Protein 4XDZ (pdb70)

CATH classification: 3.40.50.720 (+1 more: 6.10.240.10)

Organism: Ignisphaera aggregans (strain DSM 17230 / JCM 13409 / AQ1.S1) (NCBI:txid583356)

Solvent-accessible surface area: 24003 Å² total; per-residue (Å²): 78,111,14,41,11,40,138,62,13,66,42,129,26,0,71,111,63,30,0,0,0,0,4,8,39,44,37,0,57,1,0,0,10,0,0,87,83,32,41,9,71,22,28,1,0,13,70,191,107,19,116,38,28,132,121,0,91,117,29,60,16,192,15,45,94,1,79,81,0,0,50,87,0,38,0,0,0,3,16,32,63,17,25,49,8,101,58,6,8,90,86,0,0,108,109,78,24,84,183,35,4,7,2,0,2,19,25,0,0,1,3,45,42,168,39,5,135,6,43,150,53,0,4,0,0,1,0,1,14,2,6,8,1,55,10,1,32,72,12,22,109,142,36,27,18,4,3,0,1,0,0,50,99,29,85,80,59,57,64,0,36,81,6,0,9,0,0,0,54,0,1,0,0,0,56,7,0,0,1,83,11,75,11,107,19,1,0,3,0,23,0,0,0,16,2,0,0,4,2,0,0,0,0,5,0,0,21,0,0,2,56,2,0,44,97,58,68,14,47,47,32,0,0,2,0,1,0,4,1,17,1,29,10,3,2,14,0,2,42,56,89,0,1,11,17,0,0,127,13,14,52,38,2,5,18,20,0,0,6,50,16,0,95,69,0,4,46,160,51,0,55,58,21,0,70,67,6,3,107,87,0,93,67,7,51,8,5,116,54,0,52,120,7,80,132,159,44,12,64,44,1,116,124,10,6,80,95,5,72,58,37,68,9,3,59,29,0,108,136,2,12,104,34,13,84,139,61,207,79,111,9,43,16,48,140,62,12,67,31,119,29,0,85,131,59,32,0,0,0,0,4,7,41,46,37,1,58,1,0,0,8,0,0,86,77,33,54,11,71,22,31,1,1,12,71,192,108,20,112,38,30,134,120,0,89,118,30,54,13,183,18,50,96,1,81,79,0,0,51,82,0,38,0,0,0,3,17,31,60,14,26,50,8,100,59,6,9,86,86,0,0,108,108,76,27,84,180,36,4,6,0,0,2,19,25,0,0,1,3,43,40,136,40,4,123,9,40,170,59,0,3,0,0,1,0,1,13,0,5,8,1,55,7,0,32,68,10,22,111,133,22,26,19,3,3,0,0,0,0,50,99,29,88,82,62,53,63,0,35,82,5,0,12,0,0,0,52,0,1,0,0,0,76,7,0,0,0,84,11,75,10,104,19,0,0,4,0,23,0,0,0,16,2,0,0,4,2,0,0,0,0,5,0,0,20,0,0,2,58,2,0,45,98,63,66,15,49,45,31,0,0,2,0,1,0,5,1,17,0,30,11,4,2,15,3,2,42,56,97,1,1,13,18,0,0,128,13,14,52,37,1,5,17,21,0,0,4,50,16,0,90,83,0,4,46,142,54,0,50,53,24,0,79,55,7,2,104,112,0,95,66,8,65,16,5,135,50,0,53,96,6,77,136,139,46,13,61,44,1,124,127,11,6,80,94,6,72,58,36,69,11,4,61,28,0,105,156,3,13,100,40,13,89,134,50,137,154

Sequence (657 aa):
AKIYKKDEDISLEPIKKNNKTIAILGYGSQGRAWALNLRDSGLNVVVGLERQGDSWRRAIIDDGFKPMMYTKDAVAIADIIVFLVPDMVQKSSLWLNSVKDFMKKGADLVFAHGFNIHFKIIEEEPPKDSDVYMIAPKSPGPIIVRRSYEMGGGVPALVAVYQNVSGEALQKALAIAKGIGCARAGVIESTFKEETETDLFGEQVILVGGIMELIKASSFETLVEEGYQPEVAYFETVNELKLIVDLIYEKGLTGMLRAVSDTAKYGGITVGKKFIIDKSVRDKMKIVLERIRSGEFAREWIKEYERGMPTVFKELSELEGSTIETVGRKLREMMMFRGMAKIYKDEDISLEPIKKNNKTIAILGYGSQGRAWALNLRDSGLNVVVGLERQGDSWRRAIDDGFKPMMYTKDAVAIADIIVFLVPDMVQKSSLWLNSVKDFMKKGADLVFAHGFNIHFKIIEEEPPKDSDVYMIAPKSPGPIIVRRSYEMGGGVPALVAVYQNVSGEALQKALAIAKGIGCARAGVIESTFKEETETDLFGEQVILVGGIMELIKASSFETLVEEGYQPEVAYFETVNELKLIVDLIYEKGLTGMLRAVSDTAKYGGITVGKFIIDKSVRDKMKIVLERIRSGEFARREWIKEYERGMPTVFKELSELEGSTIETVGRKLREMMMFRGMK

B-factor: mean 13.58, std 8.35, range [5.42, 88.77]

InterPro domains:
  IPR000506 Ketol-acid reductoisomerase, C-terminal [PF01450] (184-325)
  IPR000506 Ketol-acid reductoisomerase, C-terminal [PS51851] (183-328)
  IPR008927 6-phosphogluconate dehydrogenase-like, C-terminal domain superfamily [SSF48179] (184-325)
  IPR013023 Ketol-acid reductoisomerase [MF_00435] (2-329)
  IPR013023 Ketol-acid reductoisomerase [PTHR21371] (12-327)
  IPR013023 Ketol-acid reductoisomerase [TIGR00465] (15-325)
  IPR013116 Ketol-acid reductoisomerase, N-terminal [PF07991] (15-178)
  IPR013116 Ketol-acid reductoisomerase, N-terminal [PS51850] (2-182)
  IPR014359 Ketol-acid reductoisomerase, prokaryotic [PIRSF000116] (13-333)
  IPR036291 NAD(P)-binding domain superfamily [SSF51735] (3-183)

Foldseek 3Di:
DDWFALVNADLVVQAAWEEEQEDCPLQSVLLQVLLVVLVHHYEYAYQDCDDSVVVCVVVPHNHDHLLVSQLRGQEYEDPDDPLCVLVCCVPRHVVRHPQQRAYEYQALLCVVLVVDDHDQNYWYKYKHFPDTRVVLRVQVVVVAHTAIEIETDHDNPVCSRSNNVSSCVSSHNSSPTYYYDYNLVRNLVVQLCCCCPVPNVLVVQLVVQLVVCVVVPHDSLVSCVPRPVCVVVLVVQCVVPNPVSSLVPDDPVCNVCCVVVVCVVCDVVVVVVSVVSSVCSNVCNVVVVVNVCVVVVVPVVVVCVVVVCPDPSNVSVVVVCVVVPPDD/DDWFALVRADLVVQAAFEEEQEDCPLASVLLQVLLVVLRHHYEYAYQDCDDSVVVCVVVPHNHDHLLVSQLRGQEYEHPDDPLCVLVCCVPRHVVRHDDQRAYEYQALLCVVVVVDDDDQNYWYKYKHFPDTRVVLNVQVVVVAHGAIEIETDHDNPVCSRSNNVSSCVSSHNSSPTYYYDYNLVRNLVVQLCCCCPVPNVLVVQLCVQLVVCVVVPDDSLVSCVPRPVCVVVLVVQCVVPNPVSSLVPDDPVCNVCCVVVVCVVCDVVVVVVSVVSSVCSNVCNVVVVVSVCVVVVVCVVVVCVVDVCPDPSNVSVVVVCCVVVPDDD

Radius of gyration: 26.84 Å; Cα contacts (8 Å, |Δi|>4): 1349; chains: 2; bounding box: 70×45×75 Å

Structure (mmCIF, N/CA/C/O backbone):
data_4XDZ
#
_entry.id   4XDZ
#
_cell.length_a   54.579
_cell.length_b   90.753
_cell.length_c   69.525
_cell.angle_alpha   90.000
_cell.angle_beta   100.250
_cell.angle_gamma   90.000
#
_symmetry.space_group_name_H-M   'P 1 21 1'
#
loop_
_entity.id
_entity.type
_entity.pdbx_description
1 polymer 'Ketol-acid reductoisomerase'
2 non-polymer 'NADPH DIHYDRO-NICOTINAMIDE-ADENINE-DINUCLEOTIDE PHOSPHATE'
3 non-polymer 'MAGNESIUM ION'
4 non-polymer 'oxo(propan-2-ylamino)acetic acid'
5 non-polymer '4-(2-HYDROXYETHYL)-1-PIPERAZINE ETHANESULFONIC ACID'
6 non-polymer GLYCEROL
7 water water
#
loop_
_atom_site.group_PDB
_atom_site.id
_atom_site.type_symbol
_atom_site.label_atom_id
_atom_site.label_alt_id
_atom_site.label_comp_id
_atom_site.label_asym_id
_atom_site.label_entity_id
_atom_site.label_seq_id
_atom_site.pdbx_PDB_ins_code
_atom_site.Cartn_x
_atom_site.Cartn_y
_atom_site.Cartn_z
_atom_site.occupancy
_atom_site.B_iso_or_equiv
_atom_site.auth_seq_id
_atom_site.auth_comp_id
_atom_site.auth_asym_id
_atom_site.auth_atom_id
_atom_site.pdbx_PDB_model_num
ATOM 1 N N . ALA A 1 2 ? -66.623 -6.682 9.741 1.00 35.61 2 ALA A N 1
ATOM 2 C CA . ALA A 1 2 ? -65.260 -7.080 9.354 1.00 21.72 2 ALA A CA 1
ATOM 3 C C . ALA A 1 2 ? -65.186 -8.586 9.526 1.00 13.94 2 ALA A C 1
ATOM 4 O O . ALA A 1 2 ? -65.803 -9.139 10.391 1.00 18.66 2 ALA A O 1
ATOM 6 N N . LYS A 1 3 ? -64.370 -9.224 8.731 1.00 14.89 3 LYS A N 1
ATOM 7 C CA . LYS A 1 3 ? -64.152 -10.653 8.858 1.00 11.24 3 LYS A CA 1
ATOM 8 C C . LYS A 1 3 ? -63.361 -10.908 10.139 1.00 10.63 3 LYS A C 1
ATOM 9 O O . LYS A 1 3 ? -62.258 -10.319 10.311 1.00 10.08 3 LYS A O 1
ATOM 15 N N . ILE A 1 4 ? -63.892 -11.804 10.945 1.00 10.17 4 ILE A N 1
ATOM 16 C CA . ILE A 1 4 ? -63.187 -12.280 12.097 1.00 9.60 4 ILE A CA 1
ATOM 17 C C . ILE A 1 4 ? -62.733 -13.686 11.744 1.00 8.92 4 ILE A C 1
ATOM 18 O O . ILE A 1 4 ? -63.563 -14.587 11.540 1.00 11.70 4 ILE A O 1
ATOM 23 N N . TYR A 1 5 ? -61.441 -13.908 11.605 1.00 8.11 5 TYR A N 1
ATOM 24 C CA . TYR A 1 5 ? -60.943 -15.221 11.258 1.00 8.85 5 TYR A CA 1
ATOM 25 C C . TYR A 1 5 ? -60.772 -16.095 12.435 1.00 8.04 5 TYR A C 1
ATOM 26 O O . TYR A 1 5 ? -60.282 -15.706 13.513 1.00 10.05 5 TYR A O 1
ATOM 35 N N . LYS A 1 6 ? -61.161 -17.384 12.269 1.00 8.51 6 LYS A N 1
ATOM 36 C CA A LYS A 1 6 ? -61.082 -18.432 13.303 0.58 9.44 6 LYS A CA 1
ATOM 37 C CA B LYS A 1 6 ? -61.044 -18.386 13.320 0.42 9.47 6 LYS A CA 1
ATOM 38 C C . LYS A 1 6 ? -60.210 -19.538 12.778 1.00 8.88 6 LYS 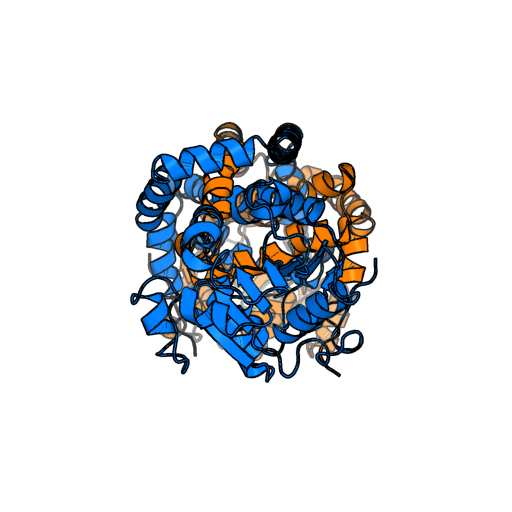A C 1
ATOM 39 O O . LYS A 1 6 ? -59.835 -19.539 11.589 1.00 8.87 6 LYS A O 1
ATOM 50 N N . ASP A 1 7 ? -60.013 -20.603 13.560 1.00 10.71 7 ASP A N 1
ATOM 51 C CA . ASP A 1 7 ? -59.153 -21.694 13.150 1.00 10.48 7 ASP A CA 1
ATOM 52 C C . ASP A 1 7 ? -59.523 -22.257 11.770 1.00 9.76 7 ASP A C 1
ATOM 53 O O . ASP A 1 7 ? -58.663 -22.583 10.931 1.00 11.45 7 ASP A O 1
ATOM 58 N N . GLU A 1 8 ? -60.850 -22.420 11.590 1.00 10.25 8 GLU A N 1
ATOM 59 C CA . GLU A 1 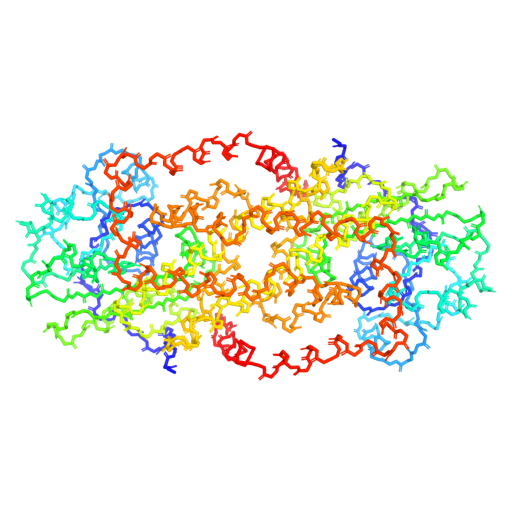8 ? -61.316 -23.021 10.350 1.00 13.75 8 GLU A CA 1
ATOM 60 C C . GLU A 1 8 ? -61.105 -22.205 9.112 1.00 12.00 8 GLU A C 1
ATOM 61 O O . GLU A 1 8 ? -61.269 -22.691 7.993 1.00 16.11 8 GLU A O 1
ATOM 67 N N . ASP A 1 9 ? -60.781 -20.927 9.242 1.00 10.94 9 ASP A N 1
ATOM 68 C CA . ASP A 1 9 ? -60.539 -20.040 8.154 1.00 12.17 9 ASP A CA 1
ATOM 69 C C . ASP A 1 9 ? -59.077 -19.977 7.756 1.00 11.49 9 ASP A C 1
ATOM 70 O O . ASP A 1 9 ? -58.766 -19.318 6.790 1.00 15.59 9 ASP A O 1
ATOM 75 N N . ILE A 1 10 ? -58.194 -20.571 8.514 1.00 11.29 10 ILE A N 1
ATOM 76 C CA . ILE A 1 10 ? -56.755 -20.378 8.323 1.00 9.80 10 ILE A CA 1
ATOM 77 C C . ILE A 1 10 ? -56.014 -21.708 8.235 1.00 11.19 10 ILE A C 1
ATOM 78 O O . ILE A 1 10 ? -56.189 -22.557 9.063 1.00 12.78 10 ILE A O 1
ATOM 83 N N . SER A 1 11 ? -55.125 -21.806 7.230 1.00 11.08 11 SER A N 1
ATOM 84 C CA . SER A 1 11 ? -54.213 -22.958 7.095 1.00 10.80 11 SER A CA 1
ATOM 85 C C . SER A 1 11 ? -52.838 -22.606 7.718 1.00 11.19 11 SER A C 1
ATOM 86 O O . SER A 1 11 ? -52.335 -21.480 7.547 1.00 10.99 11 SER A O 1
ATOM 89 N N . LEU A 1 12 ? -52.204 -23.566 8.342 1.00 11.66 12 LEU A N 1
ATOM 90 C CA . LEU A 1 12 ? -50.783 -23.419 8.799 1.00 12.25 12 LEU A CA 1
ATOM 91 C C . LEU A 1 12 ? -49.808 -23.696 7.682 1.00 13.23 12 LEU A C 1
ATOM 92 O O . LEU A 1 12 ? -48.630 -23.415 7.849 1.00 13.60 12 LEU A O 1
ATOM 97 N N . GLU A 1 13 ? -50.276 -24.255 6.565 1.00 13.68 13 GLU A N 1
ATOM 98 C C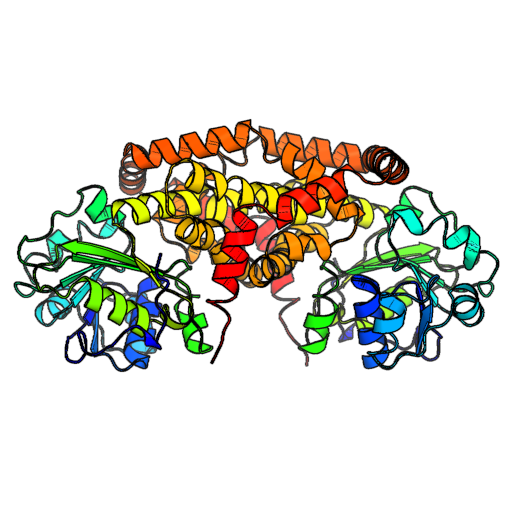A . GLU A 1 13 ? -49.363 -24.649 5.498 1.00 14.75 13 GLU A CA 1
ATOM 99 C C . GLU A 1 13 ? -48.349 -23.599 5.040 1.00 13.01 13 GLU A C 1
ATOM 100 O O . GLU A 1 13 ? -47.189 -23.942 4.833 1.00 15.86 13 GLU A O 1
ATOM 106 N N . PRO A 1 14 ? -48.738 -22.299 4.937 1.00 13.09 14 PRO A N 1
ATOM 107 C CA . PRO A 1 14 ? -47.763 -21.287 4.538 1.00 13.54 14 PRO A CA 1
ATOM 108 C C . PRO A 1 14 ? -46.515 -21.144 5.372 1.00 14.08 14 PRO A C 1
ATOM 109 O O . PRO A 1 14 ? -45.543 -20.454 4.935 1.00 15.68 14 PRO A O 1
ATOM 113 N N . ILE A 1 15 ? -46.555 -21.571 6.634 1.00 11.20 15 ILE A N 1
ATOM 114 C CA . ILE A 1 15 ? -45.395 -21.402 7.502 1.00 10.81 15 ILE A CA 1
ATOM 115 C C . ILE A 1 15 ? -44.815 -22.774 7.932 1.00 11.97 15 ILE A C 1
ATOM 116 O O . ILE A 1 15 ? -43.918 -22.819 8.772 1.00 12.75 15 ILE A O 1
ATOM 121 N N A LYS A 1 16 ? -45.374 -23.868 7.458 0.70 13.00 16 LYS A N 1
ATOM 122 N N B LYS A 1 16 ? -45.331 -23.863 7.371 0.30 13.90 16 LYS A N 1
ATOM 123 C CA A LYS A 1 16 ? -44.760 -25.164 7.671 0.70 13.76 16 LYS A CA 1
ATOM 124 C CA B LYS A 1 16 ? -45.153 -25.171 7.983 0.30 15.78 16 LYS A CA 1
ATOM 125 C C A LYS A 1 16 ? -43.416 -25.291 6.999 0.70 13.47 16 LYS A C 1
ATOM 126 C C B LYS A 1 16 ? -43.716 -25.631 7.945 0.30 13.93 16 LYS A C 1
ATOM 127 O O A LYS A 1 16 ? -43.165 -24.686 5.958 0.70 14.28 16 LYS A O 1
ATOM 128 O O B LYS A 1 16 ? -43.249 -26.179 8.922 0.30 15.09 16 LYS A O 1
ATOM 139 N N A ASN A 1 17 ? -42.553 -26.079 7.616 0.70 13.26 17 ASN A N 1
ATOM 140 N N B ASN A 1 17 ? -43.029 -25.397 6.826 0.30 14.17 17 ASN A N 1
ATOM 141 C CA A ASN A 1 17 ? -41.246 -26.340 7.078 0.70 17.57 17 ASN A CA 1
ATOM 142 C CA B ASN A 1 17 ? -41.714 -25.965 6.600 0.30 13.68 17 ASN A CA 1
ATOM 143 C C A ASN A 1 17 ? -40.398 -25.050 6.868 0.70 18.62 17 ASN A C 1
ATOM 144 C C B ASN A 1 17 ? -40.634 -24.883 6.599 0.30 16.11 17 ASN A C 1
ATOM 145 O O A ASN A 1 17 ? -39.447 -25.067 6.126 0.70 24.25 17 ASN A O 1
ATOM 146 O O B ASN A 1 17 ? -39.762 -24.860 5.725 0.30 17.24 17 ASN A O 1
ATOM 151 N N . LYS A 1 18 ? -40.765 -23.975 7.567 1.00 17.48 18 LYS A N 1
ATOM 152 C CA . LYS A 1 18 ? -39.981 -22.742 7.691 1.00 14.83 18 LYS A CA 1
ATOM 153 C C . LYS A 1 18 ? -39.448 -22.584 9.059 1.00 14.61 18 LYS A C 1
ATOM 154 O O . LYS A 1 18 ? -40.086 -22.862 10.047 1.00 13.62 18 LYS A O 1
ATOM 160 N N . THR A 1 19 ? -38.198 -22.113 9.126 1.00 11.73 19 THR A N 1
ATOM 161 C CA . THR A 1 19 ? -37.580 -21.890 10.415 1.00 10.94 19 THR A CA 1
ATOM 162 C C . THR A 1 19 ? -37.997 -20.500 10.899 1.00 9.30 19 THR A C 1
ATOM 163 O O . THR A 1 19 ? -37.735 -19.506 10.264 1.00 9.99 19 THR A O 1
ATOM 167 N N . ILE A 1 20 ? -38.593 -20.503 12.093 1.00 8.49 20 ILE A N 1
ATOM 168 C CA . ILE A 1 20 ? -39.112 -19.259 12.707 1.00 8.62 20 ILE A CA 1
ATOM 169 C C . ILE A 1 20 ? -38.146 -18.979 13.832 1.00 7.56 20 ILE A C 1
ATOM 170 O O . ILE A 1 20 ? -38.066 -19.642 14.868 1.00 8.82 20 ILE A O 1
ATOM 175 N N . ALA A 1 21 ? -37.438 -17.814 13.674 1.00 8.13 21 ALA A N 1
ATOM 176 C CA . ALA A 1 21 ? -36.561 -17.343 14.738 1.00 9.51 21 ALA A CA 1
ATOM 177 C C . ALA A 1 21 ? -37.382 -16.359 15.534 1.00 7.56 21 ALA A C 1
ATOM 178 O O . ALA A 1 21 ? -37.702 -15.230 15.114 1.00 8.60 21 ALA A O 1
ATOM 180 N N . ILE A 1 22 ? -37.540 -16.652 16.791 1.00 7.01 22 ILE A N 1
ATOM 181 C CA . ILE A 1 22 ? -38.145 -15.811 17.803 1.00 8.14 22 ILE A CA 1
ATOM 182 C C . ILE A 1 22 ? -36.980 -15.108 18.474 1.00 7.90 22 ILE A C 1
ATOM 183 O O . ILE A 1 22 ? -36.179 -15.678 19.193 1.00 9.16 22 ILE A O 1
ATOM 188 N N . LEU A 1 23 ? -36.907 -13.789 18.248 1.00 7.26 23 LEU A N 1
ATOM 189 C CA . LEU A 1 23 ? -35.847 -12.935 18.808 1.00 7.65 23 LEU A CA 1
ATOM 190 C C . LEU A 1 23 ? -36.384 -12.407 20.108 1.00 7.04 23 LEU A C 1
ATOM 191 O O . LEU A 1 23 ? -37.331 -11.557 20.110 1.00 7.84 23 LEU A O 1
ATOM 196 N N . GLY A 1 24 ? -35.830 -12.755 21.236 1.00 7.07 24 GLY A N 1
ATOM 197 C CA . GLY A 1 24 ? -36.311 -12.483 22.556 1.00 6.44 24 GLY A CA 1
ATOM 198 C C . GLY A 1 24 ? -37.125 -13.575 23.128 1.00 7.28 24 GLY A C 1
ATOM 199 O O . GLY A 1 24 ? -37.693 -14.423 22.436 1.00 11.07 24 GLY A O 1
ATOM 200 N N . TYR A 1 25 ? -37.207 -13.614 24.456 1.00 6.96 25 TYR A N 1
ATOM 201 C CA . TYR A 1 25 ? -37.910 -14.681 25.146 1.00 7.47 25 TYR A CA 1
ATOM 202 C C . TYR A 1 25 ? -38.503 -14.174 26.421 1.00 7.20 25 TYR A C 1
ATOM 203 O O . TYR A 1 25 ? -38.415 -14.686 27.495 1.00 9.41 25 TYR A O 1
ATOM 212 N N . GLY A 1 26 ? -39.124 -12.934 26.271 1.00 7.43 26 GLY A N 1
ATOM 213 C CA . GLY A 1 26 ? -39.780 -12.254 27.370 1.00 8.74 26 GLY A CA 1
ATOM 214 C C . GLY A 1 26 ? -41.260 -12.490 27.349 1.00 6.92 26 GLY A C 1
ATOM 215 O O . GLY A 1 26 ? -41.721 -13.633 27.169 1.00 7.50 26 GLY A O 1
ATOM 216 N N . SER A 1 27 ? -42.012 -11.460 27.626 1.00 7.41 27 SER A N 1
ATOM 217 C CA . SER A 1 27 ? -43.463 -11.613 27.879 1.00 6.81 27 SER A CA 1
ATOM 218 C C . SER A 1 27 ? -44.177 -12.183 26.709 1.00 6.62 27 SER A C 1
ATOM 219 O O . SER A 1 27 ? -44.799 -13.272 26.792 1.00 7.79 27 SER A O 1
ATOM 222 N N . GLN A 1 28 ? -43.989 -11.676 25.503 1.00 6.49 28 GLN A N 1
ATOM 223 C CA . GLN A 1 28 ? -44.522 -12.203 24.274 1.00 7.17 28 GLN A CA 1
ATOM 224 C C . GLN A 1 28 ? -43.627 -13.326 23.745 1.00 6.41 28 GLN A C 1
ATOM 225 O O . GLN A 1 28 ? -44.137 -14.359 23.322 1.00 7.57 28 GLN A O 1
ATOM 231 N N . GLY A 1 29 ? -42.305 -13.154 23.813 1.00 7.24 29 GLY A N 1
ATOM 232 C CA . GLY A 1 29 ? -41.394 -14.138 23.220 1.00 8.18 29 GLY A CA 1
ATOM 233 C C . GLY A 1 29 ? -41.577 -15.549 23.756 1.00 6.89 29 GLY A C 1
ATOM 234 O O . GLY A 1 29 ? -41.612 -16.510 22.969 1.00 7.21 29 GLY A O 1
ATOM 235 N N . ARG A 1 30 ? -41.612 -15.660 25.092 1.00 5.70 30 ARG A N 1
ATOM 236 C CA . ARG A 1 30 ? -41.798 -17.009 25.636 1.00 6.66 30 ARG A CA 1
ATOM 237 C C . ARG A 1 30 ? -43.123 -17.574 25.112 1.00 6.82 30 ARG A C 1
ATOM 238 O O . ARG A 1 30 ? -43.192 -18.782 24.819 1.00 7.11 30 ARG A O 1
ATOM 246 N N . ALA A 1 31 ? -44.165 -16.787 25.175 1.00 6.86 31 ALA A N 1
ATOM 247 C CA . ALA A 1 31 ? -45.468 -17.325 24.752 1.00 7.03 31 ALA A CA 1
ATOM 248 C C . ALA A 1 31 ? -45.488 -17.728 23.293 1.00 6.26 31 ALA A C 1
ATOM 249 O O . ALA A 1 31 ? -46.001 -18.847 22.996 1.00 7.68 31 ALA A O 1
ATOM 251 N N . TRP A 1 32 ? -44.960 -16.981 22.384 1.00 6.57 32 TRP A N 1
ATOM 252 C CA . TRP A 1 32 ? -44.953 -17.317 20.951 1.00 6.99 32 TRP A CA 1
ATOM 253 C C . TRP A 1 32 ? -44.119 -18.527 20.718 1.00 7.10 32 TRP A C 1
ATOM 254 O O . TRP A 1 32 ? -44.519 -19.423 20.009 1.00 7.73 32 TRP A O 1
ATOM 265 N N . ALA A 1 33 ? -42.903 -18.569 21.300 1.00 6.69 33 ALA A N 1
ATOM 266 C CA . ALA A 1 33 ? -42.040 -19.663 21.034 1.00 6.80 33 ALA A CA 1
ATOM 267 C C . ALA A 1 33 ? -42.733 -20.967 21.507 1.00 6.94 33 ALA A C 1
ATOM 268 O O . ALA A 1 33 ? -42.694 -22.037 20.858 1.00 7.07 33 ALA A O 1
ATOM 270 N N . LEU A 1 34 ? -43.179 -20.980 22.786 1.00 6.55 34 LEU A N 1
ATOM 271 C CA . LEU A 1 34 ? -43.889 -22.197 23.279 1.00 6.46 34 LEU A CA 1
ATOM 272 C C . LEU A 1 34 ? -45.099 -22.594 22.495 1.00 6.44 34 LEU A C 1
ATOM 273 O O . LEU A 1 34 ? -45.319 -23.783 22.297 1.00 7.19 34 LEU A O 1
ATOM 278 N N . ASN A 1 35 ? -45.934 -21.646 22.249 1.00 6.55 35 ASN A N 1
ATOM 279 C CA . ASN A 1 35 ? -47.189 -21.977 21.524 1.00 6.37 35 ASN A CA 1
ATOM 280 C C . ASN A 1 35 ? -46.925 -22.398 20.118 1.00 6.89 35 ASN A C 1
ATOM 281 O O . ASN A 1 35 ? -47.476 -23.454 19.704 1.00 7.58 35 ASN A O 1
ATOM 286 N N . LEU A 1 36 ? -45.992 -21.807 19.393 1.00 6.76 36 LEU A N 1
ATOM 287 C CA . LEU A 1 36 ? -45.658 -22.224 18.030 1.00 6.88 36 LEU A CA 1
ATOM 288 C C . LEU A 1 36 ? -45.015 -23.625 18.040 1.00 8.20 36 LEU A C 1
ATOM 289 O O . LEU A 1 36 ? -45.326 -24.450 17.185 1.00 8.40 36 LEU A O 1
ATOM 294 N N . ARG A 1 37 ? -44.129 -23.922 19.006 1.00 7.20 37 ARG A N 1
ATOM 295 C CA . ARG A 1 37 ? -43.568 -25.246 19.052 1.00 7.93 37 ARG A CA 1
ATOM 296 C C . ARG A 1 37 ? -44.715 -26.239 19.343 1.00 8.08 37 ARG A C 1
ATOM 297 O O . ARG A 1 37 ? -44.684 -27.336 18.741 1.00 8.71 37 ARG A O 1
ATOM 305 N N . ASP A 1 38 ? -45.539 -25.999 20.349 1.00 7.59 38 ASP A N 1
ATOM 306 C CA . ASP A 1 38 ? -46.654 -26.892 20.610 1.00 8.40 38 ASP A CA 1
ATOM 307 C C . ASP A 1 38 ? -47.519 -27.132 19.355 1.00 8.51 38 ASP A C 1
ATOM 308 O O . ASP A 1 38 ? -48.028 -28.259 19.175 1.00 9.23 38 ASP A O 1
ATOM 313 N N . SER A 1 39 ? -47.720 -26.110 18.561 1.00 7.59 39 SER A N 1
ATOM 314 C CA . SER A 1 39 ? -48.456 -26.171 17.308 1.00 8.07 39 SER A CA 1
ATOM 315 C C . SER A 1 39 ? -47.729 -26.902 16.188 1.00 9.19 39 SER A C 1
ATOM 316 O O . SER A 1 39 ? -48.308 -27.046 15.125 1.00 9.78 39 SER A O 1
ATOM 319 N N . GLY A 1 40 ? -46.493 -27.343 16.444 1.00 8.72 40 GLY A N 1
ATOM 320 C CA . GLY A 1 40 ? -45.782 -28.195 15.557 1.00 10.96 40 GLY A CA 1
ATOM 321 C C . GLY A 1 40 ? -44.891 -27.454 14.532 1.00 10.52 40 GLY A C 1
ATOM 322 O O . GLY A 1 40 ? -44.426 -27.979 13.566 1.00 11.06 40 GLY A O 1
ATOM 323 N N . LEU A 1 41 ? -44.709 -26.121 14.729 1.00 10.03 41 LEU A N 1
ATOM 324 C CA . LEU A 1 41 ? -43.850 -25.323 13.863 1.00 8.72 41 LEU A CA 1
ATOM 325 C C . LEU A 1 41 ? -42.395 -25.411 14.336 1.00 10.21 41 LEU A C 1
ATOM 326 O O . LEU A 1 41 ? -42.098 -25.834 15.434 1.00 10.09 41 LEU A O 1
ATOM 331 N N . ASN A 1 42 ? -41.500 -24.898 13.486 1.00 10.43 42 ASN A N 1
ATOM 332 C CA . ASN A 1 42 ? -40.032 -25.055 13.704 1.00 9.61 42 ASN A CA 1
ATOM 333 C C . ASN A 1 42 ? -39.456 -23.757 14.259 1.00 9.25 42 ASN A C 1
ATOM 334 O O . ASN A 1 42 ? -39.346 -22.780 13.536 1.00 13.77 42 ASN A O 1
ATOM 339 N N . VAL A 1 43 ? -39.285 -23.739 15.586 1.00 8.65 43 VAL A N 1
ATOM 340 C CA . VAL A 1 43 ? -38.910 -22.543 16.269 1.00 9.27 43 VAL A CA 1
ATOM 341 C C . VAL A 1 43 ? -37.469 -22.633 16.705 1.00 8.76 43 VAL A C 1
ATOM 342 O O . VAL A 1 43 ? -37.054 -23.672 17.252 1.00 10.65 43 VAL A O 1
ATOM 346 N N . VAL A 1 44 ? -36.742 -21.528 16.555 1.00 7.90 44 VAL A N 1
ATOM 347 C CA . VAL A 1 44 ? -35.461 -21.335 17.192 1.00 8.93 44 VAL A CA 1
ATOM 348 C C . VAL A 1 44 ? -35.542 -20.020 17.966 1.00 8.36 44 VAL A C 1
ATOM 349 O O . VAL A 1 44 ? -36.206 -19.064 17.565 1.00 11.48 44 VAL A O 1
ATOM 353 N N . VAL A 1 45 ? -34.966 -20.025 19.153 1.00 8.47 45 VAL A N 1
ATOM 354 C CA . VAL A 1 45 ? -34.903 -18.831 20.003 1.00 9.14 45 VAL A CA 1
ATOM 355 C C . VAL A 1 45 ? -33.576 -18.142 19.797 1.00 8.27 45 VAL A C 1
ATOM 356 O O . VAL A 1 45 ? -32.554 -18.741 20.024 1.00 10.19 45 VAL A O 1
ATOM 360 N N . GLY A 1 46 ? -33.588 -16.844 19.477 1.00 7.57 46 GLY A N 1
ATOM 361 C CA . GLY A 1 46 ? -32.361 -16.037 19.274 1.00 9.36 46 GLY A CA 1
ATOM 362 C C . GLY A 1 46 ? -32.285 -14.944 20.297 1.00 9.20 46 GLY A C 1
ATOM 363 O O . GLY A 1 46 ? -33.233 -14.176 20.480 1.00 9.12 46 GLY A O 1
ATOM 364 N N . LEU A 1 47 ? -31.146 -14.886 20.973 1.00 8.35 47 LEU A N 1
ATOM 365 C CA . LEU A 1 47 ? -30.917 -13.990 22.074 1.00 8.80 47 LEU A CA 1
ATOM 366 C C . LEU A 1 47 ? -29.564 -13.322 21.985 1.00 8.72 47 LEU A C 1
ATOM 367 O O . LEU A 1 47 ? -28.614 -13.888 21.461 1.00 9.74 47 LEU A O 1
ATOM 372 N N . GLU A 1 48 ? -29.489 -12.063 22.446 1.00 9.42 48 GLU A N 1
ATOM 373 C CA . GLU A 1 48 ? -28.185 -11.371 22.520 1.00 10.98 48 GLU A CA 1
ATOM 374 C C . GLU A 1 48 ? -27.334 -11.726 23.674 1.00 11.61 48 GLU A C 1
ATOM 375 O O . GLU A 1 48 ? -26.099 -11.626 23.587 1.00 14.19 48 GLU A O 1
ATOM 381 N N . ARG A 1 49 ? -27.922 -12.087 24.772 1.00 10.84 49 ARG A N 1
ATOM 382 C CA . ARG A 1 49 ? -27.265 -12.318 26.080 1.00 13.64 49 ARG A CA 1
ATOM 383 C C . ARG A 1 49 ? -27.538 -13.751 26.546 1.00 13.29 49 ARG A C 1
ATOM 384 O O . ARG A 1 49 ? -28.647 -14.192 26.464 1.00 12.45 49 ARG A O 1
ATOM 392 N N . GLN A 1 50 ? -26.554 -14.351 27.246 1.00 13.49 50 GLN A N 1
ATOM 393 C CA . GLN A 1 50 ? -26.769 -15.577 27.967 1.00 13.81 50 GLN A CA 1
ATOM 394 C C . GLN A 1 50 ? -27.112 -15.305 29.414 1.00 15.27 50 GLN A C 1
ATOM 395 O O . GLN A 1 50 ? -26.333 -15.562 30.353 1.00 19.95 50 GLN A O 1
ATOM 401 N N . GLY A 1 51 ? -28.301 -14.785 29.628 1.00 13.44 51 GLY A N 1
ATOM 402 C CA . GLY A 1 51 ? -28.772 -14.398 30.893 1.00 12.66 51 GLY A CA 1
ATOM 403 C C . GLY A 1 51 ? -30.075 -15.035 31.217 1.00 11.77 51 GLY A C 1
ATOM 404 O O . GLY A 1 51 ? -30.235 -16.246 31.005 1.00 11.56 51 GLY A O 1
ATOM 405 N N . ASP A 1 52 ? -30.983 -14.276 31.843 1.00 12.45 52 ASP A N 1
ATOM 406 C CA . ASP A 1 52 ? -32.189 -14.832 32.420 1.00 11.21 52 ASP A CA 1
ATOM 407 C C . ASP A 1 52 ? -33.077 -15.470 31.409 1.00 10.86 52 ASP A C 1
ATOM 408 O O . ASP A 1 52 ? -33.557 -16.625 31.611 1.00 10.74 52 ASP A O 1
ATOM 413 N N . SER A 1 53 ? -33.259 -14.875 30.249 1.00 11.12 53 SER A N 1
ATOM 414 C CA . SER A 1 53 ? -34.204 -15.444 29.298 1.00 12.71 53 SER A CA 1
ATOM 415 C C . SER A 1 53 ? -33.544 -16.650 28.583 1.00 10.99 53 SER A C 1
ATOM 416 O O . SER A 1 53 ? -34.253 -17.601 28.259 1.00 11.55 53 SER A O 1
ATOM 419 N N . TRP A 1 54 ? -32.231 -16.640 28.424 1.00 10.35 54 TRP A N 1
ATOM 420 C CA . TRP A 1 54 ? -31.535 -17.775 27.904 1.00 12.76 54 TRP A CA 1
ATOM 421 C C . TRP A 1 54 ? -31.698 -18.971 28.791 1.00 9.96 54 TRP A C 1
ATOM 422 O O . TRP A 1 54 ? -32.012 -20.086 28.355 1.00 12.40 54 TRP A O 1
ATOM 433 N N . ARG A 1 55 ? -31.513 -18.805 30.106 1.00 10.56 55 ARG A N 1
ATOM 434 C CA . ARG A 1 55 ? -31.785 -19.856 31.101 1.00 12.07 55 ARG A CA 1
ATOM 435 C C . ARG A 1 55 ? -33.210 -20.327 31.086 1.00 9.93 55 ARG A C 1
ATOM 436 O O . ARG A 1 55 ? -33.445 -21.536 31.141 1.00 11.44 55 ARG A O 1
ATOM 444 N N . ARG A 1 56 ? -34.155 -19.441 30.957 1.00 11.36 56 ARG A N 1
ATOM 445 C CA . ARG A 1 56 ? -35.541 -19.770 30.890 1.00 10.94 56 ARG A CA 1
ATOM 446 C C . ARG A 1 56 ? -35.815 -20.609 29.647 1.00 8.98 56 ARG A C 1
ATOM 447 O O . ARG A 1 56 ? -36.531 -21.662 29.730 1.00 10.68 56 ARG A O 1
ATOM 455 N N . ALA A 1 57 ? -35.261 -20.272 28.506 1.00 9.54 57 ALA A N 1
ATOM 456 C CA . ALA A 1 57 ? -35.440 -21.007 27.234 1.00 9.69 57 ALA A CA 1
ATOM 457 C C . ALA A 1 57 ? -34.888 -22.408 27.384 1.00 10.07 57 ALA A C 1
ATOM 458 O O . ALA A 1 57 ? -35.526 -23.410 27.011 1.00 9.70 57 ALA A O 1
ATOM 460 N N . ILE A 1 58 ? -33.693 -22.543 28.021 1.00 9.62 58 ILE A N 1
ATOM 461 C CA A ILE A 1 58 ? -33.140 -23.857 28.276 0.50 10.59 58 ILE A CA 1
ATOM 462 C CA B ILE A 1 58 ? -33.139 -23.856 28.278 0.50 10.51 58 ILE A CA 1
ATOM 463 C C . ILE A 1 58 ? -34.061 -24.633 29.168 1.00 11.36 58 ILE A C 1
ATOM 464 O O . ILE A 1 58 ? -34.297 -25.862 28.961 1.00 11.43 58 ILE A O 1
ATOM 473 N N . ASP A 1 59 ? -34.578 -24.068 30.256 1.00 11.25 59 ASP A N 1
ATOM 474 C CA . ASP A 1 59 ? -35.505 -24.723 31.141 1.00 12.55 59 ASP A CA 1
ATOM 475 C C . ASP A 1 59 ? -36.784 -25.143 30.498 1.00 12.20 59 ASP A C 1
ATOM 476 O O . ASP A 1 59 ? -37.333 -26.197 30.857 1.00 13.02 59 ASP A O 1
ATOM 481 N N . ASP A 1 60 ? -37.170 -24.496 29.397 1.00 10.10 60 ASP A N 1
ATOM 482 C CA . ASP A 1 60 ? -38.353 -24.860 28.621 1.00 10.69 60 ASP A CA 1
ATOM 483 C C . ASP A 1 60 ? -38.003 -25.836 27.503 1.00 10.21 60 ASP A C 1
ATOM 484 O O . ASP A 1 60 ? -38.818 -26.070 26.591 1.00 10.90 60 ASP A O 1
ATOM 489 N N . GLY A 1 61 ? -36.784 -26.310 27.459 1.00 9.81 61 GLY A N 1
ATOM 490 C CA . GLY A 1 61 ? -36.417 -27.336 26.439 1.00 10.52 61 GLY A CA 1
ATOM 491 C C . GLY A 1 61 ? -35.919 -26.855 25.118 1.00 10.40 61 GLY A C 1
ATOM 492 O O . GLY A 1 61 ? -35.806 -27.628 24.155 1.00 12.28 61 GLY A O 1
ATOM 493 N N . PHE A 1 62 ? -35.654 -25.526 25.022 1.00 8.92 62 PHE A N 1
ATOM 494 C CA . PHE A 1 62 ? -35.034 -25.037 23.803 1.00 9.05 62 PHE A CA 1
ATOM 495 C C . PHE A 1 62 ? -33.483 -25.015 23.980 1.00 9.15 62 PHE A C 1
ATOM 496 O O . PHE A 1 62 ? -33.001 -25.037 25.081 1.00 12.70 62 PHE A O 1
ATOM 504 N N . LYS A 1 63 ? -32.860 -24.989 22.847 1.00 9.92 63 LYS A N 1
ATOM 505 C CA . LYS A 1 63 ? -31.442 -24.732 22.753 1.00 11.77 63 LYS A CA 1
ATOM 506 C C . LYS A 1 63 ? -31.244 -23.372 22.069 1.00 9.99 63 LYS A C 1
ATOM 507 O O . LYS A 1 63 ? -31.190 -23.297 20.802 1.00 11.13 63 LYS A O 1
ATOM 513 N N . PRO A 1 64 ? -31.202 -22.272 22.869 1.00 11.34 64 PRO A N 1
ATOM 514 C CA . PRO A 1 64 ? -31.129 -20.935 22.257 1.00 12.07 64 PRO A CA 1
ATOM 515 C C . PRO A 1 64 ? -29.847 -20.751 21.502 1.00 11.89 64 PRO A C 1
ATOM 516 O O . PRO A 1 64 ? -28.853 -21.427 21.796 1.00 12.59 64 PRO A O 1
ATOM 520 N N . MET A 1 65 ? -29.896 -19.852 20.542 1.00 11.97 65 MET A N 1
ATOM 521 C CA A MET A 1 65 ? -28.748 -19.381 19.754 0.46 10.37 65 MET A CA 1
ATOM 522 C CA B MET A 1 65 ? -28.768 -19.384 19.721 0.54 10.30 65 MET A CA 1
ATOM 523 C C . MET A 1 65 ? -28.576 -17.899 19.952 1.00 10.42 65 MET A C 1
ATOM 524 O O . MET A 1 65 ? -29.538 -17.180 20.228 1.00 11.08 65 MET A O 1
ATOM 533 N N . TYR A 1 66 ? -27.367 -17.381 19.733 1.00 9.69 66 TYR A N 1
ATOM 534 C CA . TYR A 1 66 ? -27.221 -15.932 19.592 1.00 10.12 66 TYR A CA 1
ATOM 535 C C . TYR A 1 66 ? -27.991 -15.478 18.410 1.00 10.40 66 TYR A C 1
ATOM 536 O O . TYR A 1 66 ? -28.092 -16.137 17.393 1.00 11.03 66 TYR A O 1
ATOM 545 N N . THR A 1 67 ? -28.491 -14.208 18.493 1.00 9.87 67 THR A N 1
ATOM 546 C CA . THR A 1 67 ? -29.300 -13.683 17.471 1.00 9.47 67 THR A CA 1
ATOM 547 C C . THR A 1 67 ? -28.730 -13.839 16.094 1.00 8.31 67 THR A C 1
ATOM 548 O O . THR A 1 67 ? -29.391 -14.186 15.111 1.00 10.53 67 THR A O 1
ATOM 552 N N . LYS A 1 68 ? -27.414 -13.463 15.929 1.00 9.47 68 LYS A N 1
ATOM 553 C CA . LYS A 1 68 ? -26.825 -13.503 14.628 1.00 10.29 68 LYS A CA 1
ATOM 554 C C . LYS A 1 68 ? -26.943 -14.904 14.010 1.00 10.58 68 LYS A C 1
ATOM 555 O O . LYS A 1 68 ? -27.073 -14.975 12.795 1.00 12.91 68 LYS A O 1
ATOM 561 N N . ASP A 1 69 ? -26.712 -15.924 14.795 1.00 10.37 69 ASP A N 1
ATOM 562 C CA . ASP A 1 69 ? -26.775 -17.314 14.339 1.00 12.30 69 ASP A CA 1
ATOM 563 C C . ASP A 1 69 ? -28.218 -17.814 14.044 1.00 12.05 69 ASP A C 1
ATOM 564 O O . ASP A 1 69 ? -28.444 -18.475 13.028 1.00 14.07 69 ASP A O 1
ATOM 569 N N . ALA A 1 70 ? -29.163 -17.376 14.863 1.00 11.02 70 ALA A N 1
ATOM 570 C CA . ALA A 1 70 ? -30.585 -17.699 14.627 1.00 10.21 70 ALA A CA 1
ATOM 571 C C . ALA A 1 70 ? -31.057 -17.101 13.336 1.00 10.43 70 ALA A C 1
ATOM 572 O O . ALA A 1 70 ? -31.778 -17.720 12.520 1.00 11.28 70 ALA A O 1
ATOM 574 N N . VAL A 1 71 ? -30.757 -15.812 13.147 1.00 10.27 71 VAL A N 1
ATOM 575 C CA . VAL A 1 71 ? -31.290 -15.192 11.948 1.00 11.00 71 VAL A CA 1
ATOM 576 C C . VAL A 1 71 ? -30.700 -15.754 10.642 1.00 10.17 71 VAL A C 1
ATOM 577 O O . VAL A 1 71 ? -31.272 -15.731 9.539 1.00 13.28 71 VAL A O 1
ATOM 581 N N . ALA A 1 72 ? -29.415 -16.186 10.703 1.00 12.41 72 ALA A N 1
ATOM 582 C CA . ALA A 1 72 ? -28.775 -16.723 9.530 1.00 15.48 72 ALA A CA 1
ATOM 583 C C . ALA A 1 72 ? -29.483 -17.958 8.973 1.00 14.08 72 ALA A C 1
ATOM 584 O O . ALA A 1 72 ? -29.401 -18.155 7.758 1.00 15.61 72 ALA A O 1
ATOM 586 N N . ILE A 1 73 ? -30.197 -18.705 9.811 1.00 13.01 73 ILE A N 1
ATOM 587 C CA . ILE A 1 73 ? -30.922 -19.932 9.374 1.00 13.11 73 ILE A CA 1
ATOM 588 C C . ILE A 1 73 ? -32.452 -19.707 9.250 1.00 12.30 73 ILE A C 1
ATOM 589 O O . ILE A 1 73 ? -33.158 -20.627 8.933 1.00 13.22 73 ILE A O 1
ATOM 594 N N . ALA A 1 74 ? -32.935 -18.484 9.494 1.00 11.93 74 ALA A N 1
ATOM 595 C CA . ALA A 1 74 ? -34.354 -18.236 9.672 1.00 10.35 74 ALA A CA 1
ATOM 596 C C . ALA A 1 74 ? -34.967 -17.960 8.340 1.00 11.59 74 ALA A C 1
ATOM 597 O O . ALA A 1 74 ? -34.432 -17.257 7.488 1.00 12.54 74 ALA A O 1
ATOM 599 N N . ASP A 1 75 ? -36.206 -18.452 8.156 1.00 10.00 75 ASP A N 1
ATOM 600 C CA . ASP A 1 75 ? -37.072 -17.977 7.066 1.00 11.19 75 ASP A CA 1
ATOM 601 C C . ASP A 1 75 ? -38.010 -16.867 7.498 1.00 8.42 75 ASP A C 1
ATOM 602 O O . ASP A 1 75 ? -38.478 -16.098 6.677 1.00 11.29 75 ASP A O 1
ATOM 607 N N . ILE A 1 76 ? -38.301 -16.837 8.809 1.00 7.57 76 ILE A N 1
ATOM 608 C CA . ILE A 1 76 ? -39.226 -15.854 9.400 1.00 9.06 76 ILE A CA 1
ATOM 609 C C . ILE A 1 76 ? -38.522 -15.396 10.686 1.00 8.29 76 ILE A C 1
ATOM 610 O O . ILE A 1 76 ? -38.091 -16.230 11.525 1.00 9.04 76 ILE A O 1
ATOM 615 N N . ILE A 1 77 ? -38.401 -14.064 10.848 1.00 7.87 77 ILE A N 1
ATOM 616 C CA . ILE A 1 77 ? -37.726 -13.492 12.007 1.00 7.44 77 ILE A CA 1
ATOM 617 C C . ILE A 1 77 ? -38.744 -12.644 12.717 1.00 8.29 77 ILE A C 1
ATOM 618 O O . ILE A 1 77 ? -39.289 -11.689 12.163 1.00 8.62 77 ILE A O 1
ATOM 623 N N . VAL A 1 78 ? -38.897 -12.878 14.032 1.00 6.69 78 VAL A N 1
ATOM 624 C CA . VAL A 1 78 ? -39.945 -12.159 14.855 1.00 7.37 78 VAL A CA 1
ATOM 625 C C . VAL A 1 78 ? -39.270 -11.369 15.962 1.00 6.22 78 VAL A C 1
ATOM 626 O O . VAL A 1 78 ? -38.499 -11.867 16.753 1.00 7.50 78 VAL A O 1
ATOM 630 N N . PHE A 1 79 ? -39.524 -10.054 15.934 1.00 6.60 79 PHE A N 1
ATOM 631 C CA . PHE A 1 79 ? -38.920 -9.137 16.895 1.00 7.27 79 PHE A CA 1
ATOM 632 C C . PHE A 1 79 ? -39.692 -9.032 18.215 1.00 7.59 79 PHE A C 1
ATOM 633 O O . PHE A 1 79 ? -40.601 -8.197 18.329 1.00 9.21 79 PHE A O 1
ATOM 641 N N . LEU A 1 80 ? -39.313 -9.874 19.159 1.00 6.45 80 LEU A N 1
ATOM 642 C CA . LEU A 1 80 ? -39.941 -9.946 20.461 1.00 6.62 80 LEU A CA 1
ATOM 643 C C . LEU A 1 80 ? -38.930 -9.608 21.535 1.00 6.56 80 LEU A C 1
ATOM 644 O O . LEU A 1 80 ? -38.935 -10.108 22.671 1.00 7.58 80 LEU A O 1
ATOM 649 N N . VAL A 1 81 ? -38.206 -8.483 21.274 1.00 7.63 81 VAL A N 1
ATOM 650 C CA . VAL A 1 81 ? -37.498 -7.794 22.321 1.00 8.31 81 VAL A CA 1
ATOM 651 C C . VAL A 1 81 ? -38.165 -6.405 22.490 1.00 7.28 81 VAL A C 1
ATOM 652 O O . VAL A 1 81 ? -39.076 -6.067 21.757 1.00 7.73 81 VAL A O 1
ATOM 656 N N . PRO A 1 82 ? -37.763 -5.653 23.541 1.00 8.04 82 PRO A N 1
ATOM 657 C CA . PRO A 1 82 ? -38.478 -4.370 23.746 1.00 7.53 82 PRO A CA 1
ATOM 658 C C . PRO A 1 82 ? -38.435 -3.490 22.526 1.00 7.09 82 PRO A C 1
ATOM 659 O O . PRO A 1 82 ? -37.459 -3.442 21.789 1.00 7.45 82 PRO A O 1
ATOM 663 N N . ASP A 1 83 ? -39.495 -2.691 22.353 1.00 7.43 83 ASP A N 1
ATOM 664 C CA . ASP A 1 83 ? -39.588 -1.790 21.254 1.00 8.13 83 ASP A CA 1
ATOM 665 C C . ASP A 1 83 ? -38.325 -0.824 21.101 1.00 6.03 83 ASP A C 1
ATOM 666 O O . ASP A 1 83 ? -37.900 -0.620 19.978 1.00 7.44 83 ASP A O 1
ATOM 671 N N . MET A 1 84 ? -37.852 -0.372 22.221 1.00 7.03 84 MET A N 1
ATOM 672 C CA . MET A 1 84 ? -36.720 0.560 22.235 1.00 7.31 84 MET A CA 1
ATOM 673 C C . MET A 1 84 ? -35.415 -0.150 21.915 1.00 8.74 84 MET A C 1
ATOM 674 O O . MET A 1 84 ? -34.428 0.553 21.619 1.00 10.36 84 MET A O 1
ATOM 679 N N . VAL A 1 85 ? -35.364 -1.469 21.978 1.00 8.50 85 VAL A N 1
ATOM 680 C CA . VAL A 1 85 ? -34.157 -2.261 21.634 1.00 10.08 85 VAL A CA 1
ATOM 681 C C . VAL A 1 85 ? -34.113 -2.701 20.190 1.00 8.65 85 VAL A C 1
ATOM 682 O O . VAL A 1 85 ? -33.046 -3.096 19.682 1.00 9.02 85 VAL A O 1
ATOM 686 N N . GLN A 1 86 ? -35.269 -2.715 19.517 1.00 8.76 86 GLN A N 1
ATOM 687 C CA . GLN A 1 86 ? -35.362 -3.319 18.211 1.00 9.52 86 GLN A CA 1
ATOM 688 C C . GLN A 1 86 ? -34.442 -2.681 17.157 1.00 8.68 86 GLN A C 1
ATOM 689 O O . GLN A 1 86 ? -33.856 -3.377 16.340 1.00 9.94 86 GLN A O 1
ATOM 695 N N . LYS A 1 87 ? -34.288 -1.347 17.166 1.00 9.28 87 LYS A N 1
ATOM 696 C CA . LYS A 1 87 ? -33.414 -0.720 16.217 1.00 9.89 87 LYS A CA 1
ATOM 697 C C . LYS A 1 87 ? -31.953 -1.224 16.350 1.00 8.75 87 LYS A C 1
ATOM 698 O O . LYS A 1 87 ? -31.319 -1.564 15.311 1.00 10.94 87 LYS A O 1
ATOM 704 N N . SER A 1 88 ? -31.485 -1.235 17.608 1.00 8.80 88 SER A N 1
ATOM 705 C CA A SER A 1 88 ? -30.083 -1.645 17.785 0.52 10.71 88 SER A CA 1
ATOM 706 C CA B SER A 1 88 ? -30.096 -1.674 17.908 0.48 11.20 88 SER A CA 1
ATOM 707 C C . SER A 1 88 ? -29.928 -3.136 17.471 1.00 9.89 88 SER A C 1
ATOM 708 O O . SER A 1 88 ? -28.940 -3.520 16.869 1.00 10.71 88 SER A O 1
ATOM 713 N N . LEU A 1 89 ? -30.900 -3.950 17.764 1.00 9.84 89 LEU A N 1
ATOM 714 C CA . LEU A 1 89 ? -30.841 -5.361 17.409 1.00 9.63 89 LEU A CA 1
ATOM 715 C C . LEU A 1 89 ? -30.822 -5.522 15.939 1.00 9.67 89 LEU A C 1
ATOM 716 O O . LEU A 1 89 ? -30.018 -6.340 15.417 1.00 11.78 89 LEU A O 1
ATOM 721 N N . TRP A 1 90 ? -31.717 -4.838 15.238 1.00 8.90 90 TRP A N 1
ATOM 722 C CA . TRP A 1 90 ? -31.711 -4.818 13.824 1.00 9.19 90 TRP A CA 1
ATOM 723 C C . TRP A 1 90 ? -30.334 -4.475 13.194 1.00 12.02 90 TRP A C 1
ATOM 724 O O . TRP A 1 90 ? -29.801 -5.218 12.378 1.00 12.84 90 TRP A O 1
ATOM 735 N N . LEU A 1 91 ? -29.824 -3.356 13.621 1.00 11.64 91 LEU A N 1
ATOM 736 C CA . LEU A 1 91 ? -28.580 -2.898 13.075 1.00 12.22 91 LEU A CA 1
ATOM 737 C C . LEU A 1 91 ? -27.397 -3.770 13.418 1.00 12.89 91 LEU A C 1
ATOM 738 O O . LEU A 1 91 ? -26.458 -3.870 12.594 1.00 16.36 91 LEU A O 1
ATOM 743 N N . ASN A 1 92 ? -27.318 -4.251 14.641 1.00 12.19 92 ASN A N 1
ATOM 744 C CA . ASN A 1 92 ? -26.160 -4.998 15.110 1.00 12.45 92 ASN A CA 1
ATOM 745 C C . ASN A 1 92 ? -26.200 -6.474 14.794 1.00 11.72 92 ASN A C 1
ATOM 746 O O . ASN A 1 92 ? -25.127 -7.054 14.613 1.00 12.59 92 ASN A O 1
ATOM 751 N N . SER A 1 93 ? -27.396 -7.108 14.745 1.00 11.23 93 SER A N 1
ATOM 752 C CA . SER A 1 93 ? -27.463 -8.580 14.736 1.00 10.85 93 SER A CA 1
ATOM 753 C C . SER A 1 93 ? -28.428 -9.158 13.714 1.00 9.70 93 SER A C 1
ATOM 754 O O . SER A 1 93 ? -28.470 -10.345 13.631 1.00 11.97 93 SER A O 1
ATOM 757 N N . VAL A 1 94 ? -29.186 -8.336 12.978 1.00 10.53 94 VAL A N 1
ATOM 758 C CA . VAL A 1 94 ? -30.118 -8.852 12.021 1.00 10.23 94 VAL A CA 1
ATOM 759 C C . VAL A 1 94 ? -29.866 -8.471 10.612 1.00 10.31 94 VAL A C 1
ATOM 760 O O . VAL A 1 94 ? -29.814 -9.291 9.707 1.00 10.92 94 VAL A O 1
ATOM 764 N N . LYS A 1 95 ? -29.750 -7.133 10.359 1.00 11.37 95 LYS A N 1
ATOM 765 C CA . LYS A 1 95 ? -29.726 -6.624 8.986 1.00 11.74 95 LYS A CA 1
ATOM 766 C C . LYS A 1 95 ? -28.710 -7.364 8.090 1.00 12.44 95 LYS A C 1
ATOM 767 O O . LYS A 1 95 ? -28.967 -7.720 6.985 1.00 13.11 95 LYS A O 1
ATOM 773 N N . ASP A 1 96 ? -27.508 -7.516 8.660 1.00 12.05 96 ASP A N 1
ATOM 774 C CA . ASP A 1 96 ? -26.353 -8.094 7.927 1.00 12.82 96 ASP A CA 1
ATOM 775 C C . ASP A 1 96 ? -26.194 -9.573 8.065 1.00 14.50 96 ASP A C 1
ATOM 776 O O . ASP A 1 96 ? -25.244 -10.144 7.489 1.00 15.89 96 ASP A O 1
ATOM 781 N N . PHE A 1 97 ? -27.105 -10.216 8.775 1.00 12.12 97 PHE A N 1
ATOM 782 C CA . PHE A 1 97 ? -26.962 -11.610 9.110 1.00 10.90 97 PHE A CA 1
ATOM 783 C C . PHE A 1 97 ? -28.154 -12.415 8.563 1.00 12.10 97 PHE A C 1
ATOM 784 O O . PHE A 1 97 ? -28.069 -13.616 8.370 1.00 13.57 97 PHE A O 1
ATOM 792 N N . MET A 1 98 ? -29.299 -11.772 8.341 1.00 13.70 98 MET A N 1
ATOM 793 C CA . MET A 1 98 ? -30.494 -12.462 7.903 1.00 13.77 98 MET A CA 1
ATOM 794 C C . MET A 1 98 ? -30.284 -13.097 6.537 1.00 14.75 98 MET A C 1
ATOM 795 O O . MET A 1 98 ? -29.566 -12.553 5.704 1.00 14.87 98 MET A O 1
ATOM 800 N N . LYS A 1 99 ? -31.033 -14.193 6.232 1.00 15.42 99 LYS A N 1
ATOM 801 C CA . LYS A 1 99 ? -31.129 -14.586 4.817 1.00 17.40 99 LYS A CA 1
ATOM 802 C C . LYS A 1 99 ? -31.855 -13.555 4.042 1.00 17.02 99 LYS A C 1
ATOM 803 O O . LYS A 1 99 ? -32.881 -13.031 4.447 1.00 17.04 99 LYS A O 1
ATOM 809 N N . LYS A 1 100 ? -31.404 -13.422 2.824 1.00 15.80 100 LYS A N 1
ATOM 810 C CA . LYS A 1 100 ? -31.976 -12.462 1.938 1.00 19.56 100 LYS A CA 1
ATOM 811 C C . LYS A 1 100 ? -33.402 -12.933 1.647 1.00 15.97 100 LYS A C 1
ATOM 812 O O . LYS A 1 100 ? -33.601 -14.111 1.442 1.00 16.84 100 LYS A O 1
ATOM 818 N N . GLY A 1 101 ? -34.353 -12.014 1.794 1.00 17.23 101 GLY A N 1
ATOM 819 C CA . GLY A 1 101 ? -35.781 -12.353 1.563 1.00 13.96 101 GLY A CA 1
ATOM 820 C C . GLY A 1 101 ? -36.471 -12.993 2.751 1.00 11.76 101 GLY A C 1
ATOM 821 O O . GLY A 1 101 ? -37.651 -13.330 2.645 1.00 13.56 101 GLY A O 1
ATOM 822 N N . ALA A 1 102 ? -35.828 -13.128 3.919 1.00 11.15 102 ALA A N 1
ATOM 823 C CA . ALA A 1 102 ? -36.523 -13.606 5.090 1.00 10.50 102 ALA A CA 1
ATOM 824 C C . ALA A 1 102 ? -37.644 -12.678 5.496 1.00 9.17 102 ALA A C 1
ATOM 825 O O . ALA A 1 102 ? -37.514 -11.466 5.411 1.00 10.91 102 ALA A O 1
ATOM 827 N N . ASP A 1 103 ? -38.724 -13.220 6.076 1.00 9.78 103 ASP A N 1
ATOM 828 C CA . ASP A 1 103 ? -39.806 -12.380 6.557 1.00 8.69 103 ASP A CA 1
ATOM 829 C C . ASP A 1 103 ? -39.388 -11.700 7.852 1.00 8.86 103 ASP A C 1
ATOM 830 O O . ASP A 1 103 ? -38.697 -12.304 8.736 1.00 9.72 103 ASP A O 1
ATOM 835 N N . LEU A 1 104 ? -39.815 -10.430 7.963 1.00 7.99 104 LEU A N 1
ATOM 836 C CA . LEU A 1 104 ? -39.608 -9.683 9.231 1.00 7.19 104 LEU A CA 1
ATOM 837 C C . LEU A 1 104 ? -40.986 -9.477 9.820 1.00 7.40 104 LEU A C 1
ATOM 838 O O . LEU A 1 104 ? -41.903 -8.873 9.198 1.00 9.09 104 LEU A O 1
ATOM 843 N N . VAL A 1 105 ? -41.123 -9.833 11.102 1.00 7.19 105 VAL A N 1
ATOM 844 C CA . VAL A 1 105 ? -42.435 -9.921 11.782 1.00 6.51 105 VAL A CA 1
ATOM 845 C C . VAL A 1 105 ? -42.347 -9.241 13.148 1.00 7.07 105 VAL A C 1
ATOM 846 O O . VAL A 1 105 ? -41.384 -9.353 13.872 1.00 6.96 105 VAL A O 1
ATOM 850 N N . PHE A 1 106 ? -43.388 -8.444 13.371 1.00 6.67 106 PHE A N 1
ATOM 851 C CA . PHE A 1 106 ? -43.528 -7.729 14.577 1.00 7.24 106 PHE A CA 1
ATOM 852 C C . PHE A 1 106 ? -44.795 -8.082 15.363 1.00 7.01 106 PHE A C 1
ATOM 853 O O . PHE A 1 106 ? -45.777 -8.640 14.760 1.00 8.21 106 PHE A O 1
ATOM 861 N N . ALA A 1 107 ? -44.824 -7.796 16.647 1.00 6.75 107 ALA A N 1
ATOM 862 C CA . ALA A 1 107 ? -46.008 -7.908 17.459 1.00 6.22 107 ALA A CA 1
ATOM 863 C C . ALA A 1 107 ? -46.640 -6.570 17.799 1.00 6.78 107 ALA A C 1
ATOM 864 O O . ALA A 1 107 ? -47.658 -6.568 18.560 1.00 7.07 107 ALA A O 1
ATOM 866 N N . HIS A 1 108 ? -46.057 -5.466 17.374 1.00 5.85 108 HIS A N 1
ATOM 867 C CA . HIS A 1 108 ? -46.536 -4.094 17.533 1.00 6.35 108 HIS A CA 1
ATOM 868 C C . HIS A 1 108 ? -45.947 -3.322 16.402 1.00 7.50 108 HIS A C 1
ATOM 869 O O . HIS A 1 108 ? -44.786 -3.545 16.029 1.00 7.77 108 HIS A O 1
ATOM 876 N N . GLY A 1 109 ? -46.681 -2.329 15.933 1.00 6.69 109 GLY A N 1
ATOM 877 C CA . GLY A 1 109 ? -46.254 -1.746 14.737 1.00 6.66 109 GLY A CA 1
ATOM 878 C C . GLY A 1 109 ? -45.353 -0.445 14.944 1.00 7.41 109 GLY A C 1
ATOM 879 O O . GLY A 1 109 ? -44.947 0.118 13.949 1.00 8.71 109 GLY A O 1
ATOM 880 N N . PHE A 1 110 ? -45.039 -0.191 16.206 1.00 7.61 110 PHE A N 1
ATOM 881 C CA . PHE A 1 110 ? -44.275 1.038 16.559 1.00 8.37 110 PHE A CA 1
ATOM 882 C C . PHE A 1 110 ? -43.028 1.244 15.599 1.00 8.79 110 PHE A C 1
ATOM 883 O O . PHE A 1 110 ? -42.873 2.357 15.075 1.00 8.85 110 PHE A O 1
ATOM 891 N N . ASN A 1 111 ? -42.125 0.299 15.572 1.00 8.08 111 ASN A N 1
ATOM 892 C CA . ASN A 1 111 ? -40.880 0.543 14.882 1.00 8.04 111 ASN A CA 1
ATOM 893 C C . ASN A 1 111 ? -41.029 0.786 13.357 1.00 8.88 111 ASN A C 1
ATOM 894 O O . ASN A 1 111 ? -40.312 1.591 12.804 1.00 10.07 111 ASN A O 1
ATOM 899 N N . ILE A 1 112 ? -41.979 0.094 12.744 1.00 7.93 112 ILE A N 1
ATOM 900 C CA . ILE A 1 112 ? -42.173 0.214 11.309 1.00 8.73 112 ILE A CA 1
ATOM 901 C C . ILE A 1 112 ? -43.000 1.480 11.071 1.00 9.50 112 ILE A C 1
ATOM 902 O O . ILE A 1 112 ? -42.671 2.288 10.185 1.00 9.87 112 ILE A O 1
ATOM 907 N N . HIS A 1 113 ? -44.099 1.639 11.805 1.00 8.52 113 HIS A N 1
ATOM 908 C CA . HIS A 1 113 ? -44.980 2.746 11.594 1.00 8.87 113 HIS A CA 1
ATOM 909 C C . HIS A 1 113 ? -44.301 4.091 11.826 1.00 10.91 113 HIS A C 1
ATOM 910 O O . HIS A 1 113 ? -44.551 5.014 11.034 1.00 11.12 113 HIS A O 1
ATOM 917 N N . PHE A 1 114 ? -43.481 4.225 12.863 1.00 9.75 114 PHE A N 1
ATOM 918 C CA . PHE A 1 114 ? -42.825 5.536 13.163 1.00 9.09 114 PHE A CA 1
ATOM 919 C C . PHE A 1 114 ? -41.444 5.542 12.436 1.00 11.73 114 PHE A C 1
ATOM 920 O O . PHE A 1 114 ? -40.677 6.455 12.694 1.00 12.39 114 PHE A O 1
ATOM 928 N N . LYS A 1 115 ? -41.190 4.651 11.482 1.00 10.80 115 LYS A N 1
ATOM 929 C CA . LYS A 1 115 ? -40.058 4.734 10.550 1.00 11.82 115 LYS A CA 1
ATOM 930 C C . LYS A 1 115 ? -38.756 4.669 11.298 1.00 13.52 115 LYS A C 1
ATOM 931 O O . LYS A 1 115 ? -37.730 5.241 10.888 1.00 14.51 115 LYS A O 1
ATOM 937 N N . ILE A 1 116 ? -38.736 3.889 12.363 1.00 11.18 116 ILE A N 1
ATOM 938 C CA . ILE A 1 116 ? -37.523 3.674 13.101 1.00 10.56 116 ILE A CA 1
ATOM 939 C C . ILE A 1 116 ? -36.617 2.670 12.425 1.00 11.61 116 ILE A C 1
ATOM 940 O O . ILE A 1 116 ? -35.369 2.764 12.440 1.00 13.11 116 ILE A O 1
ATOM 945 N N . ILE A 1 117 ? -37.234 1.613 11.944 1.00 12.76 117 ILE A N 1
ATOM 946 C CA . ILE A 1 117 ? -36.590 0.619 11.142 1.00 11.20 117 ILE A CA 1
ATOM 947 C C . ILE A 1 117 ? -37.176 0.652 9.770 1.00 12.47 117 ILE A C 1
ATOM 948 O O . ILE A 1 117 ? -38.408 0.577 9.583 1.00 13.27 117 ILE A O 1
ATOM 953 N N A GLU A 1 118 ? -36.274 0.796 8.809 0.80 11.63 118 GLU A N 1
ATOM 954 N N C GLU A 1 118 ? -36.316 0.747 8.775 0.20 11.85 118 GLU A N 1
ATOM 955 C CA A GLU A 1 118 ? -36.601 0.692 7.361 0.40 13.26 118 GLU A CA 1
ATOM 956 C CA B GLU A 1 118 ? -36.731 0.849 7.026 0.40 11.18 118 GLU A CA 1
ATOM 957 C CA C GLU A 1 118 ? -36.796 0.739 7.420 0.20 13.63 118 GLU A CA 1
ATOM 958 C C A GLU A 1 118 ? -36.221 -0.656 6.806 0.80 14.87 118 GLU A C 1
ATOM 959 C C C GLU A 1 118 ? -36.298 -0.522 6.745 0.20 12.92 118 GLU A C 1
ATOM 960 O O A GLU A 1 118 ? -35.038 -0.941 6.684 0.80 19.87 118 GLU A O 1
ATOM 961 O O C GLU A 1 118 ? -35.108 -0.643 6.492 0.20 16.84 118 GLU A O 1
ATOM 977 N N . PRO A 1 119 ? -37.196 -1.508 6.539 1.00 12.59 119 PRO A N 1
ATOM 978 C CA . PRO A 1 119 ? -36.821 -2.833 6.180 1.00 13.02 119 PRO A CA 1
ATOM 979 C C . PRO A 1 119 ? -36.346 -2.934 4.721 1.00 13.04 119 PRO A C 1
ATOM 980 O O . PRO A 1 119 ? -36.661 -2.080 3.897 1.00 14.96 119 PRO A O 1
ATOM 984 N N . PRO A 1 120 ? -35.626 -4.047 4.409 1.00 13.22 120 PRO A N 1
ATOM 985 C CA . PRO A 1 120 ? -35.309 -4.279 2.983 1.00 13.92 120 PRO A CA 1
ATOM 986 C C . PRO A 1 120 ? -36.564 -4.448 2.134 1.00 13.16 120 PRO A C 1
ATOM 987 O O . PRO A 1 120 ? -37.574 -5.033 2.611 1.00 13.60 120 PRO A O 1
ATOM 991 N N . LYS A 1 121 ? -36.470 -4.026 0.865 1.00 16.68 121 LYS A N 1
ATOM 992 C CA . LYS A 1 121 ? -37.618 -3.977 -0.005 1.00 15.51 121 LYS A CA 1
ATOM 993 C C . LYS A 1 121 ? -38.019 -5.403 -0.436 1.00 13.56 121 LYS A C 1
ATOM 994 O O . LYS A 1 121 ? -39.132 -5.564 -0.901 1.00 15.37 121 LYS A O 1
ATOM 1000 N N . ASP A 1 122 ? -37.118 -6.393 -0.315 1.00 12.80 122 ASP A N 1
ATOM 1001 C CA . ASP A 1 122 ? -37.349 -7.726 -0.757 1.00 13.72 122 ASP A CA 1
ATOM 1002 C C . ASP A 1 122 ? -37.773 -8.749 0.289 1.00 12.53 122 ASP A C 1
ATOM 1003 O O . ASP A 1 122 ? -37.786 -9.951 0.054 1.00 13.61 122 ASP A O 1
ATOM 1008 N N . SER A 1 123 ? -38.086 -8.262 1.524 1.00 12.19 123 SER A N 1
ATOM 1009 C CA . SER A 1 123 ? -38.656 -9.005 2.622 1.00 10.56 123 SER A CA 1
ATOM 1010 C C . SER A 1 123 ? -40.169 -8.716 2.784 1.00 9.58 123 SER A C 1
ATOM 1011 O O . SER A 1 123 ? -40.580 -7.541 2.872 1.00 11.05 123 SER A O 1
ATOM 1014 N N . ASP A 1 124 ? -40.936 -9.782 2.945 1.00 9.18 124 ASP A N 1
ATOM 1015 C CA . ASP A 1 124 ? -42.260 -9.588 3.587 1.00 8.27 124 ASP A CA 1
ATOM 1016 C C . ASP A 1 124 ? -42.118 -8.967 4.960 1.00 8.07 124 ASP A C 1
ATOM 1017 O O . ASP A 1 124 ? -41.143 -9.272 5.667 1.00 9.13 124 ASP A O 1
ATOM 1022 N N . VAL A 1 125 ? -43.011 -7.999 5.293 1.00 8.31 125 VAL A N 1
ATOM 1023 C CA . VAL A 1 125 ? -43.013 -7.408 6.599 1.00 7.48 125 VAL A CA 1
ATOM 1024 C C . VAL A 1 125 ? -44.488 -7.417 7.106 1.00 8.01 125 VAL A C 1
ATOM 1025 O O . VAL A 1 125 ? -45.334 -6.898 6.394 1.00 8.36 125 VAL A O 1
ATOM 1029 N N . TYR A 1 126 ? -44.707 -8.082 8.214 1.00 7.05 126 TYR A N 1
ATOM 1030 C CA . TYR A 1 126 ? -46.070 -8.255 8.668 1.00 7.71 126 TYR A CA 1
ATOM 1031 C C . TYR A 1 126 ? -46.100 -8.340 10.206 1.00 6.44 126 TYR A C 1
ATOM 1032 O O . TYR A 1 126 ? -45.010 -8.311 10.830 1.00 8.23 126 TYR A O 1
ATOM 1041 N N . MET A 1 127 ? -47.302 -8.438 10.779 1.00 6.27 127 MET A N 1
ATOM 1042 C CA . MET A 1 127 ? -47.464 -8.326 12.192 1.00 5.67 127 MET A CA 1
ATOM 1043 C C . MET A 1 127 ? -48.614 -9.266 12.636 1.00 6.89 127 MET A C 1
ATOM 1044 O O . MET A 1 127 ? -49.637 -9.308 11.963 1.00 7.29 127 MET A O 1
ATOM 1049 N N . ILE A 1 128 ? -48.425 -9.788 13.825 1.00 6.85 128 ILE A N 1
ATOM 1050 C CA . ILE A 1 128 ? -49.487 -10.383 14.643 1.00 5.49 128 ILE A CA 1
ATOM 1051 C C . ILE A 1 128 ? -49.422 -9.781 15.992 1.00 6.36 128 ILE A C 1
ATOM 1052 O O . ILE A 1 128 ? -48.367 -9.854 16.646 1.00 6.73 128 ILE A O 1
ATOM 1057 N N . ALA A 1 129 ? -50.413 -8.964 16.275 1.00 7.24 129 ALA A N 1
ATOM 1058 C CA . ALA A 1 129 ? -50.473 -8.279 17.566 1.00 6.24 129 ALA A CA 1
ATOM 1059 C C . ALA A 1 129 ? -51.534 -8.841 18.480 1.00 7.46 129 ALA A C 1
ATOM 1060 O O . ALA A 1 129 ? -52.740 -8.583 18.289 1.00 6.34 129 ALA A O 1
ATOM 1062 N N . PRO A 1 130 ? -51.145 -9.746 19.422 1.00 6.95 130 PRO A N 1
ATOM 1063 C CA . PRO A 1 130 ? -52.169 -10.268 20.314 1.00 6.98 130 PRO A CA 1
ATOM 1064 C C . PRO A 1 130 ? -52.702 -9.159 21.176 1.00 7.03 130 PRO A C 1
ATOM 1065 O O . PRO A 1 130 ? -51.904 -8.337 21.669 1.00 7.29 130 PRO A O 1
ATOM 1069 N N . LYS A 1 131 ? -54.005 -9.166 21.398 1.00 7.11 131 LYS A N 1
ATOM 1070 C CA . LYS A 1 131 ? -54.657 -8.177 22.263 1.00 8.16 131 LYS A CA 1
ATOM 1071 C C . LYS A 1 131 ? -54.722 -8.765 23.658 1.00 7.10 131 LYS A C 1
ATOM 1072 O O . LYS A 1 131 ? -55.773 -9.088 24.206 1.00 8.56 131 LYS A O 1
ATOM 1078 N N . SER A 1 132 ? -53.517 -8.946 24.195 1.00 7.53 132 SER A N 1
ATOM 1079 C CA . SER A 1 132 ? -53.359 -9.571 25.475 1.00 6.63 132 SER A CA 1
ATOM 1080 C C . SER A 1 132 ? -51.950 -9.410 26.026 1.00 6.68 132 SER A C 1
ATOM 1081 O O . SER A 1 132 ? -51.007 -9.449 25.272 1.00 8.59 132 SER A O 1
ATOM 1084 N N . PRO A 1 133 ? -51.824 -9.380 27.375 1.00 6.64 133 PRO A N 1
ATOM 1085 C CA . PRO A 1 133 ? -50.464 -9.521 27.934 1.00 6.00 133 PRO A CA 1
ATOM 1086 C C . PRO A 1 133 ? -49.887 -10.833 27.643 1.00 7.40 133 PRO A C 1
ATOM 1087 O O . PRO A 1 133 ? -50.558 -11.889 27.536 1.00 8.03 133 PRO A O 1
ATOM 1091 N N . GLY A 1 134 ? -48.542 -10.842 27.455 1.00 8.01 134 GLY A N 1
ATOM 1092 C CA . GLY A 1 134 ? -47.832 -12.046 27.129 1.00 9.33 134 GLY A CA 1
ATOM 1093 C C . GLY A 1 134 ? -48.118 -13.326 27.862 1.00 9.30 134 GLY A C 1
ATOM 1094 O O . GLY A 1 134 ? -48.348 -14.388 27.288 1.00 9.41 134 GLY A O 1
ATOM 1095 N N . PRO A 1 135 ? -48.090 -13.272 29.216 1.00 8.82 135 PRO A N 1
ATOM 1096 C CA . PRO A 1 135 ? -48.305 -14.504 29.960 1.00 9.58 135 PRO A CA 1
ATOM 1097 C C . PRO A 1 135 ? -49.659 -15.106 29.690 1.00 7.99 135 PRO A C 1
ATOM 1098 O O . PRO A 1 135 ? -49.808 -16.344 29.818 1.00 9.57 135 PRO A O 1
ATOM 1102 N N . ILE A 1 136 ? -50.648 -14.298 29.317 1.00 7.58 136 ILE A N 1
ATOM 1103 C CA A ILE A 1 136 ? -51.985 -14.817 29.044 0.50 8.06 136 ILE A CA 1
ATOM 1104 C CA B ILE A 1 136 ? -51.969 -14.836 29.025 0.50 8.22 136 ILE A CA 1
ATOM 1105 C C . ILE A 1 136 ? -52.068 -15.327 27.602 1.00 7.16 136 ILE A C 1
ATOM 1106 O O . ILE A 1 136 ? -52.863 -16.270 27.354 1.00 8.39 136 ILE A O 1
ATOM 1115 N N . VAL A 1 137 ? -51.240 -14.912 26.661 1.00 7.28 137 VAL A N 1
ATOM 1116 C CA . VAL A 1 137 ? -51.129 -15.506 25.303 1.00 8.15 137 VAL A CA 1
ATOM 1117 C C . VAL A 1 137 ? -50.734 -16.994 25.529 1.00 8.02 137 VAL A C 1
ATOM 1118 O O . VAL A 1 137 ? -51.313 -17.899 24.932 1.00 8.29 137 VAL A O 1
ATOM 1122 N N . ARG A 1 138 ? -49.802 -17.261 26.464 1.00 7.43 138 ARG A N 1
ATOM 1123 C CA . ARG A 1 138 ? -49.396 -18.641 26.719 1.00 7.49 138 ARG A CA 1
ATOM 1124 C C . ARG A 1 138 ? -50.497 -19.317 27.522 1.00 8.36 138 ARG A C 1
ATOM 1125 O O . ARG A 1 138 ? -50.821 -20.492 27.223 1.00 8.66 138 ARG A O 1
ATOM 1133 N N . ARG A 1 139 ? -50.939 -18.775 28.669 1.00 8.28 139 ARG A N 1
ATOM 1134 C CA . ARG A 1 139 ? -51.907 -19.462 29.510 1.00 9.36 139 ARG A CA 1
ATOM 1135 C C . ARG A 1 139 ? -53.154 -19.868 28.780 1.00 9.76 139 ARG A C 1
ATOM 1136 O O . ARG A 1 139 ? -53.632 -21.018 28.902 1.00 10.52 139 ARG A O 1
ATOM 1144 N N . SER A 1 140 ? -53.708 -18.960 28.033 1.00 8.95 140 SER A N 1
ATOM 1145 C CA . SER A 1 140 ? -54.900 -19.248 27.244 1.00 9.40 140 SER A CA 1
ATOM 1146 C C . SER A 1 140 ? -54.691 -20.432 26.372 1.00 9.29 140 SER A C 1
ATOM 1147 O O . SER A 1 140 ? -55.515 -21.363 26.340 1.00 10.17 140 SER A O 1
ATOM 1150 N N . TYR A 1 141 ? -53.570 -20.462 25.617 1.00 9.17 141 TYR A N 1
ATOM 1151 C CA . TYR A 1 141 ? -53.245 -21.522 24.741 1.00 9.38 141 TYR A CA 1
ATOM 1152 C C . TYR A 1 141 ? -53.117 -22.852 25.411 1.00 8.86 141 TYR A C 1
ATOM 1153 O O . TYR A 1 141 ? -53.655 -23.898 24.995 1.00 9.37 141 TYR A O 1
ATOM 1162 N N . GLU A 1 142 ? -52.467 -22.847 26.560 1.00 8.63 142 GLU A N 1
ATOM 1163 C CA . GLU A 1 142 ? -52.270 -24.078 27.313 1.00 12.23 142 GLU A CA 1
ATOM 1164 C C . GLU A 1 142 ? -53.653 -24.614 27.791 1.00 12.02 142 GLU A C 1
ATOM 1165 O O . GLU A 1 142 ? -53.789 -25.861 27.869 1.00 14.52 142 GLU A O 1
ATOM 1171 N N . MET A 1 143 ? -54.610 -23.771 28.113 1.00 13.06 143 MET A N 1
ATOM 1172 C CA . MET A 1 143 ? -55.941 -24.125 28.584 1.00 14.27 143 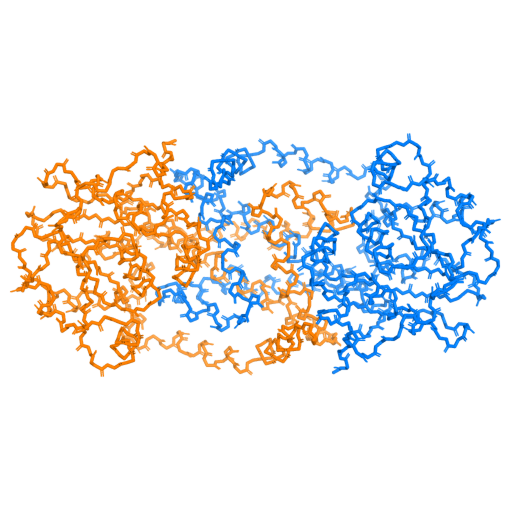MET A CA 1
ATOM 1173 C C . MET A 1 143 ? -56.874 -24.427 27.428 1.00 12.82 143 MET A C 1
ATOM 1174 O O . MET A 1 143 ? -58.111 -24.539 27.661 1.00 17.03 143 MET A O 1
ATOM 1179 N N . GLY A 1 144 ? -56.378 -24.509 26.201 1.00 10.35 144 GLY A N 1
ATOM 1180 C CA . GLY A 1 144 ? -57.184 -24.805 25.019 1.00 10.98 144 GLY A CA 1
ATOM 1181 C C . GLY A 1 144 ? -57.995 -23.719 24.428 1.00 10.56 144 GLY A C 1
ATOM 1182 O O . GLY A 1 144 ? -58.808 -23.950 23.519 1.00 12.40 144 GLY A O 1
ATOM 1183 N N . GLY A 1 145 ? -57.687 -22.497 24.840 1.00 11.51 145 GLY A N 1
ATOM 1184 C CA . GLY A 1 145 ? -58.273 -21.286 24.286 1.00 11.48 145 GLY A CA 1
ATOM 1185 C C . GLY A 1 145 ? -57.191 -20.405 23.638 1.00 8.37 145 GLY A C 1
ATOM 1186 O O . GLY A 1 145 ? -56.147 -20.841 23.286 1.00 10.19 145 GLY A O 1
ATOM 1187 N N . GLY A 1 146 ? -57.533 -19.132 23.555 1.00 10.38 146 GLY A N 1
ATOM 1188 C CA . GLY A 1 146 ? -56.660 -18.186 22.959 1.00 9.11 146 GLY A CA 1
ATOM 1189 C C . GLY A 1 146 ? -57.150 -16.778 23.207 1.00 9.22 146 GLY A C 1
ATOM 1190 O O . GLY A 1 146 ? -58.144 -16.567 23.941 1.00 9.87 146 GLY A O 1
ATOM 1191 N N . VAL A 1 147 ? -56.427 -15.799 22.688 1.00 7.99 147 VAL A N 1
ATOM 1192 C CA . VAL A 1 147 ? -56.751 -14.346 22.794 1.00 7.33 147 VAL A CA 1
ATOM 1193 C C . VAL A 1 147 ? -56.894 -13.824 21.446 1.00 6.70 147 VAL A C 1
ATOM 1194 O O . VAL A 1 147 ? -56.274 -14.260 20.479 1.00 8.09 147 VAL A O 1
ATOM 1198 N N . PRO A 1 148 ? -57.638 -12.674 21.336 1.00 6.92 148 PRO A N 1
ATOM 1199 C CA . PRO A 1 148 ? -57.780 -12.105 19.981 1.00 7.63 148 PRO A CA 1
ATOM 1200 C C . PRO A 1 148 ? -56.485 -11.477 19.528 1.00 6.56 148 PRO A C 1
ATOM 1201 O O . PRO A 1 148 ? -55.576 -11.214 20.306 1.00 7.79 148 PRO A O 1
ATOM 1205 N N . ALA A 1 149 ? -56.391 -11.312 18.227 1.00 6.47 149 ALA A N 1
ATOM 1206 C CA . ALA A 1 149 ? -55.212 -10.610 17.622 1.00 7.51 149 ALA A CA 1
ATOM 1207 C C . ALA A 1 149 ? -55.621 -9.804 16.415 1.00 7.24 149 ALA A C 1
ATOM 1208 O O . ALA A 1 149 ? -56.655 -10.037 15.719 1.00 7.79 149 ALA A O 1
ATOM 1210 N N . LEU A 1 150 ? -54.799 -8.767 16.147 1.00 7.57 150 LEU A N 1
ATOM 1211 C CA . LEU A 1 150 ? -54.781 -8.121 14.860 1.00 7.36 150 LEU A CA 1
ATOM 1212 C C . LEU A 1 150 ? -53.670 -8.685 14.023 1.00 7.00 150 LEU A C 1
ATOM 1213 O O . LEU A 1 150 ? -52.571 -8.928 14.558 1.00 8.56 150 LEU A O 1
ATOM 1218 N N . VAL A 1 151 ? -53.887 -8.733 12.697 1.00 6.34 151 VAL A N 1
ATOM 1219 C CA . VAL A 1 151 ? -52.860 -8.951 11.735 1.00 6.98 151 VAL A CA 1
ATOM 1220 C C . VAL A 1 151 ? -52.740 -7.780 10.812 1.00 7.99 151 VAL A C 1
ATOM 1221 O O . VAL A 1 151 ? -53.728 -7.138 10.494 1.00 8.82 151 VAL A O 1
ATOM 1225 N N . ALA A 1 152 ? -51.537 -7.528 10.326 1.00 7.30 152 ALA A N 1
ATOM 1226 C CA . ALA A 1 152 ? -51.335 -6.459 9.374 1.00 8.59 152 ALA A CA 1
ATOM 1227 C C . ALA A 1 152 ? -50.126 -6.743 8.516 1.00 8.88 152 ALA A C 1
ATOM 1228 O O . ALA A 1 152 ? -49.242 -7.496 8.933 1.00 8.15 152 ALA A O 1
ATOM 1230 N N . VAL A 1 153 ? -50.097 -6.176 7.319 1.00 8.86 153 VAL A N 1
ATOM 1231 C CA . VAL A 1 153 ? -49.055 -6.361 6.353 1.00 8.95 153 VAL A CA 1
ATOM 1232 C C . VAL A 1 153 ? -48.543 -4.993 5.961 1.00 9.37 153 VAL A C 1
ATOM 1233 O O . VAL A 1 153 ? -49.297 -4.113 5.561 1.00 10.51 153 VAL A O 1
ATOM 1237 N N . TYR A 1 154 ? -47.210 -4.831 5.981 1.00 9.11 154 TYR A N 1
ATOM 1238 C CA . TYR A 1 154 ? -46.515 -3.638 5.521 1.00 8.67 154 TYR A CA 1
ATOM 1239 C C . TYR A 1 154 ? -45.938 -3.818 4.124 1.00 9.99 154 TYR A C 1
ATOM 1240 O O . TYR A 1 154 ? -45.971 -2.913 3.314 1.00 11.96 154 TYR A O 1
ATOM 1249 N N . GLN A 1 155 ? -45.326 -4.970 3.907 1.00 9.27 155 GLN A N 1
ATOM 1250 C CA . GLN A 1 155 ? -44.820 -5.362 2.584 1.00 9.37 155 GLN A CA 1
ATOM 1251 C C . GLN A 1 155 ? -45.186 -6.779 2.292 1.00 9.36 155 GLN A C 1
ATOM 1252 O O . GLN A 1 155 ? -44.983 -7.687 3.070 1.00 9.96 155 GLN A O 1
ATOM 1258 N N . ASN A 1 156 ? -45.788 -6.942 1.094 1.00 9.37 156 ASN A N 1
ATOM 1259 C CA . ASN A 1 156 ? -46.161 -8.267 0.655 1.00 9.52 156 ASN A CA 1
ATOM 1260 C C . ASN A 1 156 ? -45.418 -8.623 -0.637 1.00 9.91 156 ASN A C 1
ATOM 1261 O O . ASN A 1 156 ? -45.913 -8.487 -1.811 1.00 13.45 156 ASN A O 1
ATOM 1266 N N . VAL A 1 157 ? -44.142 -8.986 -0.498 1.00 11.29 157 VAL A N 1
ATOM 1267 C CA . VAL A 1 157 ? -43.294 -9.436 -1.608 1.00 12.03 157 VAL A CA 1
ATOM 1268 C C . VAL A 1 157 ? -43.660 -10.822 -2.143 1.00 11.47 157 VAL A C 1
ATOM 1269 O O . VAL A 1 157 ? -43.625 -11.058 -3.352 1.00 12.80 157 VAL A O 1
ATOM 1273 N N . SER A 1 158 ? -44.031 -11.705 -1.269 1.00 12.09 158 SER A N 1
ATOM 1274 C CA . SER A 1 158 ? -44.324 -13.064 -1.588 1.00 12.04 158 SER A CA 1
ATOM 1275 C C . SER A 1 158 ? -45.676 -13.278 -2.227 1.00 12.05 158 SER A C 1
ATOM 1276 O O . SER A 1 158 ? -45.867 -14.332 -2.860 1.00 13.01 158 SER A O 1
ATOM 1279 N N . GLY A 1 159 ? -46.570 -12.374 -2.017 1.00 10.56 159 GLY A N 1
ATOM 1280 C CA . GLY A 1 159 ? -47.969 -12.625 -2.383 1.00 13.01 159 GLY A CA 1
ATOM 1281 C C . GLY A 1 159 ? -48.743 -13.422 -1.373 1.00 12.46 159 GLY A C 1
ATOM 1282 O O . GLY A 1 159 ? -49.963 -13.689 -1.614 1.00 13.95 159 GLY A O 1
ATOM 1283 N N . GLU A 1 160 ? -48.145 -13.825 -0.236 1.00 11.78 160 GLU A N 1
ATOM 1284 C CA . GLU A 1 160 ? -48.901 -14.502 0.816 1.00 14.55 160 GLU A CA 1
ATOM 1285 C C . GLU A 1 160 ? -48.481 -13.970 2.202 1.00 11.37 160 GLU A C 1
ATOM 1286 O O . GLU A 1 160 ? -48.670 -14.641 3.198 1.00 10.96 160 GLU A O 1
ATOM 1292 N N . ALA A 1 161 ? -48.086 -12.701 2.285 1.00 10.88 161 ALA A N 1
ATOM 1293 C CA . ALA A 1 161 ? -47.808 -12.180 3.620 1.00 9.66 161 ALA A CA 1
ATOM 1294 C C . ALA A 1 161 ? -48.964 -12.286 4.626 1.00 8.92 161 ALA A C 1
ATOM 1295 O O . ALA A 1 161 ? -48.806 -12.646 5.773 1.00 9.15 161 ALA A O 1
ATOM 1297 N N . LEU A 1 162 ? -50.188 -11.906 4.190 1.00 8.84 162 LEU A N 1
ATOM 1298 C CA . LEU A 1 162 ? -51.323 -11.883 5.086 1.00 9.16 162 LEU A CA 1
ATOM 1299 C C . LEU A 1 162 ? -51.597 -13.364 5.509 1.00 8.75 162 LEU A C 1
ATOM 1300 O O . LEU A 1 162 ? -51.930 -13.594 6.688 1.00 9.07 162 LEU A O 1
ATOM 1305 N N . GLN A 1 163 ? -51.489 -14.339 4.632 1.00 9.67 163 GLN A N 1
ATOM 1306 C CA . GLN A 1 163 ? -51.675 -15.727 4.964 1.00 10.54 163 GLN A CA 1
ATOM 1307 C C . GLN A 1 163 ? -50.688 -16.216 5.947 1.00 10.28 163 GLN A C 1
ATOM 1308 O O . GLN A 1 163 ? -51.020 -17.011 6.837 1.00 9.16 163 GLN A O 1
ATOM 1314 N N . LYS A 1 164 ? -49.448 -15.747 5.811 1.00 9.17 164 LYS A N 1
ATOM 1315 C CA . LYS A 1 164 ? -48.489 -16.066 6.839 1.00 8.29 164 LYS A CA 1
ATOM 1316 C C . LYS A 1 164 ? -48.790 -15.484 8.196 1.00 7.68 164 LYS A C 1
ATOM 1317 O O . LYS A 1 164 ? -48.554 -16.088 9.255 1.00 8.34 164 LYS A O 1
ATOM 1323 N N . ALA A 1 165 ? -49.181 -14.201 8.213 1.00 7.92 165 ALA A N 1
ATOM 1324 C CA . ALA A 1 165 ? -49.551 -13.596 9.428 1.00 8.60 165 ALA A CA 1
ATOM 1325 C C . ALA A 1 165 ? -50.677 -14.378 10.092 1.00 7.25 165 ALA A C 1
ATOM 1326 O O . ALA A 1 165 ? -50.659 -14.614 11.292 1.00 7.46 165 ALA A O 1
ATOM 1328 N N . LEU A 1 166 ? -51.718 -14.648 9.341 1.00 7.96 166 LEU A N 1
ATOM 1329 C CA . LEU A 1 166 ? -52.847 -15.435 9.882 1.00 8.39 166 LEU A CA 1
ATOM 1330 C C . LEU A 1 166 ? -52.427 -16.813 10.345 1.00 8.04 166 LEU A C 1
ATOM 1331 O O . LEU A 1 166 ? -52.868 -17.235 11.433 1.00 7.48 166 LEU A O 1
ATOM 1336 N N . ALA A 1 167 ? -51.437 -17.436 9.657 1.00 8.07 167 ALA A N 1
ATOM 1337 C CA . ALA A 1 167 ? -50.995 -18.749 10.117 1.00 8.02 167 ALA A CA 1
ATOM 1338 C C . ALA A 1 167 ? -50.242 -18.661 11.461 1.00 9.76 167 ALA A C 1
ATOM 1339 O O . ALA A 1 167 ? -50.425 -19.469 12.322 1.00 8.56 167 ALA A O 1
ATOM 1341 N N . ILE A 1 168 ? -49.388 -17.606 11.617 1.00 8.05 168 ILE A N 1
ATOM 1342 C CA . ILE A 1 168 ? -48.730 -17.465 12.899 1.00 7.83 168 ILE A CA 1
ATOM 1343 C C . ILE A 1 168 ? -49.758 -17.214 13.970 1.00 7.79 168 ILE A C 1
ATOM 1344 O O . ILE A 1 168 ? -49.688 -17.703 15.093 1.00 7.09 168 ILE A O 1
ATOM 1349 N N . ALA A 1 169 ? -50.747 -16.322 13.700 1.00 6.75 169 ALA A N 1
ATOM 1350 C CA . ALA A 1 169 ? -51.798 -16.054 14.678 1.00 7.88 169 ALA A CA 1
ATOM 1351 C C . ALA A 1 169 ? -52.475 -17.392 15.067 1.00 6.63 169 ALA A C 1
ATOM 1352 O O . ALA A 1 169 ? -52.775 -17.587 16.243 1.00 7.01 169 ALA A O 1
ATOM 1354 N N . LYS A 1 170 ? -52.844 -18.207 14.113 1.00 7.12 170 LYS A N 1
ATOM 1355 C CA . LYS A 1 170 ? -53.377 -19.560 14.422 1.00 7.43 170 LYS A CA 1
ATOM 1356 C C . LYS A 1 170 ? -52.412 -20.386 15.288 1.00 7.25 170 LYS A C 1
ATOM 1357 O O . LYS A 1 170 ? -52.854 -20.973 16.293 1.00 8.10 170 LYS A O 1
ATOM 1363 N N . GLY A 1 171 ? -51.155 -20.316 14.918 1.00 6.93 171 GLY A N 1
ATOM 1364 C CA . GLY A 1 171 ? -50.154 -21.119 15.650 1.00 7.67 171 GLY A CA 1
ATOM 1365 C C . GLY A 1 171 ? -49.941 -20.731 17.101 1.00 7.29 171 GLY A C 1
ATOM 1366 O O . GLY A 1 171 ? -49.487 -21.518 17.896 1.00 8.54 171 GLY A O 1
ATOM 1367 N N . ILE A 1 172 ? -50.205 -19.414 17.379 1.00 6.96 172 ILE A N 1
ATOM 1368 C CA . ILE A 1 172 ? -50.149 -19.021 18.781 1.00 7.65 172 ILE A CA 1
ATOM 1369 C C . ILE A 1 172 ? -51.444 -18.963 19.530 1.00 7.43 172 ILE A C 1
ATOM 1370 O O . ILE A 1 172 ? -51.520 -18.584 20.712 1.00 7.45 172 ILE A O 1
ATOM 1375 N N . GLY A 1 173 ? -52.504 -19.522 18.920 1.00 7.25 173 GLY A N 1
ATOM 1376 C CA . GLY A 1 173 ? -53.802 -19.694 19.532 1.00 7.45 173 GLY A CA 1
ATOM 1377 C C . GLY A 1 173 ? -54.845 -18.646 19.281 1.00 8.93 173 GLY A C 1
ATOM 1378 O O . GLY A 1 173 ? -55.974 -18.791 19.756 1.00 8.16 173 GLY A O 1
ATOM 1379 N N . CYS A 1 174 ? -54.464 -17.570 18.601 1.00 7.52 174 CYS A N 1
ATOM 1380 C CA . CYS A 1 174 ? -55.308 -16.406 18.524 1.00 6.95 174 CYS A CA 1
ATOM 1381 C C . CYS A 1 174 ? -56.557 -16.677 17.694 1.00 8.80 174 CYS A C 1
ATOM 1382 O O . CYS A 1 174 ? -57.610 -16.027 17.885 1.00 8.85 174 CYS A O 1
ATOM 1385 N N . ALA A 1 175 ? -56.459 -17.609 16.730 1.00 7.23 175 ALA A N 1
ATOM 1386 C CA . ALA A 1 175 ? -57.625 -17.934 15.932 1.00 7.76 175 ALA A CA 1
ATOM 1387 C C . ALA A 1 175 ? -58.664 -18.824 16.650 1.00 8.12 175 ALA A C 1
ATOM 1388 O O . ALA A 1 175 ? -59.758 -19.061 16.117 1.00 10.49 175 ALA A O 1
ATOM 1390 N N . ARG A 1 176 ? -58.325 -19.232 17.871 1.00 8.60 176 ARG A N 1
ATOM 1391 C CA . ARG A 1 176 ? -59.330 -19.859 18.734 1.00 8.78 176 ARG A CA 1
ATOM 1392 C C . ARG A 1 176 ? -60.286 -18.820 19.234 1.00 8.61 176 ARG A C 1
ATOM 1393 O O . ARG A 1 176 ? -61.391 -19.172 19.681 1.00 11.50 176 ARG A O 1
ATOM 1401 N N . ALA A 1 177 ? -59.872 -17.568 19.259 1.00 8.42 177 ALA A N 1
ATOM 1402 C CA . ALA A 1 177 ? -60.654 -16.460 19.817 1.00 9.86 177 ALA A CA 1
ATOM 1403 C C . ALA A 1 177 ? -61.189 -15.583 18.679 1.00 9.47 177 ALA A C 1
ATOM 1404 O O . ALA A 1 177 ? -62.389 -15.377 18.525 1.00 11.58 177 ALA A O 1
ATOM 1406 N N . GLY A 1 178 ? -60.309 -15.105 17.813 1.00 9.06 178 GLY A N 1
ATOM 1407 C CA . GLY A 1 178 ? -60.666 -14.296 16.646 1.00 8.82 178 GLY A CA 1
ATOM 1408 C C . GLY A 1 178 ? -59.574 -13.356 16.276 1.00 7.66 178 GLY A C 1
ATOM 1409 O O . GLY A 1 178 ? -58.947 -12.737 17.135 1.00 9.12 178 GLY A O 1
ATOM 1410 N N . VAL A 1 179 ? -59.329 -13.329 14.978 1.00 7.51 179 VAL A N 1
ATOM 1411 C CA . VAL A 1 179 ? -58.233 -12.490 14.404 1.00 7.77 179 VAL A CA 1
ATOM 1412 C C . VAL A 1 179 ? -58.878 -11.527 13.413 1.00 7.17 179 VAL A C 1
ATOM 1413 O O . VAL A 1 179 ? -59.753 -11.939 12.587 1.00 8.71 179 VAL A O 1
ATOM 1417 N N . ILE A 1 180 ? -58.501 -10.252 13.471 1.00 7.67 180 ILE A N 1
ATOM 1418 C CA . ILE A 1 180 ? -59.016 -9.261 12.527 1.00 8.15 180 ILE A CA 1
ATOM 1419 C C . ILE A 1 180 ? -57.872 -8.629 11.765 1.00 7.06 180 ILE A C 1
ATOM 1420 O O . ILE A 1 180 ? -56.761 -8.413 12.327 1.00 8.18 180 ILE A O 1
ATOM 1425 N N . GLU A 1 181 ? -58.083 -8.398 10.489 1.00 7.50 181 GLU A N 1
ATOM 1426 C CA . GLU A 1 181 ? -57.141 -7.626 9.709 1.00 7.29 181 GLU A CA 1
ATOM 1427 C C . GLU A 1 181 ? -57.179 -6.146 9.994 1.00 7.27 181 GLU A C 1
ATOM 1428 O O . GLU A 1 181 ? -58.234 -5.561 10.114 1.00 8.54 181 GLU A O 1
ATOM 1434 N N . SER A 1 182 ? -55.992 -5.583 10.172 1.00 7.35 182 SER A N 1
ATOM 1435 C CA . SER A 1 182 ? -55.806 -4.192 10.381 1.00 6.98 182 SER A CA 1
ATOM 1436 C C . SER A 1 182 ? -54.633 -3.698 9.550 1.00 8.37 182 SER A C 1
ATOM 1437 O O . SER A 1 182 ? -54.342 -4.219 8.497 1.00 9.58 182 SER A O 1
ATOM 1440 N N . THR A 1 183 ? -54.040 -2.569 9.978 1.00 8.23 183 THR A N 1
ATOM 1441 C CA . THR A 1 183 ? -52.845 -1.958 9.360 1.00 8.25 183 THR A CA 1
ATOM 1442 C C . THR A 1 183 ? -51.851 -1.635 10.424 1.00 7.11 183 THR A C 1
ATOM 1443 O O . THR A 1 183 ? -52.145 -1.625 11.613 1.00 8.20 183 THR A O 1
ATOM 1447 N N . PHE A 1 184 ? -50.587 -1.458 9.997 1.00 7.69 184 PHE A N 1
ATOM 1448 C CA . PHE A 1 184 ? -49.580 -1.025 10.927 1.00 8.03 184 PHE A CA 1
ATOM 1449 C C . PHE A 1 184 ? -49.906 0.276 11.582 1.00 7.92 184 PHE A C 1
ATOM 1450 O O . PHE A 1 184 ? -49.741 0.415 12.799 1.00 8.94 184 PHE A O 1
ATOM 1458 N N . LYS A 1 185 ? -50.584 1.199 10.923 1.00 8.80 185 LYS A N 1
ATOM 1459 C CA . LYS A 1 185 ? -51.010 2.462 11.519 1.00 9.28 185 LYS A CA 1
ATOM 1460 C C . LYS A 1 185 ? -52.113 2.289 12.551 1.00 8.90 185 LYS A C 1
ATOM 1461 O O . LYS A 1 185 ? -52.054 2.770 13.682 1.00 8.51 185 LYS A O 1
ATOM 1467 N N . GLU A 1 186 ? -53.152 1.553 12.173 1.00 7.96 186 GLU A N 1
ATOM 1468 C CA . GLU A 1 186 ? -54.242 1.345 13.076 1.00 7.85 186 GLU A CA 1
ATOM 1469 C C . GLU A 1 186 ? -53.832 0.634 14.338 1.00 6.00 186 GLU A C 1
ATOM 1470 O O . GLU A 1 186 ? -54.144 0.966 15.460 1.00 8.46 186 GLU A O 1
ATOM 1476 N N . GLU A 1 187 ? -53.122 -0.492 14.153 1.00 7.39 187 GLU A N 1
ATOM 1477 C CA . GLU A 1 187 ? -52.660 -1.242 15.278 1.00 7.72 187 GLU A CA 1
ATOM 1478 C C . GLU A 1 187 ? -51.838 -0.335 16.191 1.00 6.45 187 GLU A C 1
ATOM 1479 O O . GLU A 1 187 ? -51.977 -0.400 17.420 1.00 7.64 187 GLU A O 1
ATOM 1485 N N . THR A 1 188 ? -50.878 0.403 15.653 1.00 7.10 188 THR A N 1
ATOM 1486 C CA . THR A 1 188 ? -49.940 1.095 16.571 1.00 7.83 188 THR A CA 1
ATOM 1487 C C . THR A 1 188 ? -50.725 2.139 17.300 1.00 7.07 188 THR A C 1
ATOM 1488 O O . THR A 1 188 ? -50.537 2.281 18.507 1.00 7.04 188 THR A O 1
ATOM 1492 N N . GLU A 1 189 ? -51.633 2.838 16.625 1.00 7.21 189 GLU A N 1
ATOM 1493 C CA . GLU A 1 189 ? -52.312 3.967 17.302 1.00 8.16 189 GLU A CA 1
ATOM 1494 C C . GLU A 1 189 ? -53.381 3.536 18.313 1.00 6.82 189 GLU A C 1
ATOM 1495 O O . GLU A 1 189 ? -53.400 3.964 19.437 1.00 7.27 189 GLU A O 1
ATOM 1501 N N . THR A 1 190 ? -54.092 2.423 18.000 1.00 7.27 190 THR A N 1
ATOM 1502 C CA . THR A 1 190 ? -55.097 1.934 18.900 1.00 7.79 190 THR A CA 1
ATOM 1503 C C . THR A 1 190 ? -54.496 1.174 20.075 1.00 5.61 190 THR A C 1
ATOM 1504 O O . THR A 1 190 ? -54.953 1.255 21.203 1.00 7.23 190 THR A O 1
ATOM 1508 N N . ASP A 1 191 ? -53.346 0.487 19.805 1.00 6.99 191 ASP A N 1
ATOM 1509 C CA . ASP A 1 191 ? -52.650 -0.235 20.905 1.00 6.68 191 ASP A CA 1
ATOM 1510 C C . ASP A 1 191 ? -52.054 0.701 21.918 1.00 5.42 191 ASP A C 1
ATOM 1511 O O . ASP A 1 191 ? -52.203 0.562 23.129 1.00 6.21 191 ASP A O 1
ATOM 1516 N N . LEU A 1 192 ? -51.386 1.776 21.462 1.00 6.70 192 LEU A N 1
ATOM 1517 C CA . LEU A 1 192 ? -50.861 2.788 22.339 1.00 7.25 192 LEU A CA 1
ATOM 1518 C C . LEU A 1 192 ? -51.946 3.476 23.110 1.00 5.60 192 LEU A C 1
ATOM 1519 O O . LEU A 1 192 ? -51.851 3.668 24.336 1.00 6.87 192 LEU A O 1
ATOM 1524 N N . PHE A 1 193 ? -53.086 3.767 22.422 1.00 6.31 193 PHE A N 1
ATOM 1525 C CA . PHE A 1 193 ? -54.145 4.445 23.098 1.00 7.16 193 PHE A CA 1
ATOM 1526 C C . PHE A 1 193 ? -54.754 3.626 24.175 1.00 6.13 193 PHE A C 1
ATOM 1527 O O . PHE A 1 193 ? -54.942 4.036 25.342 1.00 6.83 193 PHE A O 1
ATOM 1535 N N . GLY A 1 194 ? -55.038 2.358 23.898 1.00 6.68 194 GLY A N 1
ATOM 1536 C CA . GLY A 1 194 ? -55.654 1.490 24.881 1.00 6.89 194 GLY A CA 1
ATOM 1537 C C . GLY A 1 194 ? -54.884 1.256 26.145 1.00 6.20 194 GLY A C 1
ATOM 1538 O O . GLY A 1 194 ? -55.322 1.356 27.261 1.00 7.11 194 GLY A O 1
ATOM 1539 N N . GLU A 1 195 ? -53.557 0.953 25.927 1.00 6.55 195 GLU A N 1
ATOM 1540 C CA . GLU A 1 195 ? -52.768 0.721 27.115 1.00 7.69 195 GLU A CA 1
ATOM 1541 C C . GLU A 1 195 ? -52.555 1.975 27.934 1.00 6.23 195 GLU A C 1
ATOM 1542 O O . GLU A 1 195 ? -52.482 1.937 29.178 1.00 7.33 195 GLU A O 1
ATOM 1548 N N . GLN A 1 196 ? -52.478 3.135 27.275 1.00 7.69 196 GLN A N 1
ATOM 1549 C CA . GLN A 1 196 ? -52.319 4.401 27.959 1.00 7.35 196 GLN A CA 1
ATOM 1550 C C . GLN A 1 196 ? -53.580 4.787 28.768 1.00 6.44 196 GLN A C 1
ATOM 1551 O O . GLN A 1 196 ? -53.483 5.039 29.966 1.00 7.24 196 GLN A O 1
ATOM 1557 N N . VAL A 1 197 ? -54.755 4.792 28.140 1.00 6.79 197 VAL A N 1
ATOM 1558 C CA . VAL A 1 197 ? -55.900 5.419 28.780 1.00 7.60 197 VAL A CA 1
ATOM 1559 C C . VAL A 1 197 ? -56.716 4.429 29.586 1.00 6.29 197 VAL A C 1
ATOM 1560 O O . VAL A 1 197 ? -57.393 4.858 30.546 1.00 8.02 197 VAL A O 1
ATOM 1564 N N . ILE A 1 198 ? -56.579 3.116 29.400 1.00 5.82 198 ILE A N 1
ATOM 1565 C CA . ILE A 1 198 ? -57.423 2.136 30.144 1.00 7.93 198 ILE A CA 1
ATOM 1566 C C . ILE A 1 198 ? -56.650 0.892 30.625 1.00 7.25 198 ILE A C 1
ATOM 1567 O O . ILE A 1 198 ? -56.662 0.648 31.831 1.00 8.02 198 ILE A O 1
ATOM 1572 N N . LEU A 1 199 ? -56.012 0.143 29.744 1.00 6.85 199 LEU A N 1
ATOM 1573 C CA . LEU A 1 199 ? -55.534 -1.183 30.121 1.00 7.36 199 LEU A CA 1
ATOM 1574 C C . LEU A 1 199 ? -54.398 -1.123 31.134 1.00 8.12 199 LEU A C 1
ATOM 1575 O O . LEU A 1 199 ? -54.282 -2.006 31.954 1.00 9.60 199 LEU A O 1
ATOM 1580 N N . VAL A 1 200 ? -53.529 -0.110 31.051 1.00 6.43 200 VAL A N 1
ATOM 1581 C CA . VAL A 1 200 ? -52.473 0.060 32.046 1.00 6.65 200 VAL A CA 1
ATOM 1582 C C . VAL A 1 200 ? -52.767 1.350 32.751 1.00 6.32 200 VAL A C 1
ATOM 1583 O O . VAL A 1 200 ? -52.948 1.327 34.001 1.00 7.70 200 VAL A O 1
ATOM 1587 N N . GLY A 1 201 ? -52.657 2.507 32.137 1.00 6.96 201 GLY A N 1
ATOM 1588 C CA . GLY A 1 201 ? -52.746 3.785 32.807 1.00 7.02 201 GLY A CA 1
ATOM 1589 C C . GLY A 1 201 ? -54.003 4.017 33.575 1.00 5.90 201 GLY A C 1
ATOM 1590 O O . GLY A 1 201 ? -54.017 4.217 34.783 1.00 8.43 201 GLY A O 1
ATOM 1591 N N . GLY A 1 202 ? -55.125 3.976 32.854 1.00 7.33 202 GLY A N 1
ATOM 1592 C CA . GLY A 1 202 ? -56.355 4.329 33.480 1.00 8.93 202 GLY A CA 1
ATOM 1593 C C . GLY A 1 202 ? -56.813 3.442 34.570 1.00 7.92 202 GLY A C 1
ATOM 1594 O O . GLY A 1 202 ? -57.125 3.838 35.715 1.00 8.81 202 GLY A O 1
ATOM 1595 N N . ILE A 1 203 ? -56.713 2.115 34.341 1.00 7.48 203 ILE A N 1
ATOM 1596 C CA . ILE A 1 203 ? -57.133 1.203 35.403 1.00 8.68 203 ILE A CA 1
ATOM 1597 C C . ILE A 1 203 ? -56.208 1.226 36.602 1.00 7.78 203 ILE A C 1
ATOM 1598 O O . ILE A 1 203 ? -56.673 1.212 37.729 1.00 7.79 203 ILE A O 1
ATOM 1603 N N . MET A 1 204 ? -54.877 1.327 36.384 1.00 8.08 204 MET A N 1
ATOM 1604 C CA . MET A 1 204 ? -54.033 1.344 37.513 1.00 8.19 204 MET A CA 1
ATOM 1605 C C . MET A 1 204 ? -54.239 2.568 38.377 1.00 7.13 204 MET A C 1
ATOM 1606 O O . MET A 1 204 ? -54.254 2.462 39.639 1.00 8.00 204 MET A O 1
ATOM 1611 N N . GLU A 1 205 ? -54.464 3.702 37.768 1.00 9.27 205 GLU A N 1
ATOM 1612 C CA . GLU A 1 205 ? -54.623 4.941 38.525 1.00 9.03 205 GLU A CA 1
ATOM 1613 C C . GLU A 1 205 ? -56.028 5.003 39.160 1.00 8.92 205 GLU A C 1
ATOM 1614 O O . GLU A 1 205 ? -56.172 5.469 40.301 1.00 8.84 205 GLU A O 1
ATOM 1620 N N . LEU A 1 206 ? -57.021 4.411 38.503 1.00 8.03 206 LEU A N 1
ATOM 1621 C CA . LEU A 1 206 ? -58.358 4.349 39.084 1.00 8.34 206 LEU A CA 1
ATOM 1622 C C . LEU A 1 206 ? -58.379 3.495 40.311 1.00 6.30 206 LEU A C 1
ATOM 1623 O O . LEU A 1 206 ? -58.912 3.802 41.384 1.00 7.64 206 LEU A O 1
ATOM 1628 N N . ILE A 1 207 ? -57.706 2.326 40.209 1.00 6.57 207 ILE A N 1
ATOM 1629 C CA . ILE A 1 207 ? -57.553 1.431 41.380 1.00 7.69 207 ILE A CA 1
ATOM 1630 C C . ILE A 1 207 ? -56.835 2.171 42.524 1.00 7.47 207 ILE A C 1
ATOM 1631 O O . ILE A 1 207 ? -57.252 2.130 43.670 1.00 8.04 207 ILE A O 1
ATOM 1636 N N . LYS A 1 208 ? -55.644 2.695 42.203 1.00 7.50 208 LYS A N 1
ATOM 1637 C CA . LYS A 1 208 ? -54.829 3.281 43.297 1.00 8.07 208 LYS A CA 1
ATOM 1638 C C . LYS A 1 208 ? -55.603 4.448 43.907 1.00 6.22 208 LYS A C 1
ATOM 1639 O O . LYS A 1 208 ? -55.630 4.530 45.159 1.00 8.26 208 LYS A O 1
ATOM 1645 N N . ALA A 1 209 ? -56.246 5.283 43.157 1.00 8.39 209 ALA A N 1
ATOM 1646 C CA . ALA A 1 209 ? -56.932 6.465 43.713 1.00 9.44 209 ALA A CA 1
ATOM 1647 C C . ALA A 1 209 ? -58.123 6.010 44.586 1.00 7.78 209 ALA A C 1
ATOM 1648 O O . ALA A 1 209 ? -58.340 6.501 45.693 1.00 9.10 209 ALA A O 1
ATOM 1650 N N . SER A 1 210 ? -58.838 4.939 44.191 1.00 7.58 210 SER A N 1
ATOM 1651 C CA A SER A 1 210 ? -59.980 4.415 44.933 0.68 7.96 210 SER A CA 1
ATOM 1652 C CA B SER A 1 210 ? -59.980 4.552 44.968 0.32 8.01 210 SER A CA 1
ATOM 1653 C C . SER A 1 210 ? -59.532 3.858 46.269 1.00 7.06 210 SER A C 1
ATOM 1654 O O . SER A 1 210 ? -60.056 4.130 47.331 1.00 8.48 210 SER A O 1
ATOM 1659 N N . PHE A 1 211 ? -58.535 2.961 46.152 1.00 7.12 211 PHE A N 1
ATOM 1660 C CA . PHE A 1 211 ? -58.004 2.337 47.375 1.00 7.41 211 PHE A CA 1
ATOM 1661 C C . PHE A 1 211 ? -57.448 3.361 48.338 1.00 7.81 211 PHE A C 1
ATOM 1662 O O . PHE A 1 211 ? -57.719 3.347 49.546 1.00 8.51 211 PHE A O 1
ATOM 1670 N N . GLU A 1 212 ? -56.666 4.339 47.820 1.00 8.63 212 GLU A N 1
ATOM 1671 C CA . GLU A 1 212 ? -55.998 5.258 48.686 1.00 8.04 212 GLU A CA 1
ATOM 1672 C C . GLU A 1 212 ? -56.996 6.248 49.290 1.00 8.82 212 GLU A C 1
ATOM 1673 O O . GLU A 1 212 ? -56.838 6.591 50.471 1.00 9.77 212 GLU A O 1
ATOM 1679 N N . THR A 1 213 ? -58.106 6.518 48.627 1.00 8.73 213 THR A N 1
ATOM 1680 C CA . THR A 1 213 ? -59.114 7.377 49.238 1.00 9.44 213 THR A CA 1
ATOM 1681 C C . THR A 1 213 ? -59.666 6.718 50.473 1.00 9.59 213 THR A C 1
ATOM 1682 O O . THR A 1 213 ? -59.815 7.315 51.557 1.00 10.77 213 THR A O 1
ATOM 1686 N N . LEU A 1 214 ? -60.021 5.394 50.361 1.00 8.29 214 LEU A N 1
ATOM 1687 C CA . LEU A 1 214 ? -60.542 4.741 51.549 1.00 8.80 214 LEU A CA 1
ATOM 1688 C C . LEU A 1 214 ? -59.531 4.634 52.666 1.00 7.43 214 LEU A C 1
ATOM 1689 O O . LEU A 1 214 ? -59.838 4.769 53.825 1.00 9.58 214 LEU A O 1
ATOM 1694 N N . VAL A 1 215 ? -58.258 4.306 52.351 1.00 9.09 215 VAL A N 1
ATOM 1695 C CA . VAL A 1 215 ? -57.295 4.155 53.403 1.00 9.08 215 VAL A CA 1
ATOM 1696 C C . VAL A 1 215 ? -57.011 5.534 54.036 1.00 9.16 215 VAL A C 1
ATOM 1697 O O . VAL A 1 215 ? -56.947 5.587 55.290 1.00 10.13 215 VAL A O 1
ATOM 1701 N N . GLU A 1 216 ? -56.940 6.608 53.302 1.00 9.84 216 GLU A N 1
ATOM 1702 C CA . GLU A 1 216 ? -56.683 7.937 53.813 1.00 12.10 216 GLU A CA 1
ATOM 1703 C C . GLU A 1 216 ? -57.825 8.356 54.728 1.00 12.59 216 GLU A C 1
ATOM 1704 O O . GLU A 1 216 ? -57.587 9.069 55.723 1.00 12.95 216 GLU A O 1
ATOM 1710 N N . GLU A 1 217 ? -59.039 7.944 54.476 1.00 11.21 217 GLU A N 1
ATOM 1711 C CA . GLU A 1 217 ? -60.180 8.294 55.262 1.00 12.14 217 GLU A CA 1
ATOM 1712 C C . GLU A 1 217 ? -60.392 7.394 56.469 1.00 12.90 217 GLU A C 1
ATOM 1713 O O . GLU A 1 217 ? -61.391 7.560 57.167 1.00 17.65 217 GLU A O 1
ATOM 1719 N N . GLY A 1 218 ? -59.508 6.421 56.703 1.00 10.27 218 GLY A N 1
ATOM 1720 C CA . GLY A 1 218 ? -59.478 5.689 57.953 1.00 10.75 218 GLY A CA 1
ATOM 1721 C C . GLY A 1 218 ? -60.164 4.307 57.925 1.00 9.72 218 GLY A C 1
ATOM 1722 O O . GLY A 1 218 ? -60.304 3.693 58.959 1.00 12.94 218 GLY A O 1
ATOM 1723 N N . TYR A 1 219 ? -60.609 3.855 56.768 1.00 9.18 219 TYR A N 1
ATOM 1724 C CA . TYR A 1 219 ? -61.252 2.530 56.666 1.0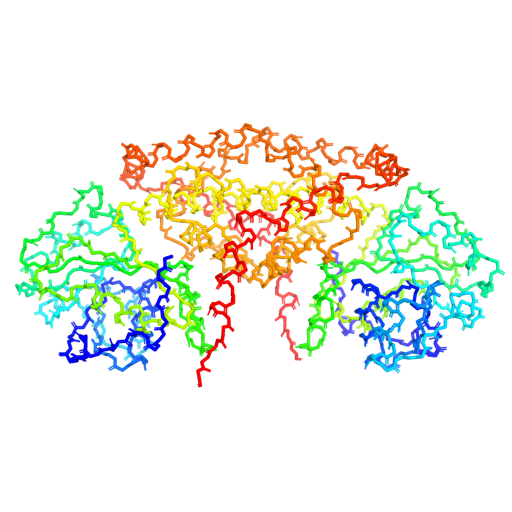0 8.68 219 TYR A CA 1
ATOM 1725 C C . TYR A 1 219 ? -60.163 1.446 56.719 1.00 8.80 219 TYR A C 1
ATOM 1726 O O . TYR A 1 219 ? -58.984 1.668 56.390 1.00 10.07 219 TYR A O 1
ATOM 1735 N N . GLN A 1 220 ? -60.574 0.243 56.994 1.00 8.71 220 GLN A N 1
ATOM 1736 C CA . GLN A 1 220 ? -59.636 -0.868 57.077 1.00 8.52 220 GLN A CA 1
ATOM 1737 C C . GLN A 1 220 ? -59.023 -1.098 55.733 1.00 8.19 220 GLN A C 1
ATOM 1738 O O . GLN A 1 220 ? -59.684 -1.265 54.723 1.00 9.00 220 GLN A O 1
ATOM 1744 N N . PRO A 1 221 ? -57.635 -1.189 55.656 1.00 7.85 221 PRO A N 1
ATOM 1745 C CA . PRO A 1 221 ? -57.042 -1.343 54.328 1.00 8.67 221 PRO A CA 1
ATOM 1746 C C . PRO A 1 221 ? -57.458 -2.674 53.690 1.00 7.75 221 PRO A C 1
ATOM 1747 O O . PRO A 1 221 ? -57.486 -2.754 52.433 1.00 8.52 221 PRO A O 1
ATOM 1751 N N . GLU A 1 222 ? -57.711 -3.733 54.425 1.00 8.06 222 GLU A N 1
ATOM 1752 C CA . GLU A 1 222 ? -58.143 -4.970 53.905 1.00 8.86 222 GLU A CA 1
ATOM 1753 C C . GLU A 1 222 ? -59.508 -4.892 53.240 1.00 8.74 222 GLU A C 1
ATOM 1754 O O . GLU A 1 222 ? -59.724 -5.433 52.167 1.00 8.63 222 GLU A O 1
ATOM 1760 N N . VAL A 1 223 ? -60.413 -4.132 53.890 1.00 8.32 223 VAL A N 1
ATOM 1761 C CA . VAL A 1 223 ? -61.720 -3.808 53.259 1.00 8.82 223 VAL A CA 1
ATOM 1762 C C . VAL A 1 223 ? -61.492 -3.108 51.960 1.00 8.23 223 VAL A C 1
ATOM 1763 O O . VAL A 1 223 ? -62.047 -3.394 50.910 1.00 8.13 223 VAL A O 1
ATOM 1767 N N . ALA A 1 224 ? -60.650 -2.043 52.001 1.00 8.65 224 ALA A N 1
ATOM 1768 C CA . ALA A 1 224 ? -60.327 -1.337 50.791 1.00 9.45 224 ALA A CA 1
ATOM 1769 C C . ALA A 1 224 ? -59.847 -2.196 49.679 1.00 9.12 224 ALA A C 1
ATOM 1770 O O . ALA A 1 224 ? -60.188 -2.001 48.528 1.00 8.46 224 ALA A O 1
ATOM 1772 N N . TYR A 1 225 ? -58.979 -3.157 50.004 1.00 7.73 225 TYR A N 1
ATOM 1773 C CA . TYR A 1 225 ? -58.454 -4.033 48.969 1.00 9.19 225 TYR A CA 1
ATOM 1774 C C . TYR A 1 225 ? -59.553 -4.974 48.415 1.00 7.43 225 TYR A C 1
ATOM 1775 O O . TYR A 1 225 ? -59.655 -5.104 47.185 1.00 7.67 225 TYR A O 1
ATOM 1784 N N . PHE A 1 226 ? -60.402 -5.479 49.274 1.00 8.26 226 PHE A N 1
ATOM 1785 C CA . PHE A 1 226 ? -61.474 -6.358 48.761 1.00 9.29 226 PHE A CA 1
ATOM 1786 C C . PHE A 1 226 ? -62.410 -5.625 47.849 1.00 8.84 226 PHE A C 1
ATOM 1787 O O . PHE A 1 226 ? -62.866 -6.188 46.814 1.00 9.96 226 PHE A O 1
ATOM 1795 N N . GLU A 1 227 ? -62.663 -4.352 48.183 1.00 9.06 227 GLU A N 1
ATOM 1796 C CA . GLU A 1 227 ? -63.695 -3.518 47.484 1.00 9.68 227 GLU A CA 1
ATOM 1797 C C . GLU A 1 227 ? -63.118 -2.983 46.166 1.00 11.52 227 GLU A C 1
ATOM 1798 O O . GLU A 1 227 ? -63.793 -2.984 45.115 1.00 15.36 227 GLU A O 1
ATOM 1804 N N . THR A 1 228 ? -61.899 -2.436 46.212 1.00 10.06 228 THR A N 1
ATOM 1805 C CA . THR A 1 228 ? -61.393 -1.645 45.080 1.00 12.11 228 THR A CA 1
ATOM 1806 C C . THR A 1 228 ? -60.410 -2.346 44.194 1.00 11.49 228 THR A C 1
ATOM 1807 O O . THR A 1 228 ? -60.090 -1.914 43.067 1.00 13.78 228 THR A O 1
ATOM 1811 N N . VAL A 1 229 ? -59.926 -3.530 44.618 1.00 10.18 229 VAL A N 1
ATOM 1812 C CA . VAL A 1 229 ? -58.979 -4.330 43.823 1.00 9.73 229 VAL A CA 1
ATOM 1813 C C . VAL A 1 229 ? -59.598 -5.714 43.516 1.00 10.30 229 VAL A C 1
ATOM 1814 O O . VAL A 1 229 ? -59.829 -6.042 42.353 1.00 10.79 229 VAL A O 1
ATOM 1818 N N . ASN A 1 230 ? -59.831 -6.484 44.539 1.00 9.30 230 ASN A N 1
ATOM 1819 C CA . ASN A 1 230 ? -60.184 -7.892 44.324 1.00 8.46 230 ASN A CA 1
ATOM 1820 C C . ASN A 1 230 ? -61.504 -8.005 43.550 1.00 9.22 230 ASN A C 1
ATOM 1821 O O . ASN A 1 230 ? -61.629 -8.728 42.558 1.00 10.11 230 ASN A O 1
ATOM 1826 N N . GLU A 1 231 ? -62.496 -7.187 43.907 1.00 7.85 231 GLU A N 1
ATOM 1827 C CA . GLU A 1 231 ? -63.852 -7.333 43.334 1.00 7.46 231 GLU A CA 1
ATOM 1828 C C . GLU A 1 231 ? -63.822 -6.905 41.882 1.00 7.67 231 GLU A C 1
ATOM 1829 O O . GLU A 1 231 ? -64.688 -7.287 41.062 1.00 8.46 231 GLU A O 1
ATOM 1835 N N . LEU A 1 232 ? -62.864 -6.019 41.513 1.00 7.40 232 LEU A N 1
ATOM 1836 C CA . LEU A 1 232 ? -62.819 -5.596 40.142 1.00 7.85 232 LEU A CA 1
ATOM 1837 C C . LEU A 1 232 ? -62.747 -6.758 39.177 1.00 7.22 232 LEU A C 1
ATOM 1838 O O . LEU A 1 232 ? -63.299 -6.746 38.079 1.00 8.37 232 LEU A O 1
ATOM 1843 N N . LYS A 1 233 ? -61.954 -7.748 39.496 1.00 8.10 233 LYS A N 1
ATOM 1844 C CA . LYS A 1 233 ? -61.842 -8.909 38.630 1.00 8.77 233 LYS A CA 1
ATOM 1845 C C . LYS A 1 233 ? -63.201 -9.649 38.441 1.00 6.68 233 LYS A C 1
ATOM 1846 O O . LYS A 1 233 ? -63.515 -10.088 37.348 1.00 9.34 233 LYS A O 1
ATOM 1852 N N . LEU A 1 234 ? -63.881 -9.718 39.538 1.00 7.65 234 LEU A N 1
ATOM 1853 C CA . LEU A 1 234 ? -65.215 -10.401 39.520 1.00 7.63 234 LEU A CA 1
ATOM 1854 C C . LEU A 1 234 ? -66.195 -9.673 38.637 1.00 8.77 234 LEU A C 1
ATOM 1855 O O . LEU A 1 234 ? -66.946 -10.244 37.837 1.00 10.54 234 LEU A O 1
ATOM 1860 N N . ILE A 1 235 ? -66.175 -8.341 38.727 1.00 7.43 235 ILE A N 1
ATOM 1861 C CA . ILE A 1 235 ? -67.059 -7.509 37.878 1.00 8.02 235 ILE A CA 1
ATOM 1862 C C . ILE A 1 235 ? -66.659 -7.543 36.443 1.00 6.97 235 ILE A C 1
ATOM 1863 O O . ILE A 1 235 ? -67.475 -7.635 35.523 1.00 8.75 235 ILE A O 1
ATOM 1868 N N . VAL A 1 236 ? -65.321 -7.407 36.167 1.00 7.24 236 VAL A N 1
ATOM 1869 C CA . VAL A 1 236 ? -64.869 -7.368 34.825 1.00 7.91 236 VAL A CA 1
ATOM 1870 C C . VAL A 1 236 ? -65.116 -8.702 34.182 1.00 8.10 236 VAL A C 1
ATOM 1871 O O . VAL A 1 236 ? -65.410 -8.729 32.957 1.00 8.93 236 VAL A O 1
ATOM 1875 N N . ASP A 1 237 ? -65.086 -9.810 34.882 1.00 8.63 237 ASP A N 1
ATOM 1876 C CA . ASP A 1 237 ? -65.484 -11.065 34.317 1.00 9.19 237 ASP A CA 1
ATOM 1877 C C . ASP A 1 237 ? -66.893 -11.087 33.757 1.00 8.80 237 ASP A C 1
ATOM 1878 O O . ASP A 1 237 ? -67.163 -11.627 32.680 1.00 8.78 237 ASP A O 1
ATOM 1883 N N . LEU A 1 238 ? -67.810 -10.372 34.418 1.00 7.69 238 LEU A N 1
ATOM 1884 C CA . LEU A 1 238 ? -69.188 -10.268 33.911 1.00 8.34 238 LEU A CA 1
ATOM 1885 C C . LEU A 1 238 ? -69.234 -9.487 32.664 1.00 8.38 238 LEU A C 1
ATOM 1886 O O . LEU A 1 238 ? -69.999 -9.741 31.757 1.00 8.93 238 LEU A O 1
ATOM 1891 N N . ILE A 1 239 ? -68.464 -8.361 32.631 1.00 7.43 239 ILE A N 1
ATOM 1892 C CA . ILE A 1 239 ? -68.398 -7.589 31.367 1.00 8.33 239 ILE A CA 1
ATOM 1893 C C . ILE A 1 239 ? -67.886 -8.361 30.173 1.00 7.08 239 ILE A C 1
ATOM 1894 O O . ILE A 1 239 ? -68.374 -8.337 29.061 1.00 7.73 239 ILE A O 1
ATOM 1899 N N . TYR A 1 240 ? -66.799 -9.098 30.460 1.00 8.31 240 TYR A N 1
ATOM 1900 C CA . TYR A 1 240 ? -66.167 -9.957 29.459 1.00 8.42 240 TYR A CA 1
ATOM 1901 C C . TYR A 1 240 ? -67.107 -11.016 28.819 1.00 6.84 240 TYR A C 1
ATOM 1902 O O . TYR A 1 240 ? -67.051 -11.248 27.645 1.00 7.95 240 TYR A O 1
ATOM 1911 N N . GLU A 1 241 ? -67.992 -11.501 29.667 1.00 8.85 241 GLU A N 1
ATOM 1912 C CA . GLU A 1 241 ? -68.935 -12.548 29.253 1.00 9.17 241 GLU A CA 1
ATOM 1913 C C . GLU A 1 241 ? -70.217 -11.997 28.664 1.00 9.69 241 GLU A C 1
ATOM 1914 O O . GLU A 1 241 ? -70.757 -12.530 27.696 1.00 11.09 241 GLU A O 1
ATOM 1920 N N . LYS A 1 242 ? -70.727 -10.899 29.208 1.00 9.06 242 LYS A N 1
ATOM 1921 C CA . LYS A 1 242 ? -72.102 -10.425 28.909 1.00 9.99 242 LYS A CA 1
ATOM 1922 C C . LYS A 1 242 ? -72.193 -8.940 28.654 1.00 9.37 242 LYS A C 1
ATOM 1923 O O . LYS A 1 242 ? -73.339 -8.373 28.630 1.00 11.00 242 LYS A O 1
ATOM 1929 N N . GLY A 1 243 ? -71.080 -8.261 28.503 1.00 8.70 243 GLY A N 1
ATOM 1930 C CA . GLY A 1 243 ? -71.165 -6.830 28.252 1.00 9.78 243 GLY A CA 1
ATOM 1931 C C . GLY A 1 243 ? -71.426 -6.012 29.419 1.00 8.67 243 GLY A C 1
ATOM 1932 O O . GLY A 1 243 ? -71.655 -6.436 30.564 1.00 8.51 243 GLY A O 1
ATOM 1933 N N . LEU A 1 244 ? -71.438 -4.689 29.182 1.00 9.23 244 LEU A N 1
ATOM 1934 C CA . LEU A 1 244 ? -71.841 -3.766 30.229 1.00 8.92 244 LEU A CA 1
ATOM 1935 C C . LEU A 1 244 ? -73.284 -3.983 30.673 1.00 8.04 244 LEU A C 1
ATOM 1936 O O . LEU A 1 244 ? -73.602 -3.853 31.844 1.00 8.15 244 LEU A O 1
ATOM 1941 N N . THR A 1 245 ? -74.126 -4.391 29.716 1.00 8.57 245 THR A N 1
ATOM 1942 C CA . THR A 1 245 ? -75.548 -4.633 30.103 1.00 9.82 245 THR A CA 1
ATOM 1943 C C . THR A 1 245 ? -75.681 -5.785 31.054 1.00 8.49 245 THR A C 1
ATOM 1944 O O . THR A 1 245 ? -76.369 -5.740 32.079 1.00 8.80 245 THR A O 1
ATOM 1948 N N . GLY A 1 246 ? -74.943 -6.896 30.794 1.00 9.27 246 GLY A N 1
ATOM 1949 C CA . GLY A 1 246 ? -75.028 -8.075 31.685 1.00 11.33 246 GLY A CA 1
ATOM 1950 C C . GLY A 1 246 ? -74.462 -7.797 33.038 1.00 9.33 246 GLY A C 1
ATOM 1951 O O . GLY A 1 246 ? -74.981 -8.176 34.078 1.00 10.12 246 GLY A O 1
ATOM 1952 N N . MET A 1 247 ? -73.378 -6.981 33.046 1.00 8.86 247 MET A N 1
ATOM 1953 C CA . MET A 1 247 ? -72.800 -6.598 34.362 1.00 9.86 247 MET A CA 1
ATOM 1954 C C . MET A 1 247 ? -73.860 -5.777 35.103 1.00 8.19 247 MET A C 1
ATOM 1955 O O . MET A 1 247 ? -74.088 -5.965 36.293 1.00 8.44 247 MET A O 1
ATOM 1960 N N . LEU A 1 248 ? -74.445 -4.760 34.477 1.00 8.47 248 LEU A N 1
ATOM 1961 C CA . LEU A 1 248 ? -75.323 -3.859 35.168 1.00 9.33 248 LEU A CA 1
ATOM 1962 C C . LEU A 1 248 ? -76.546 -4.570 35.656 1.00 9.39 248 LEU A C 1
ATOM 1963 O O . LEU A 1 248 ? -77.003 -4.309 36.827 1.00 11.08 248 LEU A O 1
ATOM 1968 N N . ARG A 1 249 ? -77.024 -5.580 34.957 1.00 9.59 249 ARG A N 1
ATOM 1969 C CA . ARG A 1 249 ? -78.189 -6.339 35.454 1.00 10.60 249 ARG A CA 1
ATOM 1970 C C . ARG A 1 249 ? -77.850 -7.165 36.683 1.00 9.52 249 ARG A C 1
ATOM 1971 O O . ARG A 1 249 ? -78.785 -7.541 37.404 1.00 14.09 249 ARG A O 1
ATOM 1979 N N . ALA A 1 250 ? -76.594 -7.546 36.890 1.00 8.98 250 ALA A N 1
ATOM 1980 C CA . ALA A 1 250 ? -76.204 -8.329 38.029 1.00 9.34 250 ALA A CA 1
ATOM 1981 C C . ALA A 1 250 ? -76.024 -7.579 39.280 1.00 7.58 250 ALA A C 1
ATOM 1982 O O . ALA A 1 250 ? -76.113 -8.103 40.372 1.00 9.43 250 ALA A O 1
ATOM 1984 N N . VAL A 1 251 ? -75.777 -6.253 39.202 1.00 7.31 251 VAL A N 1
ATOM 1985 C CA . VAL A 1 251 ? -75.469 -5.495 40.393 1.00 7.37 251 VAL A CA 1
ATOM 1986 C C . VAL A 1 251 ? -76.774 -4.906 40.985 1.00 5.95 251 VAL A C 1
ATOM 1987 O O . VAL A 1 251 ? -77.866 -4.964 40.369 1.00 7.46 251 VAL A O 1
ATOM 1991 N N . SER A 1 252 ? -76.724 -4.504 42.239 1.00 6.08 252 SER A N 1
ATOM 1992 C CA . SER A 1 252 ? -77.926 -4.014 42.942 1.00 7.11 252 SER A CA 1
ATOM 1993 C C . SER A 1 252 ? -78.511 -2.785 42.237 1.00 6.43 252 SER A C 1
ATOM 1994 O O . SER A 1 252 ? -77.772 -2.014 41.643 1.00 7.38 252 SER A O 1
ATOM 1997 N N . ASP A 1 253 ? -79.787 -2.516 42.437 1.00 6.79 253 ASP A N 1
ATOM 1998 C CA . ASP A 1 253 ? -80.293 -1.233 41.948 1.00 6.84 253 ASP A CA 1
ATOM 1999 C C . ASP A 1 253 ? -79.543 -0.043 42.578 1.00 6.26 253 ASP A C 1
ATOM 2000 O O . ASP A 1 253 ? -79.374 0.985 41.905 1.00 7.58 253 ASP A O 1
ATOM 2005 N N . THR A 1 254 ? -79.246 -0.136 43.879 1.00 6.97 254 THR A N 1
ATOM 2006 C CA . THR A 1 254 ? -78.415 0.906 44.501 1.00 6.29 254 THR A CA 1
ATOM 2007 C C . THR A 1 254 ? -77.130 1.157 43.701 1.00 5.89 254 THR A C 1
ATOM 2008 O O . THR A 1 254 ? -76.790 2.342 43.532 1.00 6.60 254 THR A O 1
ATOM 2012 N N . ALA A 1 255 ? -76.456 0.093 43.414 1.00 5.89 255 ALA A N 1
ATOM 2013 C CA . ALA A 1 255 ? -75.222 0.207 42.638 1.00 5.95 255 ALA A CA 1
ATOM 2014 C C . ALA A 1 255 ? -75.427 0.684 41.227 1.00 6.68 255 ALA A C 1
ATOM 2015 O O . ALA A 1 255 ? -74.594 1.421 40.652 1.00 7.34 255 ALA A O 1
ATOM 2017 N N . LYS A 1 256 ? -76.571 0.354 40.606 1.00 6.53 256 LYS A N 1
ATOM 2018 C CA . LYS A 1 256 ? -76.857 0.831 39.275 1.00 6.58 256 LYS A CA 1
ATOM 2019 C C . LYS A 1 256 ? -77.036 2.368 39.316 1.00 7.21 256 LYS A C 1
ATOM 2020 O O . LYS A 1 256 ? -76.394 3.073 38.552 1.00 8.10 256 LYS A O 1
ATOM 2026 N N . TYR A 1 257 ? -77.823 2.832 40.277 1.00 7.04 257 TYR A N 1
ATOM 2027 C CA . TYR A 1 257 ? -78.008 4.291 40.319 1.00 6.93 257 TYR A CA 1
ATOM 2028 C C . TYR A 1 257 ? -76.710 4.983 40.684 1.00 7.56 257 TYR A C 1
ATOM 2029 O O . TYR A 1 257 ? -76.350 6.038 40.133 1.00 7.85 257 TYR A O 1
ATOM 2038 N N . GLY A 1 258 ? -76.006 4.507 41.722 1.00 7.46 258 GLY A N 1
ATOM 2039 C CA . GLY A 1 258 ? -74.728 5.090 42.145 1.00 7.24 258 GLY A CA 1
ATOM 2040 C C . GLY A 1 258 ? -73.741 5.056 40.995 1.00 7.83 258 GLY A C 1
ATOM 2041 O O . GLY A 1 258 ? -73.031 6.052 40.775 1.00 8.43 258 GLY A O 1
ATOM 2042 N N . GLY A 1 259 ? -73.578 3.919 40.332 1.00 7.76 259 GLY A N 1
ATOM 2043 C CA . GLY A 1 259 ? -72.646 3.861 39.236 1.00 7.87 259 GLY A CA 1
ATOM 2044 C C . GLY A 1 259 ? -72.993 4.737 38.074 1.00 8.65 259 GLY A C 1
ATOM 2045 O O . GLY A 1 259 ? -72.101 5.373 37.461 1.00 8.97 259 GLY A O 1
ATOM 2046 N N . ILE A 1 260 ? -74.237 4.753 37.678 1.00 8.04 260 ILE A N 1
ATOM 2047 C CA . ILE A 1 260 ? -74.597 5.536 36.489 1.00 9.93 260 ILE A CA 1
ATOM 2048 C C . ILE A 1 260 ? -74.357 7.048 36.733 1.00 10.72 260 ILE A C 1
ATOM 2049 O O . ILE A 1 260 ? -73.812 7.720 35.884 1.00 15.34 260 ILE A O 1
ATOM 2054 N N . THR A 1 261 ? -74.682 7.496 37.946 1.00 8.43 261 THR A N 1
ATOM 2055 C CA . THR A 1 261 ? -74.495 8.901 38.227 1.00 9.44 261 THR A CA 1
ATOM 2056 C C . THR A 1 261 ? -73.055 9.231 38.585 1.00 10.07 261 THR A C 1
ATOM 2057 O O . THR A 1 261 ? -72.525 10.205 38.053 1.00 13.02 261 THR A O 1
ATOM 2061 N N . VAL A 1 262 ? -72.386 8.482 39.449 1.00 8.88 262 VAL A N 1
ATOM 2062 C CA . VAL A 1 262 ? -71.026 8.819 39.771 1.00 8.86 262 VAL A CA 1
ATOM 2063 C C . VAL A 1 262 ? -70.052 8.541 38.676 1.00 9.25 262 VAL A C 1
ATOM 2064 O O . VAL A 1 262 ? -69.039 9.207 38.562 1.00 10.09 262 VAL A O 1
ATOM 2068 N N . GLY A 1 263 ? -70.288 7.472 37.923 1.00 9.78 263 GLY A N 1
ATOM 2069 C CA . GLY A 1 263 ? -69.377 7.203 36.840 1.00 10.44 263 GLY A CA 1
ATOM 2070 C C . GLY A 1 263 ? -69.132 8.377 35.888 1.00 10.93 263 GLY A C 1
ATOM 2071 O O . GLY A 1 263 ? -68.038 8.603 35.486 1.00 11.66 263 GLY A O 1
ATOM 2072 N N . LYS A 1 264 ? -70.230 9.020 35.553 1.00 11.03 264 LYS A N 1
ATOM 2073 C CA A LYS A 1 264 ? -70.239 10.193 34.705 0.50 13.65 264 LYS A CA 1
ATOM 2074 C CA B LYS A 1 264 ? -70.220 10.188 34.711 0.50 13.55 264 LYS A CA 1
ATOM 2075 C C . LYS A 1 264 ? -69.653 11.426 35.434 1.00 12.31 264 LYS A C 1
ATOM 2076 O O . LYS A 1 264 ? -69.159 12.349 34.803 1.00 18.13 264 LYS A O 1
ATOM 2087 N N . PHE A 1 265 ? -69.686 11.468 36.774 1.00 12.18 265 PHE A N 1
ATOM 2088 C CA . PHE A 1 265 ? -69.044 12.503 37.548 1.00 12.71 265 PHE A CA 1
ATOM 2089 C C . PHE A 1 265 ? -67.494 12.323 37.557 1.00 14.07 265 PHE A C 1
ATOM 2090 O O . PHE A 1 265 ? -66.749 13.274 37.419 1.00 19.74 265 PHE A O 1
ATOM 2098 N N . ILE A 1 266 ? -67.043 11.095 37.671 1.00 14.03 266 ILE A N 1
ATOM 2099 C CA . ILE A 1 266 ? -65.614 10.727 37.803 1.00 15.59 266 ILE A CA 1
ATOM 2100 C C . ILE A 1 266 ? -64.999 10.850 36.363 1.00 17.16 266 ILE A C 1
ATOM 2101 O O . ILE A 1 266 ? -63.931 11.384 36.188 1.00 23.30 266 ILE A O 1
ATOM 2106 N N . ILE A 1 267 ? -65.603 10.207 35.388 1.00 13.34 267 ILE A N 1
ATOM 2107 C CA . ILE A 1 267 ? -65.224 10.150 34.021 1.00 11.86 267 ILE A CA 1
ATOM 2108 C C . ILE A 1 267 ? -66.161 11.049 33.228 1.00 15.35 267 ILE A C 1
ATOM 2109 O O . ILE A 1 267 ? -67.163 10.651 32.613 1.00 18.32 267 ILE A O 1
ATOM 2114 N N . ASP A 1 268 ? -65.866 12.296 33.265 1.00 15.91 268 ASP A N 1
ATOM 2115 C CA . ASP A 1 268 ? -66.738 13.356 32.710 1.00 20.31 268 ASP A CA 1
ATOM 2116 C C . ASP A 1 268 ? -66.235 13.922 31.379 1.00 19.68 268 ASP A C 1
ATOM 2117 O O . ASP A 1 268 ? -65.321 13.355 30.767 1.00 17.18 268 ASP A O 1
ATOM 2122 N N . LYS A 1 269 ? -66.749 15.096 30.928 1.00 18.39 269 LYS A N 1
ATOM 2123 C CA . LYS A 1 269 ? -66.397 15.527 29.570 1.00 19.99 269 LYS A CA 1
ATOM 2124 C C . LYS A 1 269 ? -64.874 15.891 29.569 1.00 18.76 269 LYS A C 1
ATOM 2125 O O . LYS A 1 269 ? -64.212 15.753 28.521 1.00 20.48 269 LYS A O 1
ATOM 2131 N N . SER A 1 270 ? -64.344 16.325 30.707 1.00 17.80 270 SER A N 1
ATOM 2132 C CA . SER A 1 270 ? -62.939 16.683 30.844 1.00 20.35 270 SER A CA 1
ATOM 2133 C C . SER A 1 270 ? -62.068 15.478 30.587 1.00 20.52 270 SER A C 1
ATOM 2134 O O . SER A 1 270 ? -61.081 15.582 29.817 1.00 18.21 270 SER A O 1
ATOM 2137 N N . VAL A 1 271 ? -62.432 14.339 31.172 1.00 19.72 271 VAL A N 1
ATOM 2138 C CA . VAL A 1 271 ? -61.673 13.085 30.931 1.00 21.13 271 VAL A CA 1
ATOM 2139 C C . VAL A 1 271 ? -61.761 12.609 29.449 1.00 16.17 271 VAL A C 1
ATOM 2140 O O . VAL A 1 271 ? -60.784 12.236 28.817 1.00 15.50 271 VAL A O 1
ATOM 2144 N N . ARG A 1 272 ? -62.962 12.743 28.864 1.00 14.96 272 ARG A N 1
ATOM 2145 C CA . ARG A 1 272 ? -63.131 12.490 27.440 1.00 14.11 272 ARG A CA 1
ATOM 2146 C C . ARG A 1 272 ? -62.248 13.364 26.599 1.00 19.73 272 ARG A C 1
ATOM 2147 O O . ARG A 1 272 ? -61.725 12.921 25.552 1.00 16.55 272 ARG A O 1
ATOM 2155 N N . ASP A 1 273 ? -62.132 14.654 26.982 1.00 15.43 273 ASP A N 1
ATOM 2156 C CA . ASP A 1 273 ? -61.268 15.553 26.222 1.00 15.77 273 ASP A CA 1
ATOM 2157 C C . ASP A 1 273 ? -59.808 15.092 26.377 1.00 11.21 273 ASP A C 1
ATOM 2158 O O . ASP A 1 273 ? -59.142 15.106 25.409 1.00 13.64 273 ASP A O 1
ATOM 2163 N N . LYS A 1 274 ? -59.456 14.697 27.610 1.00 12.54 274 LYS A N 1
ATOM 2164 C CA . LYS A 1 274 ? -58.059 14.160 27.834 1.00 11.02 274 LYS A CA 1
ATOM 2165 C C . LYS A 1 274 ? -57.749 12.939 26.995 1.00 11.27 274 LYS A C 1
ATOM 2166 O O . LYS A 1 274 ? -56.664 12.851 26.402 1.00 10.33 274 LYS A O 1
ATOM 2172 N N . MET A 1 275 ? -58.724 12.055 26.784 1.00 11.11 275 MET A N 1
ATOM 2173 C CA . MET A 1 275 ? -58.511 10.922 25.879 1.00 11.01 275 MET A CA 1
ATOM 2174 C C . MET A 1 275 ? -58.270 11.349 24.463 1.00 9.71 275 MET A C 1
ATOM 2175 O O . MET A 1 275 ? -57.412 10.791 23.787 1.00 9.57 275 MET A O 1
ATOM 2180 N N . LYS A 1 276 ? -58.971 12.411 24.025 1.00 9.49 276 LYS A N 1
ATOM 2181 C CA . LYS A 1 276 ? -58.743 12.898 22.673 1.00 10.26 276 LYS A CA 1
ATOM 2182 C C . LYS A 1 276 ? -57.307 13.496 22.560 1.00 9.02 276 LYS A C 1
ATOM 2183 O O . LYS A 1 276 ? -56.698 13.339 21.561 1.00 9.57 276 LYS A O 1
ATOM 2189 N N . ILE A 1 277 ? -56.831 14.138 23.581 1.00 9.87 277 ILE A N 1
ATOM 2190 C CA . ILE A 1 277 ? -55.485 14.732 23.610 1.00 9.30 277 ILE A CA 1
ATOM 2191 C C . ILE A 1 277 ? -54.424 13.604 23.544 1.00 9.32 277 ILE A C 1
ATOM 2192 O O . ILE A 1 277 ? -53.486 13.676 22.753 1.00 9.36 277 ILE A O 1
ATOM 2197 N N . VAL A 1 278 ? -54.664 12.561 24.333 1.00 8.03 278 VAL A N 1
ATOM 2198 C CA . VAL A 1 278 ? -53.757 11.382 24.291 1.00 8.28 278 VAL A CA 1
ATOM 2199 C C . VAL A 1 278 ? -53.654 10.804 22.897 1.00 6.65 278 VAL A C 1
ATOM 2200 O O . VAL A 1 278 ? -52.570 10.496 22.396 1.00 7.95 278 VAL A O 1
ATOM 2204 N N . LEU A 1 279 ? -54.819 10.630 22.285 1.00 8.14 279 LEU A N 1
ATOM 2205 C CA . LEU A 1 279 ? -54.849 10.087 20.976 1.00 8.47 279 LEU A CA 1
ATOM 2206 C C . LEU A 1 279 ? -54.149 10.945 19.935 1.00 8.59 279 LEU A C 1
ATOM 2207 O O . LEU A 1 279 ? -53.426 10.508 19.040 1.00 9.60 279 LEU A O 1
ATOM 2212 N N . GLU A 1 280 ? -54.356 12.262 20.046 1.00 9.14 280 GLU A N 1
ATOM 2213 C CA . GLU A 1 280 ? -53.666 13.200 19.216 1.00 9.81 280 GLU A CA 1
ATOM 2214 C C . GLU A 1 280 ? -52.158 13.109 19.305 1.00 7.31 280 GLU A C 1
ATOM 2215 O O . GLU A 1 280 ? -51.510 13.148 18.279 1.00 9.31 280 GLU A O 1
ATOM 2221 N N . ARG A 1 281 ? -51.686 13.005 20.540 1.00 7.34 281 ARG A N 1
ATOM 2222 C CA . ARG A 1 281 ? -50.233 12.950 20.730 1.00 8.54 281 ARG A CA 1
ATOM 2223 C C . ARG A 1 281 ? -49.639 11.629 20.295 1.00 8.24 281 ARG A C 1
ATOM 2224 O O . ARG A 1 281 ? -48.487 11.543 19.887 1.00 9.17 281 ARG A O 1
ATOM 2232 N N . ILE A 1 282 ? -50.434 10.569 20.224 1.00 8.26 282 ILE A N 1
ATOM 2233 C CA . ILE A 1 282 ? -50.041 9.297 19.607 1.00 8.43 282 ILE A CA 1
ATOM 2234 C C . ILE A 1 282 ? -49.974 9.511 18.081 1.00 8.04 282 ILE A C 1
ATOM 2235 O O . ILE A 1 282 ? -48.968 9.195 17.416 1.00 9.85 282 ILE A O 1
ATOM 2240 N N . ARG A 1 283 ? -51.074 10.059 17.480 1.00 7.20 283 ARG A N 1
ATOM 2241 C CA . ARG A 1 283 ? -51.153 10.145 16.025 1.00 8.13 283 ARG A CA 1
ATOM 2242 C C . ARG A 1 283 ? -50.096 11.089 15.444 1.00 8.58 283 ARG A C 1
ATOM 2243 O O . ARG A 1 283 ? -49.612 10.878 14.318 1.00 11.28 283 ARG A O 1
ATOM 2251 N N . SER A 1 284 ? -49.704 12.156 16.168 1.00 8.65 284 SER A N 1
ATOM 2252 C CA . SER A 1 284 ? -48.693 13.077 15.717 1.00 9.51 284 SER A CA 1
ATOM 2253 C C . SER A 1 284 ? -47.274 12.649 15.811 1.00 10.11 284 SER A C 1
ATOM 2254 O O . SER A 1 284 ? -46.374 13.352 15.363 1.00 10.15 284 SER A O 1
ATOM 2257 N N . GLY A 1 285 ? -47.053 11.469 16.375 1.00 8.16 285 GLY A N 1
ATOM 2258 C CA . GLY A 1 285 ? -45.698 11.019 16.687 1.00 8.51 285 GLY A CA 1
ATOM 2259 C C . GLY A 1 285 ? -45.098 11.539 17.952 1.00 9.30 285 GLY A C 1
ATOM 2260 O O . GLY A 1 285 ? -43.968 11.194 18.279 1.00 9.09 285 GLY A O 1
ATOM 2261 N N . GLU A 1 286 ? -45.810 12.448 18.643 1.00 8.29 286 GLU A N 1
ATOM 2262 C CA . GLU A 1 286 ? -45.214 13.023 19.828 1.00 8.22 286 GLU A CA 1
ATOM 2263 C C . GLU A 1 286 ? -44.973 12.055 20.966 1.00 7.36 286 GLU A C 1
ATOM 2264 O O . GLU A 1 286 ? -43.923 12.116 21.620 1.00 8.00 286 GLU A O 1
ATOM 2270 N N . PHE A 1 287 ? -45.904 11.131 21.188 1.00 7.81 287 PHE A N 1
ATOM 2271 C CA . PHE A 1 287 ? -45.646 10.142 22.199 1.00 7.38 287 PHE A CA 1
ATOM 2272 C C . PHE A 1 287 ? -44.392 9.290 21.922 1.00 6.31 287 PHE A C 1
ATOM 2273 O O . PHE A 1 287 ? -43.566 9.105 22.757 1.00 7.96 287 PHE A O 1
ATOM 2281 N N . ALA A 1 288 ? -44.255 8.965 20.644 1.00 7.53 288 ALA A N 1
ATOM 2282 C CA . ALA A 1 288 ? -43.123 8.146 20.252 1.00 8.13 288 ALA A CA 1
ATOM 2283 C C . ALA A 1 288 ? -41.827 8.959 20.461 1.00 7.73 288 ALA A C 1
ATOM 2284 O O . ALA A 1 288 ? -40.819 8.422 20.987 1.00 8.63 288 ALA A O 1
ATOM 2286 N N . ARG A 1 289 ? -41.840 10.242 20.108 1.00 8.22 289 ARG A N 1
ATOM 2287 C CA . ARG A 1 289 ? -40.651 11.129 20.348 1.00 8.27 289 ARG A CA 1
ATOM 2288 C C . ARG A 1 289 ? -40.323 11.147 21.827 1.00 7.97 289 ARG A C 1
ATOM 2289 O O . ARG A 1 289 ? -39.136 11.062 22.254 1.00 9.58 289 ARG A O 1
ATOM 2297 N N . GLU A 1 290 ? -41.287 11.278 22.700 1.00 7.79 290 GLU A N 1
ATOM 2298 C CA . GLU A 1 290 ? -41.123 11.385 24.172 1.00 7.61 290 GLU A CA 1
ATOM 2299 C C . GLU A 1 290 ? -40.684 10.068 24.720 1.00 7.57 290 GLU A C 1
ATOM 2300 O O . GLU A 1 290 ? -39.826 10.058 25.658 1.00 9.46 290 GLU A O 1
ATOM 2306 N N . TRP A 1 291 ? -41.206 8.928 24.294 1.00 7.62 291 TRP A N 1
ATOM 2307 C CA . TRP A 1 291 ? -40.768 7.653 24.740 1.00 7.39 291 TRP A CA 1
ATOM 2308 C C . TRP A 1 291 ? -39.316 7.406 24.371 1.00 6.35 291 TRP A C 1
ATOM 2309 O O . TRP A 1 291 ? -38.546 6.939 25.226 1.00 8.12 291 TRP A O 1
ATOM 2320 N N . ILE A 1 292 ? -38.959 7.685 23.125 1.00 7.08 292 ILE A N 1
ATOM 2321 C CA . ILE A 1 292 ? -37.566 7.522 22.719 1.00 8.36 292 ILE A CA 1
ATOM 2322 C C . ILE A 1 292 ? -36.662 8.325 23.672 1.00 8.19 292 ILE A C 1
ATOM 2323 O O . ILE A 1 292 ? -35.596 7.851 24.131 1.00 9.68 292 ILE A O 1
ATOM 2328 N N . LYS A 1 293 ? -37.009 9.600 23.908 1.00 9.15 293 LYS A N 1
ATOM 2329 C CA . LYS A 1 293 ? -36.162 10.416 24.810 1.00 9.29 293 LYS A CA 1
ATOM 2330 C C . LYS A 1 293 ? -36.102 9.897 26.225 1.00 9.25 293 LYS A C 1
ATOM 2331 O O . LYS A 1 293 ? -35.056 9.894 26.842 1.00 10.29 293 LYS A O 1
ATOM 2337 N N . GLU A 1 294 ? -37.217 9.426 26.745 1.00 8.86 294 GLU A N 1
ATOM 2338 C CA . GLU A 1 294 ? -37.259 8.817 28.085 1.00 8.37 294 GLU A CA 1
ATOM 2339 C C . GLU A 1 294 ? -36.366 7.592 28.137 1.00 9.53 294 GLU A C 1
ATOM 2340 O O . GLU A 1 294 ? -35.609 7.452 29.075 1.00 9.34 294 GLU A O 1
ATOM 2346 N N . TYR A 1 295 ? -36.421 6.753 27.120 1.00 9.05 295 TYR A N 1
ATOM 2347 C CA . TYR A 1 295 ? -35.550 5.539 27.089 1.00 8.73 295 TYR A CA 1
ATOM 2348 C C . TYR A 1 295 ? -34.093 5.909 27.041 1.00 9.73 295 TYR A C 1
ATOM 2349 O O . TYR A 1 295 ? -33.329 5.370 27.851 1.00 9.65 295 TYR A O 1
ATOM 2358 N N . GLU A 1 296 ? -33.801 6.974 26.300 1.00 9.40 296 GLU A N 1
ATOM 2359 C CA . GLU A 1 296 ? -32.420 7.392 26.192 1.00 10.30 296 GLU A CA 1
ATOM 2360 C C . GLU A 1 296 ? -31.893 8.091 27.442 1.00 9.98 296 GLU A C 1
ATOM 2361 O O . GLU A 1 296 ? -30.693 8.168 27.651 1.00 11.86 296 GLU A O 1
ATOM 2367 N N . ARG A 1 297 ? -32.739 8.503 28.355 1.00 9.85 297 ARG A N 1
ATOM 2368 C CA . ARG A 1 297 ? -32.430 8.978 29.674 1.00 11.43 297 ARG A CA 1
ATOM 2369 C C . ARG A 1 297 ? -32.259 7.909 30.721 1.00 11.28 297 ARG A C 1
ATOM 2370 O O . ARG A 1 297 ? -31.963 8.182 31.861 1.00 13.27 297 ARG A O 1
ATOM 2378 N N . GLY A 1 298 ? -32.523 6.649 30.346 1.00 10.40 298 GLY A N 1
ATOM 2379 C CA . GLY A 1 298 ? -32.494 5.565 31.285 1.00 12.28 298 GLY A CA 1
ATOM 2380 C C . GLY A 1 298 ? -33.848 5.061 31.793 1.00 11.84 298 GLY A C 1
ATOM 2381 O O . GLY A 1 298 ? -33.871 4.322 32.801 1.00 15.50 298 GLY A O 1
ATOM 2382 N N . MET A 1 299 ? -34.932 5.465 31.116 1.00 11.27 299 MET A N 1
ATOM 2383 C CA . MET A 1 299 ? -36.295 5.116 31.599 1.00 11.05 299 MET A CA 1
ATOM 2384 C C . MET A 1 299 ? -36.576 5.355 33.088 1.00 12.14 299 MET A C 1
ATOM 2385 O O . MET A 1 299 ? -37.194 4.498 33.760 1.00 12.48 299 MET A O 1
ATOM 2390 N N . PRO A 1 300 ? -36.106 6.485 33.624 1.00 12.97 300 PRO A N 1
ATOM 2391 C CA . PRO A 1 300 ? -36.269 6.599 35.076 1.00 13.68 300 PRO A CA 1
ATOM 2392 C C . PRO A 1 300 ? -37.709 6.655 35.512 1.00 13.81 300 PRO A C 1
ATOM 2393 O O . PRO A 1 300 ? -37.958 6.185 36.626 1.00 17.04 300 PRO A O 1
ATOM 2397 N N . THR A 1 301 ? -38.599 7.191 34.703 1.00 13.51 301 THR A N 1
ATOM 2398 C CA . THR A 1 301 ? -40.011 7.261 35.067 1.00 14.31 301 THR A CA 1
ATOM 2399 C C . THR A 1 301 ? -40.518 5.840 35.390 1.00 13.85 301 THR A C 1
ATOM 2400 O O . THR A 1 301 ? -41.343 5.679 36.291 1.00 13.79 301 THR A O 1
ATOM 2404 N N . VAL A 1 302 ? -40.076 4.856 34.589 1.00 12.22 302 VAL A N 1
ATOM 2405 C CA . VAL A 1 302 ? -40.497 3.465 34.708 1.00 11.20 302 VAL A CA 1
ATOM 2406 C C . VAL A 1 302 ? -39.931 2.812 35.981 1.00 11.78 302 VAL A C 1
ATOM 2407 O O . VAL A 1 302 ? -40.666 2.307 36.838 1.00 12.70 302 VAL A O 1
ATOM 2411 N N . PHE A 1 303 ? -38.631 2.961 36.178 1.00 12.16 303 PHE A N 1
ATOM 2412 C CA . PHE A 1 303 ? -38.008 2.322 37.284 1.00 11.65 303 PHE A CA 1
ATOM 2413 C C . PHE A 1 303 ? -38.441 2.940 38.587 1.00 11.86 303 PHE A C 1
ATOM 2414 O O . PHE A 1 303 ? -38.613 2.236 39.538 1.00 12.26 303 PHE A O 1
ATOM 2422 N N . LYS A 1 304 ? -38.539 4.264 38.620 1.00 11.57 304 LYS A N 1
ATOM 2423 C CA . LYS A 1 304 ? -38.987 4.959 39.836 1.00 11.32 304 LYS A CA 1
ATOM 2424 C C . LYS A 1 304 ? -40.389 4.471 40.237 1.00 9.81 304 LYS A C 1
ATOM 2425 O O . LYS A 1 304 ? -40.659 4.224 41.390 1.00 11.14 304 LYS A O 1
ATOM 2431 N N . GLU A 1 305 ? -41.295 4.428 39.290 1.00 10.62 305 GLU A N 1
ATOM 2432 C CA . GLU A 1 305 ? -42.658 3.963 39.602 1.00 11.22 305 GLU A CA 1
ATOM 2433 C C . GLU A 1 305 ? -42.696 2.537 40.085 1.00 11.00 305 GLU A C 1
ATOM 2434 O O . GLU A 1 305 ? -43.322 2.277 41.109 1.00 11.74 305 GLU A O 1
ATOM 2440 N N . LEU A 1 306 ? -41.931 1.655 39.489 1.00 11.37 306 LEU A N 1
ATOM 2441 C CA . LEU A 1 306 ? -41.887 0.277 39.923 1.00 11.93 306 LEU A CA 1
ATOM 2442 C C . LEU A 1 306 ? -41.338 0.117 41.361 1.00 12.60 306 LEU A C 1
ATOM 2443 O O . LEU A 1 306 ? -41.869 -0.616 42.203 1.00 12.60 306 LEU A O 1
ATOM 2448 N N . SER A 1 307 ? -40.248 0.856 41.656 1.00 11.47 307 SER A N 1
ATOM 2449 C CA . SER A 1 307 ? -39.791 0.764 43.006 1.00 13.20 307 SER A CA 1
ATOM 2450 C C . SER A 1 307 ? -40.764 1.345 43.996 1.00 11.34 307 SER A C 1
ATOM 2451 O O . SER A 1 307 ? -40.823 0.811 45.142 1.00 15.04 307 SER A O 1
ATOM 2454 N N . GLU A 1 308 ? -41.413 2.466 43.692 1.00 9.53 308 GLU A N 1
ATOM 2455 C CA . GLU A 1 308 ? -42.320 3.019 44.690 1.00 11.35 308 GLU A CA 1
ATOM 2456 C C . GLU A 1 308 ? -43.555 2.069 44.827 1.00 11.10 308 GLU A C 1
ATOM 2457 O O . GLU A 1 308 ? -44.061 1.862 45.924 1.00 13.02 308 GLU A O 1
ATOM 2463 N N . LEU A 1 309 ? -44.012 1.593 43.713 1.00 11.37 309 LEU A N 1
ATOM 2464 C CA . LEU A 1 309 ? -45.231 0.753 43.733 1.00 11.77 309 LEU A CA 1
ATOM 2465 C C . LEU A 1 309 ? -45.068 -0.518 44.508 1.00 12.15 309 LEU A C 1
ATOM 2466 O O . LEU A 1 309 ? -45.921 -0.873 45.350 1.00 10.85 309 LEU A O 1
ATOM 2471 N N . GLU A 1 310 ? -43.934 -1.171 44.355 1.00 12.19 310 GLU A N 1
ATOM 2472 C CA . GLU A 1 310 ? -43.741 -2.499 44.885 1.00 13.51 310 GLU A CA 1
ATOM 2473 C C . GLU A 1 310 ? -43.800 -2.522 46.402 1.00 14.18 310 GLU A C 1
ATOM 2474 O O . GLU A 1 310 ? -44.264 -3.488 46.982 1.00 15.24 310 GLU A O 1
ATOM 2480 N N . GLY A 1 311 ? -43.369 -1.434 47.004 1.00 12.28 311 GLY A N 1
ATOM 2481 C CA . GLY A 1 311 ? -43.319 -1.289 48.445 1.00 14.18 311 GLY A CA 1
ATOM 2482 C C . GLY A 1 311 ? -44.504 -0.483 48.994 1.00 11.97 311 GLY A C 1
ATOM 2483 O O . GLY A 1 311 ? -44.579 -0.241 50.225 1.00 13.75 311 GLY A O 1
ATOM 2484 N N . SER A 1 312 ? -45.447 -0.104 48.156 1.00 11.04 312 SER A N 1
ATOM 2485 C CA . SER A 1 312 ? -46.540 0.749 48.613 1.00 10.63 312 SER A CA 1
ATOM 2486 C C . SER A 1 312 ? -47.630 -0.095 49.324 1.00 9.49 312 SER A C 1
ATOM 2487 O O . SER A 1 312 ? -47.772 -1.314 49.201 1.00 9.95 312 SER A O 1
ATOM 2490 N N . THR A 1 313 ? -48.493 0.579 50.056 1.00 9.86 313 THR A N 1
ATOM 2491 C CA . THR A 1 313 ? -49.534 -0.053 50.900 1.00 9.33 313 THR A CA 1
ATOM 2492 C C . THR A 1 313 ? -50.435 -0.953 50.112 1.00 9.46 313 THR A C 1
ATOM 2493 O O . THR A 1 313 ? -50.663 -2.125 50.486 1.00 9.80 313 THR A O 1
ATOM 2497 N N . ILE A 1 314 ? -50.872 -0.514 48.916 1.00 8.36 314 ILE A N 1
ATOM 2498 C CA . ILE A 1 314 ? -51.801 -1.328 48.161 1.00 8.82 314 ILE A CA 1
ATOM 2499 C C . ILE A 1 314 ? -51.148 -2.652 47.832 1.00 8.42 314 ILE A C 1
ATOM 2500 O O . ILE A 1 314 ? -51.795 -3.711 47.788 1.00 8.70 314 ILE A O 1
ATOM 2505 N N . GLU A 1 315 ? -49.836 -2.631 47.518 1.00 8.30 315 GLU A N 1
ATOM 2506 C CA . GLU A 1 315 ? -49.133 -3.885 47.124 1.00 8.74 315 GLU A CA 1
ATOM 2507 C C . GLU A 1 315 ? -48.749 -4.691 48.274 1.00 7.94 315 GLU A C 1
ATOM 2508 O O . GLU A 1 315 ? -48.808 -5.942 48.150 1.00 9.59 315 GLU A O 1
ATOM 2514 N N . THR A 1 316 ? -48.360 -4.163 49.409 1.00 9.13 316 THR A N 1
ATOM 2515 C CA . THR A 1 316 ? -48.026 -4.995 50.554 1.00 11.72 316 THR A CA 1
ATOM 2516 C C . THR A 1 316 ? -49.273 -5.602 51.215 1.00 10.18 316 THR A C 1
ATOM 2517 O O . THR A 1 316 ? -49.309 -6.819 51.503 1.00 11.12 316 THR A O 1
ATOM 2521 N N . VAL A 1 317 ? -50.322 -4.843 51.344 1.00 10.56 317 VAL A N 1
ATOM 2522 C CA . VAL A 1 317 ? -51.612 -5.373 51.827 1.00 10.02 317 VAL A CA 1
ATOM 2523 C C . VAL A 1 317 ? -52.156 -6.369 50.862 1.00 8.97 317 VAL A C 1
ATOM 2524 O O . VAL A 1 317 ? -52.554 -7.483 51.214 1.00 9.96 317 VAL A O 1
ATOM 2528 N N . GLY A 1 318 ? -52.053 -6.101 49.573 1.00 7.71 318 GLY A N 1
ATOM 2529 C CA . GLY A 1 318 ? -52.534 -7.045 48.543 1.00 8.93 318 GLY A CA 1
ATOM 2530 C C . GLY A 1 318 ? -51.784 -8.353 48.546 1.00 8.74 318 GLY A C 1
ATOM 2531 O O . GLY A 1 318 ? -52.360 -9.395 48.446 1.00 9.20 318 GLY A O 1
ATOM 2532 N N . ARG A 1 319 ? -50.434 -8.299 48.645 1.00 8.86 319 ARG A N 1
ATOM 2533 C CA . ARG A 1 319 ? -49.659 -9.576 48.651 1.00 9.67 319 ARG A CA 1
ATOM 2534 C C . ARG A 1 319 ? -50.107 -10.377 49.823 1.00 8.89 319 ARG A C 1
ATOM 2535 O O . ARG A 1 319 ? -50.232 -11.639 49.726 1.00 10.26 319 ARG A O 1
ATOM 2543 N N . LYS A 1 320 ? -50.262 -9.796 51.016 1.00 9.39 320 LYS A N 1
ATOM 2544 C CA . LYS A 1 320 ? -50.688 -10.513 52.189 1.00 10.38 320 LYS A CA 1
ATOM 2545 C C . LYS A 1 320 ? -52.062 -11.172 52.023 1.00 10.06 320 LYS A C 1
ATOM 2546 O O . LYS A 1 320 ? -52.265 -12.359 52.307 1.00 10.47 320 LYS A O 1
ATOM 2552 N N . LEU A 1 321 ? -53.011 -10.420 51.508 1.00 9.35 321 LEU A N 1
ATOM 2553 C CA . LEU A 1 321 ? -54.359 -10.922 51.297 1.00 10.58 321 LEU A CA 1
ATOM 2554 C C . LEU A 1 321 ? -54.420 -11.957 50.221 1.00 9.82 321 LEU A C 1
ATOM 2555 O O . LEU A 1 321 ? -55.168 -12.977 50.330 1.00 10.41 321 LEU A O 1
ATOM 2560 N N . ARG A 1 322 ? -53.744 -11.772 49.111 1.00 9.00 322 ARG A N 1
ATOM 2561 C CA . ARG A 1 322 ? -53.765 -12.774 48.039 1.00 10.40 322 ARG A CA 1
ATOM 2562 C C . ARG A 1 322 ? -53.228 -14.097 48.547 1.00 9.50 322 ARG A C 1
ATOM 2563 O O . ARG A 1 322 ? -53.721 -15.164 48.204 1.00 10.80 322 ARG A O 1
ATOM 2571 N N . GLU A 1 323 ? -52.135 -14.041 49.333 1.00 9.87 323 GLU A N 1
ATOM 2572 C CA . GLU A 1 323 ? -51.601 -15.336 49.828 1.00 10.16 323 GLU A CA 1
ATOM 2573 C C . GLU A 1 323 ? -52.651 -16.028 50.674 1.00 11.26 323 GLU A C 1
ATOM 2574 O O . GLU A 1 323 ? -52.816 -17.258 50.576 1.00 12.43 323 GLU A O 1
ATOM 2580 N N . MET A 1 324 ? -53.397 -15.298 51.515 1.00 12.54 324 MET A N 1
ATOM 2581 C CA A MET A 1 324 ? -54.465 -15.894 52.275 0.50 11.87 324 MET A CA 1
ATOM 2582 C CA B MET A 1 324 ? -54.479 -15.843 52.319 0.50 11.97 324 MET A CA 1
ATOM 2583 C C . MET A 1 324 ? -55.612 -16.390 51.455 1.00 12.64 324 MET A C 1
ATOM 2584 O O . MET A 1 324 ? -56.084 -17.527 51.687 1.00 14.07 324 MET A O 1
ATOM 2593 N N . MET A 1 325 ? -56.039 -15.652 50.446 1.00 10.65 325 MET A N 1
ATOM 2594 C CA . MET A 1 325 ? -57.194 -16.032 49.660 1.00 10.97 325 MET A CA 1
ATOM 2595 C C . MET A 1 325 ? -56.943 -17.264 48.809 1.00 13.18 325 MET A C 1
ATOM 2596 O O . MET A 1 325 ? -57.880 -18.013 48.560 1.00 14.86 325 MET A O 1
ATOM 2601 N N . PHE A 1 326 ? -55.706 -17.374 48.284 1.00 11.54 326 PHE A N 1
ATOM 2602 C CA . PHE A 1 326 ? -55.412 -18.282 47.206 1.00 13.62 326 PHE A CA 1
ATOM 2603 C C . PHE A 1 326 ? -54.766 -19.582 47.662 1.00 15.20 326 PHE A C 1
ATOM 2604 O O . PHE A 1 326 ? -54.297 -20.337 46.878 1.00 20.20 326 PHE A O 1
ATOM 2612 N N . ARG A 1 327 ? -54.818 -19.841 48.921 1.00 16.65 327 ARG A N 1
ATOM 2613 C CA . ARG A 1 327 ? -54.385 -21.204 49.368 1.00 20.79 327 ARG A CA 1
ATOM 2614 C C . ARG A 1 327 ? -55.025 -22.441 48.651 1.00 26.23 327 ARG A C 1
ATOM 2615 O O . ARG A 1 327 ? -54.328 -23.501 48.417 1.00 36.42 327 ARG A O 1
ATOM 2623 N N . GLY A 1 328 ? -56.299 -22.317 48.282 1.00 31.28 328 GLY A N 1
ATOM 2624 C CA . GLY A 1 328 ? -56.998 -23.400 47.551 1.00 70.21 328 GLY A CA 1
ATOM 2625 C C . GLY A 1 328 ? -57.243 -24.697 48.344 1.00 83.51 328 GLY A C 1
ATOM 2626 O O . GLY A 1 328 ? -56.945 -24.780 49.565 1.00 85.87 328 GLY A O 1
ATOM 2627 N N . MET A 1 329 ? -57.794 -25.705 47.647 1.00 62.56 329 MET A N 1
ATOM 2628 C CA . MET A 1 329 ? -58.627 -26.748 48.286 1.00 54.82 329 MET A CA 1
ATOM 2629 C C . MET A 1 329 ? -57.746 -27.763 49.048 1.00 66.17 329 MET A C 1
ATOM 2630 O O . MET A 1 329 ? -57.880 -27.950 50.272 1.00 66.19 329 MET A O 1
ATOM 2635 N N . ALA B 1 2 ? -56.075 -7.093 60.849 1.00 23.53 2 ALA B N 1
ATOM 2636 C CA . ALA B 1 2 ? -57.350 -7.664 61.315 1.00 17.29 2 ALA B CA 1
ATOM 2637 C C . ALA B 1 2 ? -57.275 -9.143 60.999 1.00 14.68 2 ALA B C 1
ATOM 2638 O O . ALA B 1 2 ? -56.719 -9.511 59.976 1.00 13.92 2 ALA B O 1
ATOM 2640 N N . LYS B 1 3 ? -58.024 -9.906 61.723 1.00 12.12 3 LYS B N 1
ATOM 2641 C CA . LYS B 1 3 ? -58.178 -11.317 61.425 1.00 10.16 3 LYS B CA 1
ATOM 2642 C C . LYS B 1 3 ? -58.945 -11.460 60.084 1.00 9.85 3 LYS B C 1
ATOM 2643 O O . LYS B 1 3 ? -60.013 -10.858 59.894 1.00 10.26 3 LYS B O 1
ATOM 2649 N N . ILE B 1 4 ? -58.401 -12.320 59.240 1.00 9.17 4 ILE B N 1
ATOM 2650 C CA . ILE B 1 4 ? -59.124 -12.786 58.093 1.00 8.66 4 ILE B CA 1
ATOM 2651 C C . ILE B 1 4 ? -59.574 -14.215 58.389 1.00 8.16 4 ILE B C 1
ATOM 2652 O O . ILE B 1 4 ? -58.752 -15.136 58.532 1.00 11.05 4 ILE B O 1
ATOM 2657 N N . TYR B 1 5 ? -60.870 -14.432 58.589 1.00 8.11 5 TYR B N 1
ATOM 2658 C CA . TYR B 1 5 ? -61.364 -15.756 58.933 1.00 8.53 5 TYR B CA 1
ATOM 2659 C C . TYR B 1 5 ? -61.528 -16.566 57.679 1.00 7.69 5 TYR B C 1
ATOM 2660 O O . TYR B 1 5 ? -62.064 -16.149 56.665 1.00 9.14 5 TYR B O 1
ATOM 2669 N N . LYS B 1 6 ? -61.115 -17.855 57.783 1.00 8.54 6 LYS B N 1
ATOM 2670 C CA . LYS B 1 6 ? -61.258 -18.852 56.769 1.00 9.58 6 LYS B CA 1
ATOM 2671 C C . LYS B 1 6 ? -62.096 -20.015 57.320 1.00 8.68 6 LYS B C 1
ATOM 2672 O O . LYS B 1 6 ? -62.496 -20.019 58.494 1.00 9.21 6 LYS B O 1
ATOM 2678 N N . ASP B 1 7 ? -62.330 -21.019 56.504 1.00 11.06 7 ASP B N 1
ATOM 2679 C CA . ASP B 1 7 ? -63.215 -22.150 56.909 1.00 12.12 7 ASP B CA 1
ATOM 2680 C C . ASP B 1 7 ? -62.799 -22.732 58.267 1.00 10.01 7 ASP B C 1
ATOM 2681 O O . ASP B 1 7 ? -63.649 -23.032 59.080 1.00 11.39 7 ASP B O 1
ATOM 2686 N N . GLU B 1 8 ? -61.482 -22.912 58.453 1.00 10.82 8 GLU B N 1
ATOM 2687 C CA . GLU B 1 8 ? -60.992 -23.574 59.658 1.00 13.87 8 GLU B CA 1
ATOM 2688 C C . GLU B 1 8 ? -61.197 -22.750 60.893 1.00 13.11 8 GLU B C 1
ATOM 2689 O O . GLU B 1 8 ? -61.099 -23.254 62.032 1.00 16.24 8 GLU B O 1
ATOM 2695 N N . ASP B 1 9 ? -61.498 -21.445 60.742 1.00 10.59 9 ASP B N 1
ATOM 2696 C CA . ASP B 1 9 ? -61.727 -20.595 61.862 1.00 10.57 9 ASP B CA 1
ATOM 2697 C C . ASP B 1 9 ? -63.178 -20.511 62.312 1.00 11.57 9 ASP B C 1
ATOM 2698 O O . ASP B 1 9 ? -63.489 -19.849 63.296 1.00 14.36 9 ASP B O 1
ATOM 2703 N N . ILE B 1 10 ? -64.096 -21.116 61.575 1.00 11.32 10 ILE B N 1
ATOM 2704 C CA . ILE B 1 10 ? -65.549 -20.865 61.759 1.00 10.47 10 ILE B CA 1
ATOM 2705 C C . ILE B 1 10 ? -66.272 -22.212 61.821 1.00 11.37 10 ILE B C 1
ATOM 2706 O O . ILE B 1 10 ? -66.126 -23.084 60.984 1.00 12.91 10 ILE B O 1
ATOM 2711 N N . SER B 1 11 ? -67.137 -22.285 62.843 1.00 10.85 11 SER B N 1
ATOM 2712 C CA . SER B 1 11 ? -68.048 -23.393 62.979 1.00 11.13 11 SER B CA 1
ATOM 2713 C C . SER B 1 11 ? -69.448 -23.046 62.371 1.00 10.68 11 SER B C 1
ATOM 2714 O O . SER B 1 11 ? -69.951 -21.962 62.549 1.00 11.48 11 SER B O 1
ATOM 2717 N N . LEU B 1 12 ? -70.047 -24.047 61.752 1.00 11.27 12 LEU B N 1
ATOM 2718 C CA . LEU B 1 12 ? -71.459 -23.960 61.346 1.00 11.86 12 LEU B CA 1
ATOM 2719 C C . LEU B 1 12 ? -72.424 -24.261 62.427 1.00 11.50 12 LEU B C 1
ATOM 2720 O O . LEU B 1 12 ? -73.632 -24.055 62.214 1.00 12.93 12 LEU B O 1
ATOM 2725 N N . GLU B 1 13 ? -71.970 -24.767 63.556 1.00 12.52 13 GLU B N 1
ATOM 2726 C CA . GLU B 1 13 ? -72.868 -25.201 64.618 1.00 15.32 13 GLU B CA 1
ATOM 2727 C C . GLU B 1 13 ? -73.908 -24.182 65.079 1.00 13.28 13 GLU B C 1
ATOM 2728 O O . GLU B 1 13 ? -75.060 -24.571 65.214 1.00 16.55 13 GLU B O 1
ATOM 2734 N N . PRO B 1 14 ? -73.537 -22.877 65.133 1.00 13.61 14 PRO B N 1
ATOM 2735 C CA . PRO B 1 14 ? -74.534 -21.935 65.610 1.00 15.55 14 PRO B CA 1
ATOM 2736 C C . PRO B 1 14 ? -75.744 -21.727 64.707 1.00 14.78 14 PRO B C 1
ATOM 2737 O O . PRO B 1 14 ? -76.763 -21.116 65.160 1.00 17.80 14 PRO B O 1
ATOM 2741 N N . ILE B 1 15 ? -75.687 -22.171 63.454 1.00 12.80 15 ILE B N 1
ATOM 2742 C CA . ILE B 1 15 ? -76.888 -22.120 62.581 1.00 12.71 15 ILE B CA 1
ATOM 2743 C C . ILE B 1 15 ? -77.427 -23.445 62.095 1.00 12.77 15 ILE B C 1
ATOM 2744 O O . ILE B 1 15 ? -78.349 -23.458 61.295 1.00 14.35 15 ILE B O 1
ATOM 2749 N N A LYS B 1 16 ? -76.802 -24.543 62.474 0.51 14.02 16 LYS B N 1
ATOM 2750 N N B LYS B 1 16 ? -76.868 -24.564 62.531 0.49 12.85 16 LYS B N 1
ATOM 2751 C CA A LYS B 1 16 ? -77.444 -25.836 62.353 0.51 15.18 16 LYS B CA 1
ATOM 2752 C CA B LYS B 1 16 ? -77.090 -25.850 61.857 0.49 12.37 16 LYS B CA 1
ATOM 2753 C C A LYS B 1 16 ? -78.817 -25.835 63.051 0.51 16.44 16 LYS B C 1
ATOM 2754 C C B LYS B 1 16 ? -78.540 -26.337 61.871 0.49 12.19 16 LYS B C 1
ATOM 2755 O O A LYS B 1 16 ? -79.051 -25.235 64.100 0.51 18.50 16 LYS B O 1
ATOM 2756 O O B LYS B 1 16 ? -78.964 -26.980 60.877 0.49 11.33 16 LYS B O 1
ATOM 2767 N N A ASN B 1 17 ? -79.758 -26.487 62.412 0.51 19.86 17 ASN B N 1
ATOM 2768 N N B ASN B 1 17 ? -79.299 -25.989 62.933 0.49 10.30 17 ASN B N 1
ATOM 2769 C CA A ASN B 1 17 ? -81.086 -26.579 62.973 0.51 18.29 17 ASN B CA 1
ATOM 2770 C CA B ASN B 1 17 ? -80.698 -26.425 63.040 0.49 12.86 17 ASN B CA 1
ATOM 2771 C C A ASN B 1 17 ? -81.743 -25.206 63.233 0.51 19.87 17 ASN B C 1
ATOM 2772 C C B ASN B 1 17 ? -81.749 -25.320 62.786 0.49 15.03 17 ASN B C 1
ATOM 2773 O O A ASN B 1 17 ? -82.630 -25.150 64.150 0.51 17.11 17 ASN B O 1
ATOM 2774 O O B ASN B 1 17 ? -82.916 -25.516 62.893 0.49 15.42 17 ASN B O 1
ATOM 2783 N N . LYS B 1 18 ? -81.270 -24.144 62.514 1.00 16.21 18 LYS B N 1
ATOM 2784 C CA . LYS B 1 18 ? -82.058 -22.944 62.374 1.00 13.77 18 LYS B CA 1
ATOM 2785 C C . LYS B 1 18 ? -82.679 -22.932 61.008 1.00 13.25 18 LYS B C 1
ATOM 2786 O O . LYS B 1 18 ? -82.020 -23.110 59.974 1.00 15.55 18 LYS B O 1
ATOM 2792 N N . THR B 1 19 ? -83.957 -22.562 60.892 1.00 11.36 19 THR B N 1
ATOM 2793 C CA . THR B 1 19 ? -84.570 -22.340 59.572 1.00 11.35 19 THR B CA 1
ATOM 2794 C C . THR B 1 19 ? -84.162 -20.934 59.143 1.00 8.91 19 THR B C 1
ATOM 2795 O O . THR B 1 19 ? -84.516 -19.921 59.738 1.00 10.68 19 THR B O 1
ATOM 2799 N N . ILE B 1 20 ? -83.580 -20.897 57.943 1.00 8.67 20 ILE B N 1
ATOM 2800 C CA . ILE B 1 20 ? -83.134 -19.640 57.340 1.00 9.03 20 ILE B CA 1
ATOM 2801 C C . ILE B 1 20 ? -84.105 -19.314 56.234 1.00 9.24 20 ILE B C 1
ATOM 2802 O O . ILE B 1 20 ? -84.148 -19.973 55.192 1.00 10.16 20 ILE B O 1
ATOM 2807 N N . ALA B 1 21 ? -84.795 -18.166 56.359 1.00 8.08 21 ALA B N 1
ATOM 2808 C CA . ALA B 1 21 ? -85.664 -17.655 55.315 1.00 7.95 21 ALA B CA 1
ATOM 2809 C C . ALA B 1 21 ? -84.889 -16.672 54.509 1.00 6.92 21 ALA B C 1
ATOM 2810 O O . ALA B 1 21 ? -84.570 -15.531 54.977 1.00 8.92 21 ALA B O 1
ATOM 2812 N N . ILE B 1 22 ? -84.674 -16.971 53.246 1.00 7.10 22 ILE B N 1
ATOM 2813 C CA . ILE B 1 22 ? -84.079 -16.066 52.277 1.00 8.44 22 ILE B CA 1
ATOM 2814 C C . ILE B 1 22 ? -85.259 -15.354 51.652 1.00 6.81 22 ILE B C 1
ATOM 2815 O O . ILE B 1 22 ? -86.086 -15.938 50.937 1.00 9.00 22 ILE B O 1
ATOM 2820 N N . LEU B 1 23 ? -85.327 -14.047 51.879 1.00 7.59 23 LEU B N 1
ATOM 2821 C CA . LEU B 1 23 ? -86.377 -13.179 51.308 1.00 7.84 23 LEU B CA 1
ATOM 2822 C C . LEU B 1 23 ? -85.832 -12.599 50.058 1.00 6.41 23 LEU B C 1
ATOM 2823 O O . LEU B 1 23 ? -84.889 -11.783 50.087 1.00 8.39 23 LEU B O 1
ATOM 2828 N N . GLY B 1 24 ? -86.419 -12.953 48.956 1.00 7.79 24 GLY B N 1
ATOM 2829 C CA . GLY B 1 24 ? -85.900 -12.663 47.610 1.00 7.89 24 GLY B CA 1
ATOM 2830 C C . GLY B 1 24 ? -85.092 -13.771 47.020 1.00 8.66 24 GLY B C 1
ATOM 2831 O O . GLY B 1 24 ? -84.545 -14.647 47.684 1.00 12.07 24 GLY B O 1
ATOM 2832 N N . TYR B 1 25 ? -85.004 -13.739 45.703 1.00 7.60 25 TYR B N 1
ATOM 2833 C CA . TYR B 1 25 ? -84.327 -14.790 44.945 1.00 7.75 25 TYR B CA 1
ATOM 2834 C C . TYR B 1 25 ? -83.712 -14.217 43.723 1.00 7.18 25 TYR B C 1
ATOM 2835 O O . TYR B 1 25 ? -83.797 -14.749 42.633 1.00 9.50 25 TYR B O 1
ATOM 2844 N N . GLY B 1 26 ? -83.100 -12.994 43.872 1.00 7.11 26 GLY B N 1
ATOM 2845 C CA . GLY B 1 26 ? -82.447 -12.308 42.783 1.00 8.09 26 GLY B CA 1
ATOM 2846 C C . GLY B 1 26 ? -80.960 -12.558 42.776 1.00 6.26 26 GLY B C 1
ATOM 2847 O O . GLY B 1 26 ? -80.531 -13.704 42.951 1.00 7.86 26 GLY B O 1
ATOM 2848 N N . SER B 1 27 ? -80.195 -11.508 42.552 1.00 7.29 27 SER B N 1
ATOM 2849 C CA . SER B 1 27 ? -78.746 -11.689 42.287 1.00 6.80 27 SER B CA 1
ATOM 2850 C C . SER B 1 27 ? -78.047 -12.271 43.473 1.00 6.52 27 SER B C 1
ATOM 2851 O O . SER B 1 27 ? -77.465 -13.386 43.373 1.00 7.33 27 SER B O 1
ATOM 2854 N N . GLN B 1 28 ? -78.239 -11.788 44.678 1.00 6.45 28 GLN B N 1
ATOM 2855 C CA . GLN B 1 28 ? -77.761 -12.365 45.904 1.00 7.11 28 GLN B CA 1
ATOM 2856 C C . GLN B 1 28 ? -78.617 -13.466 46.401 1.00 7.26 28 GLN B C 1
ATOM 2857 O O . GLN B 1 28 ? -78.120 -14.513 46.855 1.00 7.62 28 GLN B O 1
ATOM 2863 N N . GLY B 1 29 ? -79.914 -13.306 46.337 1.00 7.12 29 GLY B N 1
ATOM 2864 C CA . GLY B 1 29 ? -80.802 -14.303 46.941 1.00 6.97 29 GLY B CA 1
ATOM 2865 C C . GLY B 1 29 ? -80.688 -15.700 46.387 1.00 6.99 29 GLY B C 1
ATOM 2866 O O . GLY B 1 29 ? -80.646 -16.677 47.098 1.00 7.26 29 GLY B O 1
ATOM 2867 N N . ARG B 1 30 ? -80.647 -15.787 45.025 1.00 6.53 30 ARG B N 1
ATOM 2868 C CA . ARG B 1 30 ? -80.471 -17.117 44.439 1.00 6.25 30 ARG B CA 1
ATOM 2869 C C . ARG B 1 30 ? -79.156 -17.723 44.953 1.00 6.70 30 ARG B C 1
ATOM 2870 O O . ARG B 1 30 ? -79.065 -18.914 45.218 1.00 7.89 30 ARG B O 1
ATOM 2878 N N . ALA B 1 31 ? -78.082 -16.946 44.879 1.00 6.83 31 ALA B N 1
ATOM 2879 C CA . ALA B 1 31 ? -76.749 -17.449 45.291 1.00 7.06 31 ALA B CA 1
ATOM 2880 C C . ALA B 1 31 ? -76.744 -17.864 46.748 1.00 6.03 31 ALA B C 1
ATOM 2881 O O . ALA B 1 31 ? -76.254 -19.002 47.012 1.00 7.05 31 ALA B O 1
ATOM 2883 N N . TRP B 1 32 ? -77.292 -17.151 47.669 1.00 6.05 32 TRP B N 1
ATOM 2884 C CA . TRP B 1 32 ? -77.268 -17.478 49.073 1.00 6.39 32 TRP B CA 1
ATOM 2885 C C . TRP B 1 32 ? -78.108 -18.748 49.300 1.00 7.39 32 TRP B C 1
ATOM 2886 O O . TRP B 1 32 ? -77.726 -19.688 49.995 1.00 8.09 32 TRP B O 1
ATOM 2897 N N . ALA B 1 33 ? -79.320 -18.752 48.675 1.00 6.46 33 ALA B N 1
ATOM 2898 C CA . ALA B 1 33 ? -80.196 -19.881 48.889 1.00 7.00 33 ALA B CA 1
ATOM 2899 C C . ALA B 1 33 ? -79.522 -21.177 48.438 1.00 6.76 33 ALA B C 1
ATOM 2900 O O . ALA B 1 33 ? -79.564 -22.241 49.074 1.00 7.49 33 ALA B O 1
ATOM 2902 N N . LEU B 1 34 ? -79.037 -21.147 47.175 1.00 6.80 34 LEU B N 1
ATOM 2903 C CA . LEU B 1 34 ? -78.355 -22.321 46.624 1.00 6.53 34 LEU B CA 1
ATOM 2904 C C . LEU B 1 34 ? -77.151 -22.744 47.439 1.00 6.94 34 LEU B C 1
ATOM 2905 O O . LEU B 1 34 ? -76.921 -23.928 47.631 1.00 7.34 34 LEU B O 1
ATOM 2910 N N . ASN B 1 35 ? -76.288 -21.826 47.722 1.00 7.16 35 ASN B N 1
ATOM 2911 C CA . ASN B 1 35 ? -75.043 -22.171 48.450 1.00 5.56 35 ASN B CA 1
ATOM 2912 C C . ASN B 1 35 ? -75.333 -22.661 49.834 1.00 6.19 35 ASN B C 1
ATOM 2913 O O . ASN B 1 35 ? -74.793 -23.723 50.220 1.00 7.64 35 ASN B O 1
ATOM 2918 N N . LEU B 1 36 ? -76.284 -22.103 50.594 1.00 6.53 36 LEU B N 1
ATOM 2919 C CA . LEU B 1 36 ? -76.611 -22.520 51.927 1.00 6.82 36 LEU B CA 1
ATOM 2920 C C . LEU B 1 36 ? -77.277 -23.934 51.859 1.00 9.19 36 LEU B C 1
ATOM 2921 O O . LEU B 1 36 ? -76.975 -24.798 52.666 1.00 9.24 36 LEU B O 1
ATOM 2926 N N . ARG B 1 37 ? -78.171 -24.156 50.853 1.00 7.97 37 ARG B N 1
ATOM 2927 C CA . ARG B 1 37 ? -78.775 -25.473 50.707 1.00 7.48 37 ARG B CA 1
ATOM 2928 C C . ARG B 1 37 ? -77.678 -26.481 50.423 1.00 8.17 37 ARG B C 1
ATOM 2929 O O . ARG B 1 37 ? -77.642 -27.589 50.971 1.00 8.88 37 ARG B O 1
ATOM 2937 N N . ASP B 1 38 ? -76.766 -26.175 49.501 1.00 7.99 38 ASP B N 1
ATOM 2938 C CA . ASP B 1 38 ? -75.683 -27.098 49.204 1.00 9.10 38 ASP B CA 1
ATOM 2939 C C . ASP B 1 38 ? -74.791 -27.370 50.393 1.00 8.22 38 ASP B C 1
ATOM 2940 O O . ASP B 1 38 ? -74.321 -28.512 50.543 1.00 10.35 38 ASP B O 1
ATOM 2945 N N . SER B 1 39 ? -74.578 -26.413 51.261 1.00 8.97 39 SER B N 1
ATOM 2946 C CA . SER B 1 39 ? -73.820 -26.559 52.479 1.00 9.00 39 SER B CA 1
ATOM 2947 C C . SER B 1 39 ? -74.519 -27.355 53.520 1.00 9.40 39 SER B C 1
ATOM 2948 O O . SER B 1 39 ? -73.887 -27.622 54.535 1.00 11.80 39 SER B O 1
ATOM 2951 N N . GLY B 1 40 ? -75.818 -27.707 53.353 1.00 8.84 40 GLY B N 1
ATOM 2952 C CA . GLY B 1 40 ? -76.477 -28.511 54.288 1.00 10.54 40 GLY B CA 1
ATOM 2953 C C . GLY B 1 40 ? -77.376 -27.815 55.274 1.00 9.92 40 GLY B C 1
ATOM 2954 O O . GLY B 1 40 ? -77.788 -28.382 56.277 1.00 12.45 40 GLY B O 1
ATOM 2955 N N . LEU B 1 41 ? -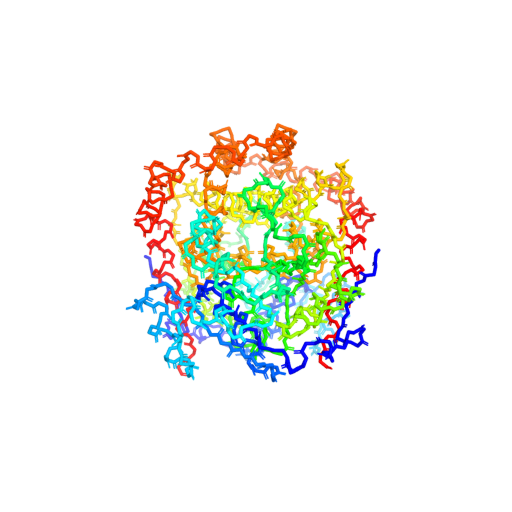77.584 -26.490 55.124 1.00 9.10 41 LEU B N 1
ATOM 2956 C CA . LEU B 1 41 ? -78.415 -25.712 56.020 1.00 9.53 41 LEU B CA 1
ATOM 2957 C C . LEU B 1 41 ? -79.867 -25.771 55.610 1.00 8.92 41 LEU B C 1
ATOM 2958 O O . LEU B 1 41 ? -80.206 -26.173 54.457 1.00 10.72 41 LEU B O 1
ATOM 2963 N N . ASN B 1 42 ? -80.725 -25.379 56.496 1.00 10.34 42 ASN B N 1
ATOM 2964 C CA . ASN B 1 42 ? -82.202 -25.420 56.294 1.00 10.54 42 ASN B CA 1
ATOM 2965 C C . ASN B 1 42 ? -82.734 -24.110 55.750 1.00 11.16 42 ASN B C 1
ATOM 2966 O O . ASN B 1 42 ? -82.677 -23.110 56.445 1.00 14.53 42 ASN B O 1
ATOM 2971 N N . VAL B 1 43 ? -83.021 -24.100 54.451 1.00 10.11 43 VAL B N 1
ATOM 2972 C CA . VAL B 1 43 ? -83.356 -22.880 53.748 1.00 10.35 43 VAL B CA 1
ATOM 2973 C C . VAL B 1 43 ? -84.783 -22.937 53.257 1.00 9.94 43 VAL B C 1
ATOM 2974 O O . VAL B 1 43 ? -85.205 -23.931 52.651 1.00 11.14 43 VAL B O 1
ATOM 2978 N N . VAL B 1 44 ? -85.471 -21.837 53.421 1.00 8.80 44 VAL B N 1
ATOM 2979 C CA . VAL B 1 44 ? -86.762 -21.623 52.770 1.00 9.26 44 VAL B CA 1
ATOM 2980 C C . VAL B 1 44 ? -86.683 -20.274 52.072 1.00 8.67 44 VAL B C 1
ATOM 2981 O O . VAL B 1 44 ? -86.007 -19.351 52.464 1.00 11.66 44 VAL B O 1
ATOM 2985 N N . VAL B 1 45 ? -87.289 -20.237 50.871 1.00 8.36 45 VAL B N 1
ATOM 2986 C CA . VAL B 1 45 ? -87.327 -19.040 50.052 1.00 8.21 45 VAL B CA 1
ATOM 2987 C C . VAL B 1 45 ? -88.667 -18.372 50.244 1.00 7.84 45 VAL B C 1
ATOM 2988 O O . VAL B 1 45 ? -89.695 -18.996 50.013 1.00 10.11 45 VAL B O 1
ATOM 2992 N N . GLY B 1 46 ? -88.643 -17.079 50.573 1.00 9.22 46 GLY B N 1
ATOM 2993 C CA . GLY B 1 46 ? -89.890 -16.304 50.804 1.00 9.52 46 GLY B CA 1
ATOM 2994 C C . GLY B 1 46 ? -89.934 -15.182 49.805 1.00 8.80 46 GLY B C 1
ATOM 2995 O O . GLY B 1 46 ? -88.997 -14.395 49.665 1.00 8.80 46 GLY B O 1
ATOM 2996 N N . LEU B 1 47 ? -91.092 -15.114 49.124 1.00 9.20 47 LEU B N 1
ATOM 2997 C CA . LEU B 1 47 ? -91.303 -14.155 48.006 1.00 9.01 47 LEU B CA 1
ATOM 2998 C C . LEU B 1 47 ? -92.656 -13.508 48.100 1.00 9.38 47 LEU B C 1
ATOM 2999 O O . LEU B 1 47 ? -93.618 -14.096 48.615 1.00 10.61 47 LEU B O 1
ATOM 3004 N N . GLU B 1 48 ? -92.739 -12.261 47.681 1.00 9.83 48 GLU B N 1
ATOM 3005 C CA . GLU B 1 48 ? -94.023 -11.526 47.661 1.00 10.94 48 GLU B CA 1
ATOM 3006 C C . GLU B 1 48 ? -94.882 -11.899 46.489 1.00 13.19 48 GLU B C 1
ATOM 3007 O O . GLU B 1 48 ? -96.134 -11.721 46.548 1.00 15.72 48 GLU B O 1
ATOM 3013 N N . ARG B 1 49 ? -94.291 -12.196 45.374 1.00 11.70 49 ARG B N 1
ATOM 3014 C CA . ARG B 1 49 ? -94.944 -12.407 44.064 1.00 13.80 49 ARG B CA 1
ATOM 3015 C C . ARG B 1 49 ? -94.702 -13.785 43.530 1.00 12.69 49 ARG B C 1
ATOM 3016 O O . ARG B 1 49 ? -93.619 -14.285 43.716 1.00 13.61 49 ARG B O 1
ATOM 3024 N N . GLN B 1 50 ? -95.710 -14.389 42.891 1.00 15.54 50 GLN B N 1
ATOM 3025 C CA . GLN B 1 50 ? -95.471 -15.556 42.084 1.00 13.18 50 GLN B CA 1
ATOM 3026 C C . GLN B 1 50 ? -95.118 -15.260 40.667 1.00 15.17 50 GLN B C 1
ATOM 3027 O O . GLN B 1 50 ? -95.892 -15.552 39.731 1.00 22.28 50 GLN B O 1
ATOM 3033 N N . GLY B 1 51 ? -93.920 -14.732 40.491 1.00 13.83 51 GLY B N 1
ATOM 3034 C CA . GLY B 1 51 ? -93.457 -14.310 39.221 1.00 14.05 51 GLY B CA 1
ATOM 3035 C C . GLY B 1 51 ? -92.160 -15.015 38.893 1.00 11.66 51 GLY B C 1
ATOM 3036 O O . GLY B 1 51 ? -92.001 -16.222 39.055 1.00 12.73 51 GLY B O 1
ATOM 3037 N N . ASP B 1 52 ? -91.250 -14.254 38.305 1.00 12.88 52 ASP B N 1
ATOM 3038 C CA . ASP B 1 52 ? -90.079 -14.811 37.703 1.00 14.64 52 ASP B CA 1
ATOM 3039 C C . ASP B 1 52 ? -89.197 -15.484 38.718 1.00 10.80 52 ASP B C 1
ATOM 3040 O O . ASP B 1 52 ? -88.695 -16.612 38.492 1.00 11.54 52 ASP B O 1
ATOM 3045 N N . SER B 1 53 ? -88.984 -14.889 39.862 1.00 10.59 53 SER B N 1
ATOM 3046 C CA . SER B 1 53 ? -88.020 -15.513 40.785 1.00 12.57 53 SER B CA 1
ATOM 3047 C C . SER B 1 53 ? -88.693 -16.678 41.504 1.00 12.74 53 SER B C 1
ATOM 3048 O O . SER B 1 53 ? -88.019 -17.650 41.853 1.00 13.11 53 SER B O 1
ATOM 3051 N N . TRP B 1 54 ? -89.995 -16.679 41.640 1.00 11.56 54 TRP B N 1
ATOM 3052 C CA . TRP B 1 54 ? -90.749 -17.825 42.141 1.00 14.47 54 TRP B CA 1
ATOM 3053 C C . TRP B 1 54 ? -90.560 -19.006 41.213 1.00 11.50 54 TRP B C 1
ATOM 3054 O O . TRP B 1 54 ? -90.207 -20.131 41.582 1.00 13.40 54 TRP B O 1
ATOM 3065 N N . ARG B 1 55 ? -90.732 -18.779 39.903 1.00 12.00 55 ARG B N 1
ATOM 3066 C CA . ARG B 1 55 ? -90.511 -19.819 38.916 1.00 13.55 55 ARG B CA 1
ATOM 3067 C C . ARG B 1 55 ? -89.049 -20.299 38.927 1.00 11.33 55 ARG B C 1
ATOM 3068 O O . ARG B 1 55 ? -88.785 -21.534 38.795 1.00 11.78 55 ARG B O 1
ATOM 3076 N N . ARG B 1 56 ? -88.083 -19.401 39.046 1.00 11.85 56 ARG B N 1
ATOM 3077 C CA . ARG B 1 56 ? -86.683 -19.784 39.117 1.00 11.87 56 ARG B CA 1
ATOM 3078 C C . ARG B 1 56 ? -86.407 -20.638 40.326 1.00 10.27 56 ARG B C 1
ATOM 3079 O O . ARG B 1 56 ? -85.729 -21.689 40.211 1.00 10.94 56 ARG B O 1
ATOM 3087 N N . ALA B 1 57 ? -86.968 -20.337 41.474 1.00 9.84 57 ALA B N 1
ATOM 3088 C CA . ALA B 1 57 ? -86.778 -21.065 42.707 1.00 10.38 57 ALA B CA 1
ATOM 3089 C C . ALA B 1 57 ? -87.374 -22.477 42.564 1.00 9.94 57 ALA B C 1
ATOM 3090 O O . ALA B 1 57 ? -86.736 -23.476 42.883 1.00 10.67 57 ALA B O 1
ATOM 3092 N N . ILE B 1 58 ? -88.559 -22.605 41.942 1.00 11.24 58 ILE B N 1
ATOM 3093 C CA . ILE B 1 58 ? -89.108 -23.920 41.653 1.00 11.78 58 ILE B CA 1
ATOM 3094 C C . ILE B 1 58 ? -88.181 -24.695 40.742 1.00 11.20 58 ILE B C 1
ATOM 3095 O O . ILE B 1 58 ? -87.949 -25.911 40.937 1.00 12.36 58 ILE B O 1
ATOM 3100 N N . ASP B 1 59 ? -87.681 -24.077 39.645 1.00 12.71 59 ASP B N 1
ATOM 3101 C CA . ASP B 1 59 ? -86.764 -24.709 38.733 1.00 13.88 59 ASP B CA 1
ATOM 3102 C C . ASP B 1 59 ? -85.513 -25.213 39.380 1.00 13.97 59 ASP B C 1
ATOM 3103 O O . ASP B 1 59 ? -84.966 -26.280 38.960 1.00 15.51 59 ASP B O 1
ATOM 3108 N N . ASP B 1 60 ? -85.075 -24.550 40.459 1.00 11.15 60 ASP B N 1
ATOM 3109 C CA . ASP B 1 60 ? -83.891 -24.888 41.227 1.00 11.26 60 ASP B CA 1
ATOM 3110 C C . ASP B 1 60 ? -84.230 -25.906 42.332 1.00 12.13 60 ASP B C 1
ATOM 3111 O O . ASP B 1 60 ? -83.377 -26.262 43.119 1.00 14.79 60 ASP B O 1
ATOM 3116 N N . GLY B 1 61 ? -85.457 -26.367 42.437 1.00 11.40 61 GLY B N 1
ATOM 3117 C CA . GLY B 1 61 ? -85.847 -27.424 43.414 1.00 13.10 61 GLY B CA 1
ATOM 3118 C C . GLY B 1 61 ? -86.406 -26.965 44.738 1.00 12.57 61 GLY B C 1
ATOM 3119 O O . GLY B 1 61 ? -86.708 -27.731 45.607 1.00 14.10 61 GLY B O 1
ATOM 3120 N N . PHE B 1 62 ? -86.584 -25.626 44.908 1.00 10.02 62 PHE B N 1
ATOM 3121 C CA . PHE B 1 62 ? -87.186 -25.133 46.133 1.00 9.68 62 PHE B CA 1
ATOM 3122 C C . PHE B 1 62 ? -88.763 -25.163 45.960 1.00 10.24 62 PHE B C 1
ATOM 3123 O O . PHE B 1 62 ? -89.263 -25.104 44.835 1.00 12.29 62 PHE B O 1
ATOM 3131 N N . LYS B 1 63 ? -89.400 -25.092 47.073 1.00 11.25 63 LYS B N 1
ATOM 3132 C CA . LYS B 1 63 ? -90.838 -24.850 47.152 1.00 13.06 63 LYS B CA 1
ATOM 3133 C C . LYS B 1 63 ? -91.031 -23.517 47.810 1.00 11.68 63 LYS B C 1
ATOM 3134 O O . LYS B 1 63 ? -91.047 -23.475 49.091 1.00 11.44 63 LYS B O 1
ATOM 3140 N N . PRO B 1 64 ? -91.022 -22.392 47.059 1.00 10.84 64 PRO B N 1
ATOM 3141 C CA . PRO B 1 64 ? -91.136 -21.095 47.692 1.00 11.91 64 PRO B CA 1
ATOM 3142 C C . PRO B 1 64 ? -92.420 -20.947 48.503 1.00 12.24 64 PRO B C 1
ATOM 3143 O O . PRO B 1 64 ? -93.448 -21.631 48.250 1.00 12.96 64 PRO B O 1
ATOM 3147 N N . MET B 1 65 ? -92.362 -20.056 49.471 1.00 12.19 65 MET B N 1
ATOM 3148 C CA A MET B 1 65 ? -93.464 -19.639 50.304 0.65 10.89 65 MET B CA 1
ATOM 3149 C CA B MET B 1 65 ? -93.512 -19.634 50.246 0.35 11.06 65 MET B CA 1
ATOM 3150 C C . MET B 1 65 ? -93.688 -18.142 50.087 1.00 9.89 65 MET B C 1
ATOM 3151 O O . MET B 1 65 ? -92.727 -17.406 49.812 1.00 10.19 65 MET B O 1
ATOM 3160 N N . TYR B 1 66 ? -94.897 -17.648 50.346 1.00 10.86 66 TYR B N 1
ATOM 3161 C CA . TYR B 1 66 ? -95.049 -16.196 50.500 1.00 11.12 66 TYR B CA 1
ATOM 3162 C C . TYR B 1 66 ? -94.242 -15.774 51.666 1.00 9.93 66 TYR B C 1
ATOM 3163 O O . TYR B 1 66 ? -94.147 -16.437 52.721 1.00 10.98 66 TYR B O 1
ATOM 3172 N N . THR B 1 67 ? -93.749 -14.501 51.594 1.00 9.95 67 THR B N 1
ATOM 3173 C CA . THR B 1 67 ? -92.972 -13.957 52.686 1.00 8.44 67 THR B CA 1
ATOM 3174 C C . THR B 1 67 ? -93.542 -14.153 54.074 1.00 9.37 67 THR B C 1
ATOM 3175 O O . THR B 1 67 ? -92.854 -14.531 55.019 1.00 10.54 67 THR B O 1
ATOM 3179 N N . LYS B 1 68 ? -94.839 -13.758 54.218 1.00 10.39 68 LYS B N 1
ATOM 3180 C CA . LYS B 1 68 ? -95.407 -13.833 55.538 1.00 10.45 68 LYS B CA 1
ATOM 3181 C C . LYS B 1 68 ? -95.310 -15.252 56.147 1.00 11.06 68 LYS B C 1
ATOM 3182 O O . LYS B 1 68 ? -95.228 -15.387 57.355 1.00 12.45 68 LYS B O 1
ATOM 3188 N N . ASP B 1 69 ? -95.480 -16.238 55.323 1.00 11.88 69 ASP B N 1
ATOM 3189 C CA . ASP B 1 69 ? -95.457 -17.649 55.726 1.00 12.72 69 ASP B CA 1
ATOM 3190 C C . ASP B 1 69 ? -94.013 -18.140 55.978 1.00 13.20 69 ASP B C 1
ATOM 3191 O O . ASP B 1 69 ? -93.779 -18.842 56.957 1.00 13.14 69 ASP B O 1
ATOM 3196 N N . ALA B 1 70 ? -93.059 -17.703 55.165 1.00 10.45 70 ALA B N 1
ATOM 3197 C CA . ALA B 1 70 ? -91.641 -18.053 55.403 1.00 10.08 70 ALA B CA 1
ATOM 3198 C C . ALA B 1 70 ? -91.205 -17.491 56.726 1.00 9.88 70 ALA B C 1
ATOM 3199 O O . ALA B 1 70 ? -90.507 -18.098 57.513 1.00 11.52 70 ALA B O 1
ATOM 3201 N N . VAL B 1 71 ? -91.502 -16.185 56.926 1.00 9.86 71 VAL B N 1
ATOM 3202 C CA . VAL B 1 71 ? -91.018 -15.587 58.162 1.00 11.20 71 VAL B CA 1
ATOM 3203 C C . VAL B 1 71 ? -91.617 -16.133 59.422 1.00 11.63 71 VAL B C 1
ATOM 3204 O O . VAL B 1 71 ? -91.013 -16.131 60.507 1.00 11.75 71 VAL B O 1
ATOM 3208 N N . ALA B 1 72 ? -92.859 -16.637 59.316 1.00 12.05 72 ALA B N 1
ATOM 3209 C CA . ALA B 1 72 ? -93.496 -17.141 60.501 1.00 13.35 72 ALA B CA 1
ATOM 3210 C C . ALA B 1 72 ? -92.789 -18.400 61.086 1.00 13.44 72 ALA B C 1
ATOM 3211 O O . ALA B 1 72 ? -92.871 -18.626 62.330 1.00 17.25 72 ALA B O 1
ATOM 3213 N N . ILE B 1 73 ? -92.066 -19.151 60.229 1.00 13.70 73 ILE B N 1
ATOM 3214 C CA . ILE B 1 73 ? -91.336 -20.370 60.648 1.00 12.75 73 ILE B CA 1
ATOM 3215 C C . ILE B 1 73 ? -89.828 -20.139 60.703 1.00 11.96 73 ILE B C 1
ATOM 3216 O O . ILE B 1 73 ? -89.055 -21.053 60.941 1.00 14.07 73 ILE B O 1
ATOM 3221 N N . ALA B 1 74 ? -89.384 -18.878 60.527 1.00 10.72 74 ALA B N 1
ATOM 3222 C CA . ALA B 1 74 ? -87.942 -18.654 60.420 1.00 11.57 74 ALA B CA 1
ATOM 3223 C C . ALA B 1 74 ? -87.301 -18.359 61.711 1.00 10.99 74 ALA B C 1
ATOM 3224 O O . ALA B 1 74 ? -87.827 -17.704 62.559 1.00 11.90 74 ALA B O 1
ATOM 3226 N N . ASP B 1 75 ? -86.061 -18.840 61.859 1.00 9.61 75 ASP B N 1
ATOM 3227 C CA . ASP B 1 75 ? -85.224 -18.461 62.995 1.00 9.89 75 ASP B CA 1
ATOM 3228 C C . ASP B 1 75 ? -84.265 -17.316 62.543 1.00 9.48 75 ASP B C 1
ATOM 3229 O O . ASP B 1 75 ? -83.803 -16.570 63.392 1.00 10.87 75 ASP B O 1
ATOM 3234 N N . ILE B 1 76 ? -83.993 -17.266 61.226 1.00 8.94 76 ILE B N 1
ATOM 3235 C CA . ILE B 1 76 ? -83.004 -16.276 60.670 1.00 8.81 76 ILE B CA 1
ATOM 3236 C C . ILE B 1 76 ? -83.726 -15.813 59.390 1.00 8.39 76 ILE B C 1
ATOM 3237 O O . ILE B 1 76 ? -84.174 -16.615 58.589 1.00 10.21 76 ILE B O 1
ATOM 3242 N N . ILE B 1 77 ? -83.826 -14.488 59.274 1.00 7.92 77 ILE B N 1
ATOM 3243 C CA . ILE B 1 77 ? -84.539 -13.851 58.143 1.00 8.14 77 ILE B CA 1
ATOM 3244 C C . ILE B 1 77 ? -83.547 -12.998 57.412 1.00 7.05 77 ILE B C 1
ATOM 3245 O O . ILE B 1 77 ? -82.972 -12.064 58.024 1.00 9.29 77 ILE B O 1
ATOM 3250 N N . VAL B 1 78 ? -83.374 -13.203 56.092 1.00 7.16 78 VAL B N 1
ATOM 3251 C CA . VAL B 1 78 ? -82.347 -12.476 55.340 1.00 7.61 78 VAL B CA 1
ATOM 3252 C C . VAL B 1 78 ? -82.994 -11.644 54.232 1.00 6.98 78 VAL B C 1
ATOM 3253 O O . VAL B 1 78 ? -83.764 -12.153 53.432 1.00 7.90 78 VAL B O 1
ATOM 3257 N N . PHE B 1 79 ? -82.716 -10.346 54.261 1.00 7.27 79 PHE B N 1
ATOM 3258 C CA . PHE B 1 79 ? -83.350 -9.396 53.364 1.00 7.55 79 PHE B CA 1
ATOM 3259 C C . PHE B 1 79 ? -82.591 -9.323 52.055 1.00 7.28 79 PHE B C 1
ATOM 3260 O O . PHE B 1 79 ? -81.651 -8.495 51.914 1.00 8.33 79 PHE B O 1
ATOM 3268 N N . LEU B 1 80 ? -82.969 -10.108 51.050 1.00 6.93 80 LEU B N 1
ATOM 3269 C CA . LEU B 1 80 ? -82.316 -10.158 49.749 1.00 7.09 80 LEU B CA 1
ATOM 3270 C C . LEU B 1 80 ? -83.285 -9.800 48.647 1.00 6.48 80 LEU B C 1
ATOM 3271 O O . LEU B 1 80 ? -83.296 -10.278 47.564 1.00 8.17 80 LEU B O 1
ATOM 3276 N N . VAL B 1 81 ? -84.022 -8.686 48.939 1.00 7.69 81 VAL B N 1
ATOM 3277 C CA . VAL B 1 81 ? -84.772 -7.956 47.939 1.00 7.37 81 VAL B CA 1
ATOM 3278 C C . VAL B 1 81 ? -84.047 -6.564 47.766 1.00 8.39 81 VAL B C 1
ATOM 3279 O O . VAL B 1 81 ? -83.155 -6.243 48.573 1.00 7.98 81 VAL B O 1
ATOM 3283 N N . PRO B 1 82 ? -84.449 -5.768 46.793 1.00 7.86 82 PRO B N 1
ATOM 3284 C CA . PRO B 1 82 ? -83.741 -4.478 46.610 1.00 8.16 82 PRO B CA 1
ATOM 3285 C C . PRO B 1 82 ? -83.812 -3.651 47.853 1.00 7.31 82 PRO B C 1
ATOM 3286 O O . PRO B 1 82 ? -84.761 -3.618 48.595 1.00 7.28 82 PRO B O 1
ATOM 3290 N N . ASP B 1 83 ? -82.760 -2.869 48.019 1.00 7.39 83 ASP B N 1
ATOM 3291 C CA . ASP B 1 83 ? -82.653 -1.969 49.227 1.00 7.85 83 ASP B CA 1
ATOM 3292 C C . ASP B 1 83 ? -83.867 -1.024 49.331 1.00 6.70 83 ASP B C 1
ATOM 3293 O O . ASP B 1 83 ? -84.315 -0.860 50.425 1.00 8.24 83 ASP B O 1
ATOM 3298 N N . MET B 1 84 ? -84.340 -0.564 48.216 1.00 7.38 84 MET B N 1
ATOM 3299 C CA . MET B 1 84 ? -85.451 0.405 48.255 1.00 7.78 84 MET B CA 1
ATOM 3300 C C . MET B 1 84 ? -86.809 -0.308 48.572 1.00 9.11 84 MET B C 1
ATOM 3301 O O . MET B 1 84 ? -87.751 0.406 48.891 1.00 11.20 84 MET B O 1
ATOM 3306 N N . VAL B 1 85 ? -86.869 -1.620 48.501 1.00 8.76 85 VAL B N 1
ATOM 3307 C CA . VAL B 1 85 ? -88.075 -2.418 48.764 1.00 9.62 85 VAL B CA 1
ATOM 3308 C C . VAL B 1 85 ? -88.134 -2.895 50.195 1.00 7.88 85 VAL B C 1
ATOM 3309 O O . VAL B 1 85 ? -89.205 -3.299 50.676 1.00 9.09 85 VAL B O 1
ATOM 3313 N N . GLN B 1 86 ? -86.973 -2.954 50.869 1.00 8.30 86 GLN B N 1
ATOM 3314 C CA . GLN B 1 86 ? -86.881 -3.535 52.162 1.00 8.57 86 GLN B CA 1
ATOM 3315 C C . GLN B 1 86 ? -87.805 -2.962 53.253 1.00 8.81 86 GLN B C 1
ATOM 3316 O O . GLN B 1 86 ? -88.378 -3.671 54.014 1.00 10.28 86 GLN B O 1
ATOM 3322 N N . LYS B 1 87 ? -87.954 -1.612 53.287 1.00 8.65 87 LYS B N 1
ATOM 3323 C CA . LYS B 1 87 ? -88.838 -1.028 54.236 1.00 10.25 87 LYS B CA 1
ATOM 3324 C C . LYS B 1 87 ? -90.283 -1.503 54.038 1.00 9.26 87 LYS B C 1
ATOM 3325 O O . LYS B 1 87 ? -90.897 -1.878 55.018 1.00 11.16 87 LYS B O 1
ATOM 3331 N N . SER B 1 88 ? -90.781 -1.468 52.822 1.00 10.29 88 SER B N 1
ATOM 3332 C CA A SER B 1 88 ? -92.156 -1.884 52.593 0.53 10.33 88 SER B CA 1
ATOM 3333 C CA B SER B 1 88 ? -92.153 -1.895 52.536 0.47 10.38 88 SER B CA 1
ATOM 3334 C C . SER B 1 88 ? -92.307 -3.362 52.905 1.00 10.60 88 SER B C 1
ATOM 3335 O O . SER B 1 88 ? -93.318 -3.760 53.498 1.00 11.22 88 SER B O 1
ATOM 3340 N N . LEU B 1 89 ? -91.318 -4.158 52.597 1.00 9.69 89 LEU B N 1
ATOM 3341 C CA . LEU B 1 89 ? -91.373 -5.600 52.862 1.00 9.04 89 LEU B CA 1
ATOM 3342 C C . LEU B 1 89 ? -91.452 -5.758 54.360 1.00 10.47 89 LEU B C 1
ATOM 3343 O O . LEU B 1 89 ? -92.205 -6.644 54.842 1.00 11.55 89 LEU B O 1
ATOM 3348 N N . TRP B 1 90 ? -90.559 -5.128 55.093 1.00 10.09 90 TRP B N 1
ATOM 3349 C CA . TRP B 1 90 ? -90.537 -5.163 56.532 1.00 9.99 90 TRP B CA 1
ATOM 3350 C C . TRP B 1 90 ? -91.928 -4.845 57.111 1.00 10.97 90 TRP B C 1
ATOM 3351 O O . TRP B 1 90 ? -92.476 -5.603 57.919 1.00 12.50 90 TRP B O 1
ATOM 3362 N N . LEU B 1 91 ? -92.446 -3.671 56.706 1.00 10.91 91 LEU B N 1
ATOM 3363 C CA . LEU B 1 91 ? -93.716 -3.220 57.346 1.00 13.68 91 LEU B CA 1
ATOM 3364 C C . LEU B 1 91 ? -94.908 -4.085 56.979 1.00 14.00 91 LEU B C 1
ATOM 3365 O O . LEU B 1 91 ? -95.813 -4.259 57.773 1.00 16.26 91 LEU B O 1
ATOM 3370 N N . ASN B 1 92 ? -94.931 -4.608 55.764 1.00 12.55 92 ASN B N 1
ATOM 3371 C CA . ASN B 1 92 ? -96.082 -5.341 55.281 1.00 14.29 92 ASN B CA 1
ATOM 3372 C C . ASN B 1 92 ? -96.058 -6.821 55.516 1.00 13.43 92 ASN B C 1
ATOM 3373 O O . ASN B 1 92 ? -97.117 -7.392 55.684 1.00 13.99 92 ASN B O 1
ATOM 3378 N N . SER B 1 93 ? -94.846 -7.436 55.562 1.00 11.45 93 SER B N 1
ATOM 3379 C CA . SER B 1 93 ? -94.777 -8.888 55.557 1.00 10.28 93 SER B CA 1
ATOM 3380 C C . SER B 1 93 ? -93.809 -9.500 56.528 1.00 10.77 93 SER B C 1
ATOM 3381 O O . SER B 1 93 ? -93.760 -10.716 56.586 1.00 11.77 93 SER B O 1
ATOM 3384 N N . VAL B 1 94 ? -93.066 -8.692 57.259 1.00 11.03 94 VAL B N 1
ATOM 3385 C CA . VAL B 1 94 ? -92.131 -9.231 58.225 1.00 10.38 94 VAL B CA 1
ATOM 3386 C C . VAL B 1 94 ? -92.367 -8.836 59.670 1.00 10.27 94 VAL B C 1
ATOM 3387 O O . VAL B 1 94 ? -92.466 -9.717 60.484 1.00 11.35 94 VAL B O 1
ATOM 3391 N N . LYS B 1 95 ? -92.430 -7.526 59.952 1.00 9.96 95 LYS B N 1
ATOM 3392 C CA . LYS B 1 95 ? -92.500 -7.051 61.351 1.00 11.15 95 LYS B CA 1
ATOM 3393 C C . LYS B 1 95 ? -93.553 -7.807 62.180 1.00 13.05 95 LYS B C 1
ATOM 3394 O O . LYS B 1 95 ? -93.318 -8.149 63.335 1.00 13.04 95 LYS B O 1
ATOM 3400 N N . ASP B 1 96 ? -94.738 -7.967 61.605 1.00 12.59 96 ASP B N 1
ATOM 3401 C CA . ASP B 1 96 ? -95.891 -8.475 62.349 1.00 12.75 96 ASP B CA 1
ATOM 3402 C C . ASP B 1 96 ? -96.076 -9.970 62.202 1.00 14.07 96 ASP B C 1
ATOM 3403 O O . ASP B 1 96 ? -97.040 -10.548 62.737 1.00 15.69 96 ASP B O 1
ATOM 3408 N N . PHE B 1 97 ? -95.154 -10.621 61.488 1.00 13.50 97 PHE B N 1
ATOM 3409 C CA . PHE B 1 97 ? -95.268 -12.014 61.147 1.00 12.78 97 PHE B CA 1
ATOM 3410 C C . PHE B 1 97 ? -94.082 -12.808 61.657 1.00 11.81 97 PHE B C 1
ATOM 3411 O O . PHE B 1 97 ? -94.184 -14.030 61.803 1.00 13.49 97 PHE B O 1
ATOM 3419 N N . MET B 1 98 ? -92.947 -12.163 61.902 1.00 12.71 98 MET B N 1
ATOM 3420 C CA . MET B 1 98 ? -91.789 -12.899 62.310 1.00 14.47 98 MET B CA 1
ATOM 3421 C C . MET B 1 98 ? -91.948 -13.530 63.675 1.00 16.28 98 MET B C 1
ATOM 3422 O O . MET B 1 98 ? -92.661 -13.033 64.511 1.00 15.44 98 MET B O 1
ATOM 3427 N N . LYS B 1 99 ? -91.193 -14.619 63.942 1.00 16.81 99 LYS B N 1
ATOM 3428 C CA . LYS B 1 99 ? -91.015 -15.021 65.377 1.00 17.89 99 LYS B CA 1
ATOM 3429 C C . LYS B 1 99 ? -90.372 -14.016 66.233 1.00 18.60 99 LYS B C 1
ATOM 3430 O O . LYS B 1 99 ? -89.373 -13.420 65.853 1.00 19.35 99 LYS B O 1
ATOM 3436 N N . LYS B 1 100 ? -90.853 -13.913 67.438 1.00 20.56 100 LYS B N 1
ATOM 3437 C CA . LYS B 1 100 ? -90.237 -13.057 68.334 1.00 21.12 100 LYS B CA 1
ATOM 3438 C C . LYS B 1 100 ? -88.821 -13.541 68.533 1.00 19.49 100 LYS B C 1
ATOM 3439 O O . LYS B 1 100 ? -88.578 -14.747 68.755 1.00 19.71 100 LYS B O 1
ATOM 3445 N N . GLY B 1 101 ? -87.911 -12.593 68.442 1.00 18.58 101 GLY B N 1
ATOM 3446 C CA . GLY B 1 101 ? -86.501 -12.916 68.622 1.00 15.17 101 GLY B CA 1
ATOM 3447 C C . GLY B 1 101 ? -85.798 -13.487 67.401 1.00 13.66 101 GLY B C 1
ATOM 3448 O O . GLY B 1 101 ? -84.617 -13.877 67.558 1.00 14.49 101 GLY B O 1
ATOM 3449 N N . ALA B 1 102 ? -86.443 -13.674 66.242 1.00 12.17 102 ALA B N 1
ATOM 3450 C CA . ALA B 1 102 ? -85.786 -14.124 65.047 1.00 11.26 102 ALA B CA 1
ATOM 3451 C C . ALA B 1 102 ? -84.653 -13.131 64.653 1.00 9.55 102 ALA B C 1
ATOM 3452 O O . ALA B 1 102 ? -84.789 -11.940 64.793 1.00 10.59 102 ALA B O 1
ATOM 3454 N N . ASP B 1 103 ? -83.589 -13.665 64.094 1.00 9.27 103 ASP B N 1
ATOM 3455 C CA . ASP B 1 103 ? -82.510 -12.846 63.625 1.00 8.95 103 ASP B CA 1
ATOM 3456 C C . ASP B 1 103 ? -82.900 -12.150 62.363 1.00 8.59 103 ASP B C 1
ATOM 3457 O O . ASP B 1 103 ? -83.554 -12.709 61.487 1.00 10.06 103 ASP B O 1
ATOM 3462 N N . LEU B 1 104 ? -82.469 -10.891 62.236 1.00 8.90 104 LEU B N 1
ATOM 3463 C CA . LEU B 1 104 ? -82.639 -10.088 61.057 1.00 9.58 104 LEU B CA 1
ATOM 3464 C C . LEU B 1 104 ? -81.271 -9.822 60.438 1.00 8.04 104 LEU B C 1
ATOM 3465 O O . LEU B 1 104 ? -80.352 -9.263 61.070 1.00 9.61 104 LEU B O 1
ATOM 3470 N N . VAL B 1 105 ? -81.140 -10.225 59.152 1.00 7.18 105 VAL B N 1
ATOM 3471 C CA . VAL B 1 105 ? -79.830 -10.280 58.480 1.00 6.84 105 VAL B CA 1
ATOM 3472 C C . VAL B 1 105 ? -79.929 -9.580 57.146 1.00 6.73 105 VAL B C 1
ATOM 3473 O O . VAL B 1 105 ? -80.906 -9.691 56.393 1.00 7.60 105 VAL B O 1
ATOM 3477 N N . PHE B 1 106 ? -78.878 -8.792 56.921 1.00 7.07 106 PHE B N 1
ATOM 3478 C CA . PHE B 1 106 ? -78.750 -8.047 55.698 1.00 7.18 106 PHE B CA 1
ATOM 3479 C C . PHE B 1 106 ? -77.472 -8.413 54.922 1.00 6.58 106 PHE B C 1
ATOM 3480 O O . PHE B 1 106 ? -76.508 -8.942 55.485 1.00 7.84 106 PHE B O 1
ATOM 3488 N N . ALA B 1 107 ? -77.433 -8.111 53.624 1.00 6.41 107 ALA B N 1
ATOM 3489 C CA . ALA B 1 107 ? -76.256 -8.191 52.792 1.00 6.75 107 ALA B CA 1
ATOM 3490 C C . ALA B 1 107 ? -75.603 -6.859 52.496 1.00 5.80 107 ALA B C 1
ATOM 3491 O O . ALA B 1 107 ? -74.616 -6.841 51.753 1.00 7.39 107 ALA B O 1
ATOM 3493 N N . HIS B 1 108 ? -76.177 -5.744 52.969 1.00 6.86 108 HIS B N 1
ATOM 3494 C CA . HIS B 1 108 ? -75.667 -4.379 52.772 1.00 6.93 108 HIS B CA 1
ATOM 3495 C C . HIS B 1 108 ? -76.266 -3.633 53.962 1.00 7.56 108 HIS B C 1
ATOM 3496 O O . HIS B 1 108 ? -77.449 -3.839 54.337 1.00 8.34 108 HIS B O 1
ATOM 3503 N N . GLY B 1 109 ? -75.503 -2.644 54.442 1.00 9.03 109 GLY B N 1
ATOM 3504 C CA . GLY B 1 109 ? -75.989 -1.999 55.661 1.00 8.44 109 GLY B CA 1
ATOM 3505 C C . GLY B 1 109 ? -76.911 -0.787 55.488 1.00 8.62 109 GLY B C 1
ATOM 3506 O O . GLY B 1 109 ? -77.278 -0.213 56.491 1.00 9.01 109 GLY B O 1
ATOM 3507 N N . PHE B 1 110 ? -77.259 -0.501 54.260 1.00 7.70 110 PHE B N 1
ATOM 3508 C CA . PHE B 1 110 ? -77.936 0.731 53.952 1.00 8.11 110 PHE B CA 1
ATOM 3509 C C . PHE B 1 110 ? -79.173 0.943 54.835 1.00 8.52 110 PHE B C 1
ATOM 3510 O O . PHE B 1 110 ? -79.345 2.031 55.402 1.00 9.08 110 PHE B O 1
ATOM 3518 N N . ASN B 1 111 ? -80.094 -0.001 54.832 1.00 8.55 111 ASN B N 1
ATOM 3519 C CA . ASN B 1 111 ? -81.350 0.243 55.562 1.00 9.29 111 ASN B CA 1
ATOM 3520 C C . ASN B 1 111 ? -81.186 0.431 57.088 1.00 9.21 111 ASN B C 1
ATOM 3521 O O . ASN B 1 111 ? -81.906 1.226 57.671 1.00 9.99 111 ASN B O 1
ATOM 3526 N N . ILE B 1 112 ? -80.256 -0.314 57.665 1.00 8.30 112 ILE B N 1
ATOM 3527 C CA . ILE B 1 112 ? -80.043 -0.177 59.101 1.00 8.70 112 ILE B CA 1
ATOM 3528 C C . ILE B 1 112 ? -79.230 1.096 59.374 1.00 9.29 112 ILE B C 1
ATOM 3529 O O . ILE B 1 112 ? -79.551 1.881 60.269 1.00 11.30 112 ILE B O 1
ATOM 3534 N N . HIS B 1 113 ? -78.148 1.245 58.622 1.00 9.02 113 HIS B N 1
ATOM 3535 C CA . HIS B 1 113 ? -77.245 2.385 58.868 1.00 9.72 113 HIS B CA 1
ATOM 3536 C C . HIS B 1 113 ? -77.886 3.741 58.683 1.00 9.97 113 HIS B C 1
ATOM 3537 O O . HIS B 1 113 ? -77.673 4.663 59.470 1.00 11.54 113 HIS B O 1
ATOM 3544 N N . PHE B 1 114 ? -78.741 3.846 57.679 1.00 9.19 114 PHE B N 1
ATOM 3545 C CA . PHE B 1 114 ? -79.391 5.128 57.406 1.00 9.84 114 PHE B CA 1
ATOM 3546 C C . PHE B 1 114 ? -80.791 5.194 58.088 1.00 11.65 114 PHE B C 1
ATOM 3547 O O . PHE B 1 114 ? -81.564 6.117 57.806 1.00 13.31 114 PHE B O 1
ATOM 3555 N N . LYS B 1 115 ? -81.054 4.270 59.022 1.00 11.29 115 LYS B N 1
ATOM 3556 C CA . LYS B 1 115 ? -82.174 4.365 59.946 1.00 12.70 115 LYS B CA 1
ATOM 3557 C C . LYS B 1 115 ? -83.494 4.267 59.219 1.00 12.90 115 LYS B C 1
ATOM 3558 O O . LYS B 1 115 ? -84.513 4.882 59.651 1.00 15.33 115 LYS B O 1
ATOM 3564 N N . ILE B 1 116 ? -83.518 3.544 58.108 1.00 12.55 116 ILE B N 1
ATOM 3565 C CA . ILE B 1 116 ? -84.747 3.318 57.385 1.00 12.65 116 ILE B CA 1
ATOM 3566 C C . ILE B 1 116 ? -85.618 2.292 58.084 1.00 11.65 116 ILE B C 1
ATOM 3567 O O . ILE B 1 116 ? -86.846 2.398 58.064 1.00 13.40 116 ILE B O 1
ATOM 3572 N N . ILE B 1 117 ? -84.995 1.186 58.515 1.00 11.44 117 ILE B N 1
ATOM 3573 C CA . ILE B 1 117 ? -85.629 0.175 59.320 1.00 12.10 117 ILE B CA 1
ATOM 3574 C C . ILE B 1 117 ? -85.026 0.210 60.696 1.00 11.70 117 ILE B C 1
ATOM 3575 O O . ILE B 1 117 ? -83.804 0.172 60.853 1.00 12.68 117 ILE B O 1
ATOM 3580 N N . GLU B 1 118 ? -85.903 0.337 61.669 1.00 12.07 118 GLU B N 1
ATOM 3581 C CA A GLU B 1 118 ? -85.509 0.264 63.079 0.40 13.55 118 GLU B CA 1
ATOM 3582 C CA B GLU B 1 118 ? -85.578 0.243 63.121 0.40 13.49 118 GLU B CA 1
ATOM 3583 C CA C GLU B 1 118 ? -85.535 0.319 63.067 0.20 14.27 118 GLU B CA 1
ATOM 3584 C C . GLU B 1 118 ? -85.991 -1.106 63.621 1.00 15.54 118 GLU B C 1
ATOM 3585 O O . GLU B 1 118 ? -87.175 -1.420 63.722 1.00 19.04 118 GLU B O 1
ATOM 3601 N N . PRO B 1 119 ? -85.046 -2.016 63.871 1.00 12.78 119 PRO B N 1
ATOM 3602 C CA . PRO B 1 119 ? -85.390 -3.397 64.218 1.00 12.48 119 PRO B CA 1
ATOM 3603 C C . PRO B 1 119 ? -85.924 -3.493 65.637 1.00 13.91 119 PRO B C 1
ATOM 3604 O O . PRO B 1 119 ? -85.611 -2.656 66.487 1.00 14.93 119 PRO B O 1
ATOM 3608 N N . PRO B 1 120 ? -86.617 -4.586 65.910 1.00 14.24 120 PRO B N 1
ATOM 3609 C CA . PRO B 1 120 ? -86.924 -4.849 67.324 1.00 14.73 120 PRO B CA 1
ATOM 3610 C C . PRO B 1 120 ? -85.722 -5.021 68.190 1.00 14.21 120 PRO B C 1
ATOM 3611 O O . PRO B 1 120 ? -84.703 -5.553 67.732 1.00 14.13 120 PRO B O 1
ATOM 3615 N N . LYS B 1 121 ? -85.803 -4.644 69.453 1.00 17.02 121 LYS B N 1
ATOM 3616 C CA . LYS B 1 121 ? -84.638 -4.641 70.363 1.00 16.20 121 LYS B CA 1
ATOM 3617 C C . LYS B 1 121 ? -84.239 -6.021 70.761 1.00 15.50 121 LYS B C 1
ATOM 3618 O O . LYS B 1 121 ? -83.111 -6.158 71.260 1.00 17.08 121 LYS B O 1
ATOM 3624 N N . ASP B 1 122 ? -85.128 -7.019 70.631 1.00 12.81 122 ASP B N 1
ATOM 3625 C CA . ASP B 1 122 ? -84.879 -8.413 71.097 1.00 14.35 122 ASP B CA 1
ATOM 3626 C C . ASP B 1 122 ? -84.466 -9.336 69.972 1.00 10.69 122 ASP B C 1
ATOM 3627 O O . ASP B 1 122 ? -84.418 -10.579 70.119 1.00 14.10 122 ASP B O 1
ATOM 3632 N N . SER B 1 123 ? -84.153 -8.804 68.776 1.00 10.85 123 SER B N 1
ATOM 3633 C CA . SER B 1 123 ? -83.593 -9.613 67.646 1.00 10.97 123 SER B CA 1
ATOM 3634 C C . SER B 1 123 ? -82.089 -9.286 67.474 1.00 8.59 123 SER B C 1
ATOM 3635 O O . SER B 1 123 ? -81.735 -8.127 67.426 1.00 9.90 123 SER B O 1
ATOM 3638 N N . ASP B 1 124 ? -81.272 -10.319 67.337 1.00 8.57 124 ASP B N 1
ATOM 3639 C CA . ASP B 1 124 ? -79.974 -10.117 66.705 1.00 8.48 124 ASP B CA 1
ATOM 3640 C C . ASP B 1 124 ? -80.165 -9.493 65.317 1.00 8.08 124 ASP B C 1
ATOM 3641 O O . ASP B 1 124 ? -81.121 -9.788 64.587 1.00 9.08 124 ASP B O 1
ATOM 3646 N N . VAL B 1 125 ? -79.284 -8.551 65.018 1.00 8.00 125 VAL B N 1
ATOM 3647 C CA . VAL B 1 125 ? -79.225 -7.930 63.708 1.00 7.92 125 VAL B CA 1
ATOM 3648 C C . VAL B 1 125 ? -77.802 -7.946 63.243 1.00 9.18 125 VAL B C 1
ATOM 3649 O O . VAL B 1 125 ? -76.928 -7.421 63.907 1.00 8.82 125 VAL B O 1
ATOM 3653 N N . TYR B 1 126 ? -77.586 -8.533 62.089 1.00 7.13 126 TYR B N 1
ATOM 3654 C CA . TYR B 1 126 ? -76.200 -8.720 61.592 1.00 7.16 126 TYR B CA 1
ATOM 3655 C C . TYR B 1 126 ? -76.199 -8.775 60.074 1.00 7.33 126 TYR B C 1
ATOM 3656 O O . TYR B 1 126 ? -77.271 -8.694 59.427 1.00 7.52 126 TYR B O 1
ATOM 3665 N N . MET B 1 127 ? -75.008 -8.878 59.479 1.00 6.17 127 MET B N 1
ATOM 3666 C CA . MET B 1 127 ? -74.815 -8.723 58.057 1.00 5.43 127 MET B CA 1
ATOM 3667 C C . MET B 1 127 ? -73.698 -9.631 57.632 1.00 6.76 127 MET B C 1
ATOM 3668 O O . MET B 1 127 ? -72.638 -9.727 58.306 1.00 7.40 127 MET B O 1
ATOM 3673 N N . ILE B 1 128 ? -73.853 -10.144 56.432 1.00 6.32 128 ILE B N 1
ATOM 3674 C CA . ILE B 1 128 ? -72.835 -10.747 55.637 1.00 6.56 128 ILE B CA 1
ATOM 3675 C C . ILE B 1 128 ? -72.868 -10.096 54.280 1.00 6.67 128 ILE B C 1
ATOM 3676 O O . ILE B 1 128 ? -73.881 -10.191 53.561 1.00 6.97 128 ILE B O 1
ATOM 3681 N N . ALA B 1 129 ? -71.843 -9.293 53.977 1.00 6.36 129 ALA B N 1
ATOM 3682 C CA . ALA B 1 129 ? -71.725 -8.585 52.737 1.00 6.61 129 ALA B CA 1
ATOM 3683 C C . ALA B 1 129 ? -70.682 -9.134 51.814 1.00 6.98 129 ALA B C 1
ATOM 3684 O O . ALA B 1 129 ? -69.510 -8.903 51.977 1.00 6.50 129 ALA B O 1
ATOM 3686 N N . PRO B 1 130 ? -71.124 -10.033 50.910 1.00 6.00 130 PRO B N 1
ATOM 3687 C CA . PRO B 1 130 ? -70.118 -10.529 49.961 1.00 6.82 130 PRO B CA 1
ATOM 3688 C C . PRO B 1 130 ? -69.552 -9.415 49.065 1.00 7.48 130 PRO B C 1
ATOM 3689 O O . PRO B 1 130 ? -70.322 -8.572 48.570 1.00 7.47 130 PRO B O 1
ATOM 3693 N N . LYS B 1 131 ? -68.272 -9.388 48.890 1.00 6.70 131 LYS B N 1
ATOM 3694 C CA . LYS B 1 131 ? -67.619 -8.407 48.042 1.00 7.27 131 LYS B CA 1
ATOM 3695 C C . LYS B 1 131 ? -67.526 -8.975 46.612 1.00 6.91 131 LYS B C 1
ATOM 3696 O O . LYS B 1 131 ? -66.466 -9.284 46.041 1.00 8.23 131 LYS B O 1
ATOM 3702 N N . SER B 1 132 ? -68.708 -9.181 46.037 1.00 6.90 132 SER B N 1
ATOM 3703 C CA . SER B 1 132 ? -68.821 -9.757 44.731 1.00 7.34 132 SER B CA 1
ATOM 3704 C C . SER B 1 132 ? -70.259 -9.554 44.206 1.00 5.97 132 SER B C 1
ATOM 3705 O O . SER B 1 132 ? -71.224 -9.602 44.997 1.00 8.33 132 SER B O 1
ATOM 3708 N N . PRO B 1 133 ? -70.390 -9.498 42.888 1.00 6.63 133 PRO B N 1
ATOM 3709 C CA . PRO B 1 133 ? -71.744 -9.620 42.299 1.00 7.46 133 PRO B CA 1
ATOM 3710 C C . PRO B 1 133 ? -72.331 -10.939 42.612 1.00 7.53 133 PRO B C 1
ATOM 3711 O O . PRO B 1 133 ? -71.664 -11.999 42.658 1.00 8.12 133 PRO B O 1
ATOM 3715 N N . GLY B 1 134 ? -73.667 -10.975 42.729 1.00 7.68 134 GLY B N 1
ATOM 3716 C CA . GLY B 1 134 ? -74.408 -12.176 43.093 1.00 8.53 134 GLY B CA 1
ATOM 3717 C C . GLY B 1 134 ? -74.113 -13.428 42.317 1.00 8.19 134 GLY B C 1
ATOM 3718 O O . GLY B 1 134 ? -73.892 -14.527 42.850 1.00 8.85 134 GLY B O 1
ATOM 3719 N N . PRO B 1 135 ? -74.091 -13.334 40.952 1.00 8.34 135 PRO B N 1
ATOM 3720 C CA . PRO B 1 135 ? -73.881 -14.567 40.183 1.00 8.20 135 PRO B CA 1
ATOM 3721 C C . PRO B 1 135 ? -72.506 -15.170 40.464 1.00 6.91 135 PRO B C 1
ATOM 3722 O O . PRO B 1 135 ? -72.384 -16.422 40.298 1.00 8.69 135 PRO B O 1
ATOM 3726 N N . ILE B 1 136 ? -71.526 -14.397 40.859 1.00 7.54 136 ILE B N 1
ATOM 3727 C CA A ILE B 1 136 ? -70.258 -14.957 41.138 0.36 7.69 136 ILE B CA 1
ATOM 3728 C CA B ILE B 1 136 ? -70.222 -14.905 41.145 0.64 7.83 136 ILE B CA 1
ATOM 3729 C C . ILE B 1 136 ? -70.148 -15.447 42.541 1.00 7.24 136 ILE B C 1
ATOM 3730 O O . ILE B 1 136 ? -69.346 -16.391 42.796 1.00 8.37 136 ILE B O 1
ATOM 3739 N N . VAL B 1 137 ? -70.966 -15.044 43.464 1.00 7.15 137 VAL B N 1
ATOM 3740 C CA . VAL B 1 137 ? -71.103 -15.678 44.761 1.00 7.31 137 VAL B CA 1
ATOM 3741 C C . VAL B 1 137 ? -71.500 -17.160 44.571 1.00 7.06 137 VAL B C 1
ATOM 3742 O O . VAL B 1 137 ? -70.925 -18.070 45.140 1.00 8.35 137 VAL B O 1
ATOM 3746 N N . ARG B 1 138 ? -72.438 -17.391 43.639 1.00 7.28 138 ARG B N 1
ATOM 3747 C CA . ARG B 1 138 ? -72.846 -18.737 43.309 1.00 6.95 138 ARG B CA 1
ATOM 3748 C C . ARG B 1 138 ? -71.718 -19.413 42.521 1.00 8.98 138 ARG B C 1
ATOM 3749 O O . ARG B 1 138 ? -71.420 -20.629 42.785 1.00 8.74 138 ARG B O 1
ATOM 3757 N N . ARG B 1 139 ? -71.263 -18.880 41.411 1.00 8.33 139 ARG B N 1
ATOM 3758 C CA . ARG B 1 139 ? -70.319 -19.539 40.560 1.00 9.75 139 ARG B CA 1
ATOM 3759 C C . ARG B 1 139 ? -69.073 -19.945 41.313 1.00 8.46 139 ARG B C 1
ATOM 3760 O O . ARG B 1 139 ? -68.606 -21.101 41.152 1.00 9.65 139 ARG B O 1
ATOM 3768 N N . SER B 1 140 ? -68.524 -19.059 42.095 1.00 8.51 140 SER B N 1
ATOM 3769 C CA . SER B 1 140 ? -67.353 -19.402 42.885 1.00 9.03 140 SER B CA 1
ATOM 3770 C C . SER B 1 140 ? -67.561 -20.631 43.693 1.00 8.54 140 SER B C 1
ATOM 3771 O O . SER B 1 140 ? -66.746 -21.565 43.705 1.00 9.79 140 SER B O 1
ATOM 3774 N N . TYR B 1 141 ? -68.675 -20.687 44.423 1.00 8.77 141 TYR B N 1
ATOM 3775 C CA . TYR B 1 141 ? -69.038 -21.806 45.226 1.00 9.17 141 TYR B CA 1
ATOM 3776 C C . TYR B 1 141 ? -69.162 -23.062 44.464 1.00 9.64 141 TYR B C 1
ATOM 3777 O O . TYR B 1 141 ? -68.622 -24.150 44.849 1.00 9.55 141 TYR B O 1
ATOM 3786 N N . GLU B 1 142 ? -69.746 -23.002 43.244 1.00 8.75 142 GLU B N 1
ATOM 3787 C CA . GLU B 1 142 ? -69.941 -24.219 42.429 1.00 10.46 142 GLU B CA 1
ATOM 3788 C C . GLU B 1 142 ? -68.565 -24.696 41.938 1.00 10.89 142 GLU B C 1
ATOM 3789 O O . GLU B 1 142 ? -68.396 -25.914 41.722 1.00 13.84 142 GLU B O 1
ATOM 3795 N N . MET B 1 143 ? -67.586 -23.844 41.900 1.00 10.49 143 MET B N 1
ATOM 3796 C CA . MET B 1 143 ? -66.233 -24.177 41.453 1.00 12.02 143 MET B CA 1
ATOM 3797 C C . MET B 1 143 ? -65.312 -24.491 42.599 1.00 10.81 143 MET B C 1
ATOM 3798 O O . MET B 1 143 ? -64.097 -24.590 42.436 1.00 12.70 143 MET B O 1
ATOM 3803 N N . GLY B 1 144 ? -65.872 -24.681 43.777 1.00 9.84 144 GLY B N 1
ATOM 3804 C CA . GLY B 1 144 ? -65.131 -25.073 44.980 1.00 10.90 144 GLY B CA 1
ATOM 3805 C C . GLY B 1 144 ? -64.374 -23.979 45.634 1.00 10.65 144 GLY B C 1
ATOM 3806 O O . GLY B 1 144 ? -63.518 -24.225 46.515 1.00 12.01 144 GLY B O 1
ATOM 3807 N N . GLY B 1 145 ? -64.681 -22.727 45.325 1.00 9.85 145 GLY B N 1
ATOM 3808 C CA . GLY B 1 145 ? -64.062 -21.549 45.896 1.00 10.66 145 GLY B CA 1
ATOM 3809 C C . GLY B 1 145 ? -65.139 -20.650 46.466 1.00 8.81 145 GLY B C 1
ATOM 3810 O O . GLY B 1 145 ? -66.229 -21.076 46.756 1.00 9.73 145 GLY B O 1
ATOM 3811 N N . GLY B 1 146 ? -64.768 -19.360 46.659 1.00 9.82 146 GLY B N 1
ATOM 3812 C CA . GLY B 1 146 ? -65.677 -18.402 47.198 1.00 9.02 146 GLY B CA 1
ATOM 3813 C C . GLY B 1 146 ? -65.179 -17.018 46.927 1.00 9.49 146 GLY B C 1
ATOM 3814 O O . GLY B 1 146 ? -64.184 -16.851 46.225 1.00 9.75 146 GLY B O 1
ATOM 3815 N N . VAL B 1 147 ? -65.865 -16.055 47.475 1.00 7.65 147 VAL B N 1
ATOM 3816 C CA . VAL B 1 147 ? -65.539 -14.629 47.353 1.00 7.63 147 VAL B CA 1
ATOM 3817 C C . VAL B 1 147 ? -65.411 -14.112 48.748 1.00 6.28 147 VAL B C 1
ATOM 3818 O O . VAL B 1 147 ? -66.006 -14.543 49.685 1.00 7.16 147 VAL B O 1
ATOM 3822 N N . PRO B 1 148 ? -64.628 -12.967 48.894 1.00 7.03 148 PRO B N 1
ATOM 3823 C CA . PRO B 1 148 ? -64.462 -12.427 50.267 1.00 6.90 148 PRO B CA 1
ATOM 3824 C C . PRO B 1 148 ? -65.776 -11.772 50.753 1.00 6.24 148 PRO B C 1
ATOM 3825 O O . PRO B 1 148 ? -66.667 -11.485 49.933 1.00 7.44 148 PRO B O 1
ATOM 3829 N N . ALA B 1 149 ? -65.879 -11.633 52.039 1.00 6.48 149 ALA B N 1
ATOM 3830 C CA . ALA B 1 149 ? -67.037 -10.958 52.616 1.00 7.00 149 ALA B CA 1
ATOM 3831 C C . ALA B 1 149 ? -66.652 -10.161 53.864 1.00 7.73 149 ALA B C 1
ATOM 3832 O O . ALA B 1 149 ? -65.634 -10.436 54.534 1.00 8.22 149 ALA B O 1
ATOM 3834 N N . LEU B 1 150 ? -67.464 -9.118 54.117 1.00 7.00 150 LEU B N 1
ATOM 3835 C CA . LEU B 1 150 ? -67.491 -8.494 55.402 1.00 7.12 150 LEU B CA 1
ATOM 3836 C C . LEU B 1 150 ? -68.594 -9.059 56.272 1.00 6.56 150 LEU B C 1
ATOM 3837 O O . LEU B 1 150 ? -69.714 -9.296 55.759 1.00 8.92 150 LEU B O 1
ATOM 3842 N N . VAL B 1 151 ? -68.374 -9.152 57.587 1.00 6.86 151 VAL B N 1
ATOM 3843 C CA . VAL B 1 151 ? -69.456 -9.402 58.512 1.00 7.64 151 VAL B CA 1
ATOM 3844 C C . VAL B 1 151 ? -69.564 -8.270 59.501 1.00 7.29 151 VAL B C 1
ATOM 3845 O O . VAL B 1 151 ? -68.561 -7.636 59.820 1.00 8.83 151 VAL B O 1
ATOM 3849 N N . ALA B 1 152 ? -70.762 -7.986 59.974 1.00 7.54 152 ALA B N 1
ATOM 3850 C CA . ALA B 1 152 ? -70.932 -6.943 60.927 1.00 8.93 152 ALA B CA 1
ATOM 3851 C C . ALA B 1 152 ? -72.156 -7.194 61.778 1.00 7.84 152 ALA B C 1
ATOM 3852 O O . ALA B 1 152 ? -73.046 -7.967 61.392 1.00 8.78 152 ALA B O 1
ATOM 3854 N N . VAL B 1 153 ? -72.167 -6.734 63.016 1.00 8.07 153 VAL B N 1
ATOM 3855 C CA . VAL B 1 153 ? -73.232 -6.914 63.985 1.00 8.49 153 VAL B CA 1
ATOM 3856 C C . VAL B 1 153 ? -73.752 -5.538 64.398 1.00 8.60 153 VAL B C 1
ATOM 3857 O O . VAL B 1 153 ? -72.984 -4.687 64.828 1.00 10.91 153 VAL B O 1
ATOM 3861 N N . TYR B 1 154 ? -75.067 -5.401 64.394 1.00 9.31 154 TYR B N 1
ATOM 3862 C CA . TYR B 1 154 ? -75.727 -4.165 64.801 1.00 10.00 154 TYR B CA 1
ATOM 3863 C C . TYR B 1 154 ? -76.328 -4.381 66.194 1.00 10.08 154 TYR B C 1
ATOM 3864 O O . TYR B 1 154 ? -76.249 -3.506 67.050 1.00 13.00 154 TYR B O 1
ATOM 3873 N N . GLN B 1 155 ? -76.953 -5.565 66.431 1.00 9.08 155 GLN B N 1
ATOM 3874 C CA . GLN B 1 155 ? -77.425 -5.954 67.764 1.00 9.59 155 GLN B CA 1
ATOM 3875 C C . GLN B 1 155 ? -77.060 -7.382 68.075 1.00 9.83 155 GLN B C 1
ATOM 3876 O O . GLN B 1 155 ? -77.284 -8.284 67.262 1.00 10.55 155 GLN B O 1
ATOM 3882 N N . ASN B 1 156 ? -76.450 -7.574 69.264 1.00 10.35 156 ASN B N 1
ATOM 3883 C CA . ASN B 1 156 ? -76.022 -8.943 69.690 1.00 10.37 156 ASN B CA 1
ATOM 3884 C C . ASN B 1 156 ? -76.808 -9.215 70.959 1.00 10.48 156 ASN B C 1
ATOM 3885 O O . ASN B 1 156 ? -76.361 -9.087 72.079 1.00 12.63 156 ASN B O 1
ATOM 3890 N N . VAL B 1 157 ? -78.034 -9.695 70.763 1.00 11.59 157 VAL B N 1
ATOM 3891 C CA . VAL B 1 157 ? -78.924 -10.104 71.852 1.00 12.08 157 VAL B CA 1
ATOM 3892 C C . VAL B 1 157 ? -78.580 -11.534 72.347 1.00 11.01 157 VAL B C 1
ATOM 3893 O O . VAL B 1 157 ? -78.614 -11.800 73.601 1.00 13.88 157 VAL B O 1
ATOM 3897 N N . SER B 1 158 ? -78.298 -12.461 71.441 1.00 11.91 158 SER B N 1
ATOM 3898 C CA . SER B 1 158 ? -78.015 -13.841 71.731 1.00 11.80 158 SER B CA 1
ATOM 3899 C C . SER B 1 158 ? -76.661 -14.034 72.443 1.00 13.22 158 SER B C 1
ATOM 3900 O O . SER B 1 158 ? -76.509 -15.065 73.106 1.00 15.13 158 SER B O 1
ATOM 3903 N N . GLY B 1 159 ? -75.739 -13.135 72.170 1.00 13.50 159 GLY B N 1
ATOM 3904 C CA . GLY B 1 159 ? -74.322 -13.376 72.526 1.00 12.71 159 GLY B CA 1
ATOM 3905 C C . GLY B 1 159 ? -73.565 -14.092 71.446 1.00 14.17 159 GLY B C 1
ATOM 3906 O O . GLY B 1 159 ? -72.376 -14.309 71.621 1.00 16.91 159 GLY B O 1
ATOM 3907 N N . GLU B 1 160 ? -74.245 -14.553 70.377 1.00 12.46 160 GLU B N 1
ATOM 3908 C CA . GLU B 1 160 ? -73.508 -15.224 69.340 1.00 12.20 160 GLU B CA 1
ATOM 3909 C C . GLU B 1 160 ? -73.822 -14.643 67.934 1.00 9.74 160 GLU B C 1
ATOM 3910 O O . GLU B 1 160 ? -73.689 -15.315 66.916 1.00 11.30 160 GLU B O 1
ATOM 3916 N N . ALA B 1 161 ? -74.193 -13.331 67.869 1.00 8.91 161 ALA B N 1
ATOM 3917 C CA . ALA B 1 161 ? -74.533 -12.786 66.567 1.00 8.84 161 ALA B CA 1
ATOM 3918 C C . ALA B 1 161 ? -73.352 -12.895 65.591 1.00 9.15 161 ALA B C 1
ATOM 3919 O O . ALA B 1 161 ? -73.496 -13.242 64.419 1.00 9.77 161 ALA B O 1
ATOM 3921 N N . LEU B 1 162 ? -72.132 -12.536 66.021 1.00 9.47 162 LEU B N 1
ATOM 3922 C CA . LEU B 1 162 ? -71.001 -12.584 65.128 1.00 9.74 162 LEU B CA 1
ATOM 3923 C C . LEU B 1 162 ? -70.694 -13.973 64.665 1.00 9.04 162 LEU B C 1
ATOM 3924 O O . LEU B 1 162 ? -70.376 -14.170 63.472 1.00 9.49 162 LEU B O 1
ATOM 3929 N N . GLN B 1 163 ? -70.824 -14.944 65.562 1.00 9.44 163 GLN B N 1
ATOM 3930 C CA . GLN B 1 163 ? -70.609 -16.322 65.241 1.00 10.61 163 GLN B CA 1
ATOM 3931 C C . GLN B 1 163 ? -71.618 -16.785 64.216 1.00 9.51 163 GLN B C 1
ATOM 3932 O O . GLN B 1 163 ? -71.258 -17.506 63.267 1.00 9.61 163 GLN B O 1
ATOM 3938 N N . LYS B 1 164 ? -72.849 -16.343 64.292 1.00 8.90 164 LYS B N 1
ATOM 3939 C CA . LYS B 1 164 ? -73.832 -16.654 63.295 1.00 9.03 164 LYS B CA 1
ATOM 3940 C C . LYS B 1 164 ? -73.567 -16.050 61.961 1.00 7.74 164 LYS B C 1
ATOM 3941 O O . LYS B 1 164 ? -73.766 -16.591 60.906 1.00 8.97 164 LYS B O 1
ATOM 3947 N N . ALA B 1 165 ? -73.138 -14.773 62.020 1.00 7.68 165 ALA B N 1
ATOM 3948 C CA . ALA B 1 165 ? -72.783 -14.108 60.750 1.00 7.26 165 ALA B CA 1
ATOM 3949 C C . ALA B 1 165 ? -71.608 -14.809 60.036 1.00 6.80 165 ALA B C 1
ATOM 3950 O O . ALA B 1 165 ? -71.643 -15.064 58.830 1.00 7.89 165 ALA B O 1
ATOM 3952 N N . LEU B 1 166 ? -70.606 -15.155 60.856 1.00 8.48 166 LEU B N 1
ATOM 3953 C CA . LEU B 1 166 ? -69.498 -15.928 60.306 1.00 8.33 166 LEU B CA 1
ATOM 3954 C C . LEU B 1 166 ? -69.905 -17.269 59.775 1.00 7.84 166 LEU B C 1
ATOM 3955 O O . LEU B 1 166 ? -69.446 -17.682 58.698 1.00 7.64 166 LEU B O 1
ATOM 3960 N N . ALA B 1 167 ? -70.849 -17.966 60.444 1.00 8.27 167 ALA B N 1
ATOM 3961 C CA . ALA B 1 167 ? -71.376 -19.262 60.009 1.00 7.81 167 ALA B CA 1
ATOM 3962 C C . ALA B 1 167 ? -72.098 -19.133 58.678 1.00 8.04 167 ALA B C 1
ATOM 3963 O O . ALA B 1 167 ? -71.879 -19.950 57.760 1.00 8.70 167 ALA B O 1
ATOM 3965 N N . ILE B 1 168 ? -72.933 -18.070 58.512 1.00 7.48 168 ILE B N 1
ATOM 3966 C CA . ILE B 1 168 ? -73.573 -17.878 57.224 1.00 7.38 168 ILE B CA 1
ATOM 3967 C C . ILE B 1 168 ? -72.541 -17.634 56.139 1.00 6.43 168 ILE B C 1
ATOM 3968 O O . ILE B 1 168 ? -72.620 -18.090 54.996 1.00 7.72 168 ILE B O 1
ATOM 3973 N N . ALA B 1 169 ? -71.580 -16.723 56.432 1.00 7.61 169 ALA B N 1
ATOM 3974 C CA . ALA B 1 169 ? -70.519 -16.464 55.503 1.00 7.41 169 ALA B CA 1
ATOM 3975 C C . ALA B 1 169 ? -69.819 -17.763 55.054 1.00 6.41 169 ALA B C 1
ATOM 3976 O O . ALA B 1 169 ? -69.557 -17.922 53.859 1.00 7.37 169 ALA B O 1
ATOM 3978 N N . LYS B 1 170 ? -69.522 -18.652 55.989 1.00 7.22 170 LYS B N 1
ATOM 3979 C CA . LYS B 1 170 ? -68.944 -19.947 55.646 1.00 7.86 170 LYS B CA 1
ATOM 3980 C C . LYS B 1 170 ? -69.885 -20.813 54.787 1.00 7.72 170 LYS B C 1
ATOM 3981 O O . LYS B 1 170 ? -69.474 -21.373 53.781 1.00 8.58 170 LYS B O 1
ATOM 3987 N N . GLY B 1 171 ? -71.161 -20.783 55.147 1.00 7.47 171 GLY B N 1
ATOM 3988 C CA . GLY B 1 171 ? -72.197 -21.506 54.396 1.00 7.64 171 GLY B CA 1
ATOM 3989 C C . GLY B 1 171 ? -72.350 -21.099 52.964 1.00 6.71 171 GLY B C 1
ATOM 3990 O O . GLY B 1 171 ? -72.779 -21.861 52.131 1.00 8.60 171 GLY B O 1
ATOM 3991 N N . ILE B 1 172 ? -72.097 -19.765 52.703 1.00 6.69 172 ILE B N 1
ATOM 3992 C CA . ILE B 1 172 ? -72.187 -19.318 51.323 1.00 7.06 172 ILE B CA 1
ATOM 3993 C C . ILE B 1 172 ? -70.871 -19.273 50.590 1.00 6.91 172 ILE B C 1
ATOM 3994 O O . ILE B 1 172 ? -70.787 -18.860 49.430 1.00 7.94 172 ILE B O 1
ATOM 3999 N N . GLY B 1 173 ? -69.804 -19.876 51.199 1.00 7.85 173 GLY B N 1
ATOM 4000 C CA . GLY B 1 173 ? -68.553 -20.041 50.592 1.00 8.41 173 GLY B CA 1
ATOM 4001 C C . GLY B 1 173 ? -67.489 -18.984 50.868 1.00 7.85 173 GLY B C 1
ATOM 4002 O O . GLY B 1 173 ? -66.373 -19.097 50.346 1.00 8.05 173 GLY B O 1
ATOM 4003 N N . CYS B 1 174 ? -67.881 -17.891 51.521 1.00 6.84 174 CYS B N 1
ATOM 4004 C CA . CYS B 1 174 ? -66.984 -16.771 51.579 1.00 7.93 174 CYS B CA 1
ATOM 4005 C C . CYS B 1 174 ? -65.767 -17.021 52.430 1.00 8.18 174 CYS B C 1
ATOM 4006 O O . CYS B 1 174 ? -64.721 -16.383 52.244 1.00 7.83 174 CYS B O 1
ATOM 4009 N N . ALA B 1 175 ? -65.844 -17.960 53.366 1.00 8.50 175 ALA B N 1
ATOM 4010 C CA . ALA B 1 175 ? -64.703 -18.283 54.200 1.00 8.56 175 ALA B CA 1
ATOM 4011 C C . ALA B 1 175 ? -63.699 -19.186 53.437 1.00 8.23 175 ALA B C 1
ATOM 4012 O O . ALA B 1 175 ? -62.577 -19.386 53.958 1.00 9.67 175 ALA B O 1
ATOM 4014 N N . ARG B 1 176 ? -64.018 -19.598 52.198 1.00 8.37 176 ARG B N 1
ATOM 4015 C CA . ARG B 1 176 ? -63.008 -20.216 51.327 1.00 9.07 176 ARG B CA 1
ATOM 4016 C C . ARG B 1 176 ? -62.057 -19.136 50.822 1.00 9.38 176 ARG B C 1
ATOM 4017 O O . ARG B 1 176 ? -60.942 -19.477 50.391 1.00 11.66 176 ARG B O 1
ATOM 4025 N N . ALA B 1 177 ? -62.482 -17.898 50.825 1.00 8.54 177 ALA B N 1
ATOM 4026 C CA . ALA B 1 177 ? -61.684 -16.776 50.348 1.00 9.65 177 ALA B CA 1
ATOM 4027 C C . ALA B 1 177 ? -61.126 -15.989 51.492 1.00 9.28 177 ALA B C 1
ATOM 4028 O O . ALA B 1 177 ? -59.946 -15.738 51.595 1.00 11.67 177 ALA B O 1
ATOM 4030 N N . GLY B 1 178 ? -62.005 -15.469 52.322 1.00 9.03 178 GLY B N 1
ATOM 4031 C CA . GLY B 1 178 ? -61.640 -14.725 53.510 1.00 8.58 178 GLY B CA 1
ATOM 4032 C C . GLY B 1 178 ? -62.720 -13.776 53.949 1.00 7.42 178 GLY B C 1
ATOM 4033 O O . GLY B 1 178 ? -63.335 -13.125 53.063 1.00 8.74 178 GLY B O 1
ATOM 4034 N N . VAL B 1 179 ? -62.945 -13.741 55.265 1.00 6.83 179 VAL B N 1
ATOM 4035 C CA . VAL B 1 179 ? -64.033 -12.932 55.814 1.00 8.49 179 VAL B CA 1
ATOM 4036 C C . VAL B 1 179 ? -63.411 -12.002 56.851 1.00 7.83 179 VAL B C 1
ATOM 4037 O O . VAL B 1 179 ? -62.569 -12.422 57.680 1.00 9.50 179 VAL B O 1
ATOM 4041 N N . ILE B 1 180 ? -63.806 -10.721 56.814 1.00 7.63 180 ILE B N 1
ATOM 4042 C CA . ILE B 1 180 ? -63.274 -9.737 57.735 1.00 8.66 180 ILE B CA 1
ATOM 4043 C C . ILE B 1 180 ? -64.418 -9.075 58.514 1.00 7.82 180 ILE B C 1
ATOM 4044 O O . ILE B 1 180 ? -65.494 -8.831 57.971 1.00 8.13 180 ILE B O 1
ATOM 4049 N N . GLU B 1 181 ? -64.221 -8.893 59.816 1.00 7.75 181 GLU B N 1
ATOM 4050 C CA . GLU B 1 181 ? -65.171 -8.180 60.627 1.00 8.26 181 GLU B CA 1
ATOM 4051 C C . GLU B 1 181 ? -65.121 -6.706 60.356 1.00 7.86 181 GLU B C 1
ATOM 4052 O O . GLU B 1 181 ? -64.042 -6.097 60.239 1.00 10.10 181 GLU B O 1
ATOM 4058 N N . SER B 1 182 ? -66.300 -6.102 60.209 1.00 7.76 182 SER B N 1
ATOM 4059 C CA . SER B 1 182 ? -66.456 -4.685 59.963 1.00 7.59 182 SER B CA 1
ATOM 4060 C C . SER B 1 182 ? -67.658 -4.209 60.828 1.00 9.02 182 SER B C 1
ATOM 4061 O O . SER B 1 182 ? -67.923 -4.741 61.922 1.00 9.85 182 SER B O 1
ATOM 4064 N N . THR B 1 183 ? -68.237 -3.056 60.444 1.00 7.70 183 THR B N 1
ATOM 4065 C CA . THR B 1 183 ? -69.402 -2.456 61.096 1.00 8.88 183 THR B CA 1
ATOM 4066 C C . THR B 1 183 ? -70.419 -2.139 60.036 1.00 6.37 183 THR B C 1
ATOM 4067 O O . THR B 1 183 ? -70.105 -2.038 58.840 1.00 7.73 183 THR B O 1
ATOM 4071 N N . PHE B 1 184 ? -71.652 -1.907 60.460 1.00 8.66 184 PHE B N 1
ATOM 4072 C CA . PHE B 1 184 ? -72.683 -1.463 59.495 1.00 8.47 184 PHE B CA 1
ATOM 4073 C C . PHE B 1 184 ? -72.334 -0.162 58.853 1.00 7.91 184 PHE B C 1
ATOM 4074 O O . PHE B 1 184 ? -72.484 0.000 57.598 1.00 8.35 184 PHE B O 1
ATOM 4082 N N . LYS B 1 185 ? -71.653 0.730 59.558 1.00 8.75 185 LYS B N 1
ATOM 4083 C CA . LYS B 1 185 ? -71.233 1.988 59.018 1.00 8.82 185 LYS B CA 1
ATOM 4084 C C . LYS B 1 185 ? -70.145 1.824 58.007 1.00 8.71 185 LYS B C 1
ATOM 4085 O O . LYS B 1 185 ? -70.196 2.351 56.860 1.00 8.80 185 LYS B O 1
ATOM 4091 N N . GLU B 1 186 ? -69.068 1.128 58.374 1.00 8.54 186 GLU B N 1
ATOM 4092 C CA . GLU B 1 186 ? -67.979 0.927 57.436 1.00 9.15 186 GLU B CA 1
ATOM 4093 C C . GLU B 1 186 ? -68.439 0.234 56.200 1.00 7.36 186 GLU B C 1
ATOM 4094 O O . GLU B 1 186 ? -68.071 0.592 55.076 1.00 7.75 186 GLU B O 1
ATOM 4100 N N . GLU B 1 187 ? -69.134 -0.935 56.339 1.00 7.16 187 GLU B N 1
ATOM 4101 C CA . GLU B 1 187 ? -69.557 -1.598 55.141 1.00 8.55 187 GLU B CA 1
ATOM 4102 C C . GLU B 1 187 ? -70.410 -0.720 54.254 1.00 6.20 187 GLU B C 1
ATOM 4103 O O . GLU B 1 187 ? -70.228 -0.722 53.027 1.00 7.19 187 GLU B O 1
ATOM 4109 N N . THR B 1 188 ? -71.356 0.037 54.816 1.00 7.43 188 THR B N 1
ATOM 4110 C CA . THR B 1 188 ? -72.259 0.766 53.970 1.00 8.20 188 THR B CA 1
ATOM 4111 C C . THR B 1 188 ? -71.457 1.837 53.163 1.00 7.00 188 THR B C 1
ATOM 4112 O O . THR B 1 188 ? -71.636 1.993 51.968 1.00 7.49 188 THR B O 1
ATOM 4116 N N . GLU B 1 189 ? -70.560 2.531 53.888 1.00 7.49 189 GLU B N 1
ATOM 4117 C CA . GLU B 1 189 ? -69.843 3.636 53.307 1.00 7.80 189 GLU B CA 1
ATOM 4118 C C . GLU B 1 189 ? -68.852 3.160 52.243 1.00 7.42 189 GLU B C 1
ATOM 4119 O O . GLU B 1 189 ? -68.748 3.679 51.117 1.00 7.47 189 GLU B O 1
ATOM 4125 N N . THR B 1 190 ? -68.099 2.120 52.569 1.00 7.14 190 THR B N 1
ATOM 4126 C CA . THR B 1 190 ? -67.104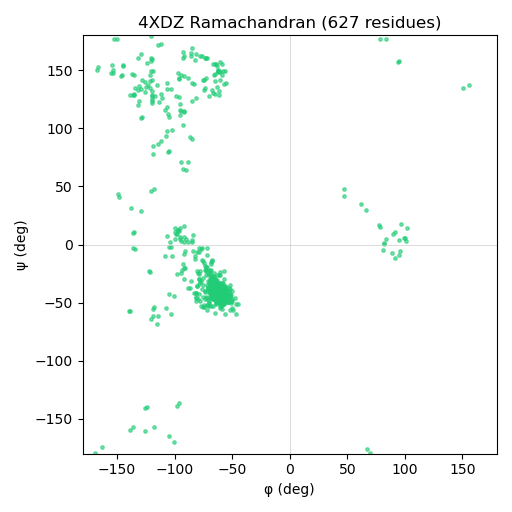 1.564 51.624 1.00 7.21 190 THR B CA 1
ATOM 4127 C C . THR B 1 190 ? -67.739 0.890 50.447 1.00 5.69 190 THR B C 1
ATOM 4128 O O . THR B 1 190 ? -67.253 0.986 49.319 1.00 6.93 190 THR B O 1
ATOM 4132 N N . ASP B 1 191 ? -68.849 0.210 50.676 1.00 6.23 191 ASP B N 1
ATOM 4133 C CA . ASP B 1 191 ? -69.525 -0.458 49.601 1.00 6.45 191 ASP B CA 1
ATOM 4134 C C . ASP B 1 191 ? -70.122 0.477 48.548 1.00 5.47 191 ASP B C 1
ATOM 4135 O O . ASP B 1 191 ? -69.980 0.356 47.345 1.00 5.92 191 ASP B O 1
ATOM 4140 N N . LEU B 1 192 ? -70.787 1.518 49.059 1.00 6.82 192 LEU B N 1
ATOM 4141 C CA . LEU B 1 192 ? -71.341 2.543 48.208 1.00 6.96 192 LEU B CA 1
ATOM 4142 C C . LEU B 1 192 ? -70.226 3.251 47.415 1.00 6.22 192 LEU B C 1
ATOM 4143 O O . LEU B 1 192 ? -70.323 3.472 46.217 1.00 6.39 192 LEU B O 1
ATOM 4148 N N . PHE B 1 193 ? -69.095 3.524 48.139 1.00 6.77 193 PHE B N 1
ATOM 4149 C CA . PHE B 1 193 ? -67.970 4.162 47.482 1.00 7.62 193 PHE B CA 1
ATOM 4150 C C . PHE B 1 193 ? -67.419 3.417 46.351 1.00 6.84 193 PHE B C 1
ATOM 4151 O O . PHE B 1 193 ? -67.244 3.824 45.218 1.00 6.62 193 PHE B O 1
ATOM 4159 N N . GLY B 1 194 ? -67.146 2.105 46.648 1.00 7.10 194 GLY B N 1
ATOM 4160 C CA . GLY B 1 194 ? -66.487 1.294 45.643 1.00 6.70 194 GLY B CA 1
ATOM 4161 C C . GLY B 1 194 ? -67.313 1.103 44.385 1.00 5.99 194 GLY B C 1
ATOM 4162 O O . GLY B 1 194 ? -66.866 1.207 43.244 1.00 6.97 194 GLY B O 1
ATOM 4163 N N . GLU B 1 195 ? -68.627 0.773 44.544 1.00 6.52 195 GLU B N 1
ATOM 4164 C CA . GLU B 1 195 ? -69.430 0.547 43.340 1.00 6.90 195 GLU B CA 1
ATOM 4165 C C . GLU B 1 195 ? -69.629 1.846 42.624 1.00 6.47 195 GLU B C 1
ATOM 4166 O O . GLU B 1 195 ? -69.683 1.844 41.353 1.00 7.01 195 GLU B O 1
ATOM 4172 N N . GLN B 1 196 ? -69.694 2.975 43.286 1.00 7.42 196 GLN B N 1
ATOM 4173 C CA . GLN B 1 196 ? -69.828 4.275 42.615 1.00 7.36 196 GLN B CA 1
ATOM 4174 C C . GLN B 1 196 ? -68.578 4.666 41.784 1.00 6.06 196 GLN B C 1
ATOM 4175 O O . GLN B 1 196 ? -68.662 4.937 40.610 1.00 7.42 196 GLN B O 1
ATOM 4181 N N . VAL B 1 197 ? -67.401 4.634 42.437 1.00 6.61 197 VAL B N 1
ATOM 4182 C CA . VAL B 1 197 ? -66.248 5.262 41.811 1.00 7.33 197 VAL B CA 1
ATOM 4183 C C . VAL B 1 197 ? -65.472 4.301 40.958 1.00 7.58 197 VAL B C 1
ATOM 4184 O O . VAL B 1 197 ? -64.734 4.734 40.037 1.00 8.46 197 VAL B O 1
ATOM 4188 N N . ILE B 1 198 ? -65.611 2.977 41.154 1.00 8.31 198 ILE B N 1
ATOM 4189 C CA . ILE B 1 198 ? -64.777 2.042 40.369 1.00 8.51 198 ILE B CA 1
ATOM 4190 C C . ILE B 1 198 ? -65.532 0.823 39.884 1.00 7.26 198 ILE B C 1
ATOM 4191 O O . ILE B 1 198 ? -65.533 0.584 38.660 1.00 7.41 198 ILE B O 1
ATOM 4196 N N . LEU B 1 199 ? -66.142 0.037 40.746 1.00 7.26 199 LEU B N 1
ATOM 4197 C CA . LEU B 1 199 ? -66.654 -1.270 40.294 1.00 7.54 199 LEU B CA 1
ATOM 4198 C C . LEU B 1 199 ? -67.792 -1.169 39.305 1.00 8.57 199 LEU B C 1
ATOM 4199 O O . LEU B 1 199 ? -67.866 -2.063 38.458 1.00 9.37 199 LEU B O 1
ATOM 4204 N N . VAL B 1 200 ? -68.690 -0.171 39.438 1.00 7.40 200 VAL B N 1
ATOM 4205 C CA . VAL B 1 200 ? -69.728 -0.017 38.450 1.00 7.29 200 VAL B CA 1
ATOM 4206 C C . VAL B 1 200 ? -69.466 1.293 37.761 1.00 7.13 200 VAL B C 1
ATOM 4207 O O . VAL B 1 200 ? -69.215 1.288 36.520 1.00 8.16 200 VAL B O 1
ATOM 4211 N N . GLY B 1 201 ? -69.478 2.442 38.418 1.00 7.60 201 GLY B N 1
ATOM 4212 C CA . GLY B 1 201 ? -69.466 3.729 37.765 1.00 8.55 201 GLY B CA 1
ATOM 4213 C C . GLY B 1 201 ? -68.169 3.975 36.986 1.00 7.39 201 GLY B C 1
ATOM 4214 O O . GLY B 1 201 ? -68.144 4.185 35.764 1.00 8.38 201 GLY B O 1
ATOM 4215 N N . GLY B 1 202 ? -67.039 3.937 37.689 1.00 8.23 202 GLY B N 1
ATOM 4216 C CA . GLY B 1 202 ? -65.781 4.280 37.081 1.00 8.44 202 GLY B CA 1
ATOM 4217 C C . GLY B 1 202 ? -65.377 3.405 35.972 1.00 8.13 202 GLY B C 1
ATOM 4218 O O . GLY B 1 202 ? -65.066 3.833 34.854 1.00 8.06 202 GLY B O 1
ATOM 4219 N N . ILE B 1 203 ? -65.488 2.088 36.185 1.00 7.64 203 ILE B N 1
ATOM 4220 C CA . ILE B 1 203 ? -65.033 1.207 35.097 1.00 8.71 203 ILE B CA 1
ATOM 4221 C C . ILE B 1 203 ? -65.946 1.236 33.913 1.00 6.72 203 ILE B C 1
ATOM 4222 O O . ILE B 1 203 ? -65.523 1.217 32.739 1.00 8.30 203 ILE B O 1
ATOM 4227 N N . MET B 1 204 ? -67.278 1.342 34.131 1.00 7.75 204 MET B N 1
ATOM 4228 C CA . MET B 1 204 ? -68.130 1.348 32.970 1.00 7.34 204 MET B CA 1
ATOM 4229 C C . MET B 1 204 ? -67.958 2.628 32.177 1.00 7.46 204 MET B C 1
ATOM 4230 O O . MET B 1 204 ? -67.901 2.554 30.924 1.00 7.54 204 MET B O 1
ATOM 4235 N N . GLU B 1 205 ? -67.760 3.778 32.800 1.00 7.50 205 GLU B N 1
ATOM 4236 C CA . GLU B 1 205 ? -67.561 4.978 32.075 1.00 9.25 205 GLU B CA 1
ATOM 4237 C C . GLU B 1 205 ? -66.162 5.116 31.429 1.00 8.41 205 GLU B C 1
ATOM 4238 O O . GLU B 1 205 ? -65.999 5.592 30.313 1.00 8.64 205 GLU B O 1
ATOM 4244 N N . LEU B 1 206 ? -65.153 4.486 32.045 1.00 7.66 206 LEU B N 1
ATOM 4245 C CA . LEU B 1 206 ? -63.805 4.423 31.486 1.00 7.93 206 LEU B CA 1
ATOM 4246 C C . LEU B 1 206 ? -63.828 3.640 30.219 1.00 6.47 206 LEU B C 1
ATOM 4247 O O . LEU B 1 206 ? -63.276 3.951 29.193 1.00 7.67 206 LEU B O 1
ATOM 4252 N N . ILE B 1 207 ? -64.487 2.466 30.298 1.00 7.67 207 ILE B N 1
ATOM 4253 C CA . ILE B 1 207 ? -64.595 1.545 29.111 1.00 7.85 207 ILE B CA 1
ATOM 4254 C C . ILE B 1 207 ? -65.337 2.338 27.995 1.00 7.08 207 ILE B C 1
ATOM 4255 O O . ILE B 1 207 ? -64.919 2.330 26.848 1.00 7.67 207 ILE B O 1
ATOM 4260 N N . LYS B 1 208 ? -66.519 2.846 28.329 1.00 7.58 208 LYS B N 1
ATOM 4261 C CA . LYS B 1 208 ? -67.323 3.477 27.271 1.00 8.65 208 LYS B CA 1
ATOM 4262 C C . LYS B 1 208 ? -66.528 4.641 26.667 1.00 8.28 208 LYS B C 1
ATOM 4263 O O . LYS B 1 208 ? -66.535 4.779 25.425 1.00 8.36 208 LYS B O 1
ATOM 4269 N N . ALA B 1 209 ? -65.904 5.445 27.455 1.00 8.59 209 ALA B N 1
ATOM 4270 C CA . ALA B 1 209 ? -65.212 6.643 26.941 1.00 8.86 209 ALA B CA 1
ATOM 4271 C C . ALA B 1 209 ? -64.031 6.221 26.022 1.00 8.92 209 ALA B C 1
ATOM 4272 O O . ALA B 1 209 ? -63.821 6.746 24.908 1.00 9.00 209 ALA B O 1
ATOM 4274 N N . SER B 1 210 ? -63.336 5.147 26.405 1.00 7.87 210 SER B N 1
ATOM 4275 C CA A SER B 1 210 ? -62.226 4.630 25.646 0.68 8.24 210 SER B CA 1
ATOM 4276 C CA B SER B 1 210 ? -62.196 4.759 25.615 0.32 8.47 210 SER B CA 1
ATOM 4277 C C . SER B 1 210 ? -62.652 4.128 24.307 1.00 7.53 210 SER B C 1
ATOM 4278 O O . SER B 1 210 ? -62.127 4.427 23.220 1.00 8.18 210 SER B O 1
ATOM 4283 N N . PHE B 1 211 ? -63.638 3.204 24.376 1.00 7.53 211 PHE B N 1
ATOM 4284 C CA . PHE B 1 211 ? -64.164 2.618 23.196 1.00 8.93 211 PHE B CA 1
ATOM 4285 C C . PHE B 1 211 ? -64.725 3.694 22.194 1.00 7.87 211 PHE B C 1
ATOM 4286 O O . PHE B 1 211 ? -64.452 3.698 20.990 1.00 8.73 211 PHE B O 1
ATOM 4294 N N . GLU B 1 212 ? -65.505 4.606 22.731 1.00 8.94 212 GLU B N 1
ATOM 4295 C CA . GLU B 1 212 ? -66.191 5.634 21.985 1.00 9.74 212 GLU B CA 1
ATOM 4296 C C . GLU B 1 212 ? -65.173 6.572 21.315 1.00 9.22 212 GLU B C 1
ATOM 4297 O O . GLU B 1 212 ? -65.357 6.984 20.194 1.00 10.82 212 GLU B O 1
ATOM 4303 N N . THR B 1 213 ? -64.078 6.831 22.017 1.00 8.90 213 THR B N 1
ATOM 4304 C CA . THR B 1 213 ? -63.069 7.721 21.454 1.00 10.21 213 THR B CA 1
ATOM 4305 C C . THR B 1 213 ? -62.488 7.084 20.190 1.00 9.95 213 THR B C 1
ATOM 4306 O O . THR B 1 213 ? -62.357 7.687 19.098 1.00 11.47 213 THR B O 1
ATOM 4310 N N . LEU B 1 214 ? -62.161 5.773 20.251 1.00 7.74 214 LEU B N 1
ATOM 4311 C CA . LEU B 1 214 ? -61.644 5.125 19.089 1.00 7.98 214 LEU B CA 1
ATOM 4312 C C . LEU B 1 214 ? -62.644 5.027 17.936 1.00 8.48 214 LEU B C 1
ATOM 4313 O O . LEU B 1 214 ? -62.289 5.221 16.765 1.00 9.26 214 LEU B O 1
ATOM 4318 N N . VAL B 1 215 ? -63.919 4.706 18.271 1.00 9.19 215 VAL B N 1
ATOM 4319 C CA . VAL B 1 215 ? -64.883 4.611 17.205 1.00 9.22 215 VAL B CA 1
ATOM 4320 C C . VAL B 1 215 ? -65.161 5.985 16.600 1.00 9.29 215 VAL B C 1
ATOM 4321 O O . VAL B 1 215 ? -65.223 6.103 15.344 1.00 9.63 215 VAL B O 1
ATOM 4325 N N . GLU B 1 216 ? -65.269 7.018 17.363 1.00 9.87 216 GLU B N 1
ATOM 4326 C CA . GLU B 1 216 ? -65.505 8.360 16.848 1.00 12.64 216 GLU B CA 1
ATOM 4327 C C . GLU B 1 216 ? -64.393 8.777 15.918 1.00 12.32 216 GLU B C 1
ATOM 4328 O O . GLU B 1 216 ? -64.634 9.523 14.962 1.00 13.99 216 GLU B O 1
ATOM 4334 N N . GLU B 1 217 ? -63.172 8.386 16.221 1.00 10.56 217 GLU B N 1
ATOM 4335 C CA . GLU B 1 217 ? -62.033 8.775 15.486 1.00 11.20 217 GLU B CA 1
ATOM 4336 C C . GLU B 1 217 ? -61.796 7.871 14.277 1.00 13.93 217 GLU B C 1
ATOM 4337 O O . GLU B 1 217 ? -60.797 8.039 13.593 1.00 16.27 217 GLU B O 1
ATOM 4343 N N . GLY B 1 218 ? -62.687 6.903 13.988 1.00 10.74 218 GLY B N 1
ATOM 4344 C CA . GLY B 1 218 ? -62.646 6.239 12.742 1.00 10.64 218 GLY B CA 1
ATOM 4345 C C . GLY B 1 218 ? -61.998 4.828 12.715 1.00 11.35 218 GLY B C 1
ATOM 4346 O O . GLY B 1 218 ? -61.910 4.254 11.667 1.00 12.96 218 GLY B O 1
ATOM 4347 N N . TYR B 1 219 ? -61.593 4.341 13.849 1.00 8.21 219 TYR B N 1
ATOM 4348 C CA . TYR B 1 219 ? -60.978 2.977 13.877 1.00 8.08 219 TYR B CA 1
ATOM 4349 C C . TYR B 1 219 ? -62.071 1.926 13.805 1.00 9.34 219 TYR B C 1
ATOM 4350 O O . TYR B 1 219 ? -63.241 2.115 14.136 1.00 9.55 219 TYR B O 1
ATOM 4359 N N . GLN B 1 220 ? -61.666 0.707 13.452 1.00 8.54 220 GLN B N 1
ATOM 4360 C CA . GLN B 1 220 ? -62.613 -0.403 13.398 1.00 8.54 220 GLN B CA 1
ATOM 4361 C C . GLN B 1 220 ? -63.211 -0.653 14.761 1.00 7.96 220 GLN B C 1
ATOM 4362 O O . GLN B 1 220 ? -62.521 -0.828 15.755 1.00 8.62 220 GLN B O 1
ATOM 4368 N N . PRO B 1 221 ? -64.584 -0.716 14.837 1.00 8.33 221 PRO B N 1
ATOM 4369 C CA . PRO B 1 221 ? -65.189 -0.904 16.141 1.00 8.26 221 PRO B CA 1
ATOM 4370 C C . PRO B 1 221 ? -64.794 -2.242 16.761 1.00 8.81 221 PRO B C 1
ATOM 4371 O O . PRO B 1 221 ? -64.735 -2.337 18.012 1.00 8.63 221 PRO B O 1
ATOM 4375 N N . GLU B 1 222 ? -64.546 -3.262 15.973 1.00 9.36 222 GLU B N 1
ATOM 4376 C CA . GLU B 1 222 ? -64.110 -4.575 16.491 1.00 9.60 222 GLU B CA 1
ATOM 4377 C C . GLU B 1 222 ? -62.737 -4.475 17.121 1.00 8.80 222 GLU B C 1
ATOM 4378 O O . GLU B 1 222 ? -62.499 -5.052 18.197 1.00 8.89 222 GLU B O 1
ATOM 4384 N N . VAL B 1 223 ? -61.852 -3.676 16.496 1.00 8.31 223 VAL B N 1
ATOM 4385 C CA . VAL B 1 223 ? -60.539 -3.418 17.144 1.00 8.29 223 VAL B CA 1
ATOM 4386 C C . VAL B 1 223 ? -60.719 -2.713 18.480 1.00 7.27 223 VAL B C 1
ATOM 4387 O O . VAL B 1 223 ? -60.139 -3.067 19.503 1.00 8.39 223 VAL B O 1
ATOM 4391 N N . ALA B 1 224 ? -61.567 -1.653 18.466 1.00 8.15 224 ALA B N 1
ATOM 4392 C CA . ALA B 1 224 ? -61.839 -0.957 19.696 1.00 8.96 224 ALA B CA 1
ATOM 4393 C C . ALA B 1 224 ? -62.362 -1.831 20.765 1.00 7.08 224 ALA B C 1
ATOM 4394 O O . ALA B 1 224 ? -62.002 -1.704 21.936 1.00 7.79 224 ALA B O 1
ATOM 4396 N N . TYR B 1 225 ? -63.244 -2.798 20.405 1.00 7.92 225 TYR B N 1
ATOM 4397 C CA . TYR B 1 225 ? -63.757 -3.712 21.410 1.00 8.75 225 TYR B CA 1
ATOM 4398 C C . TYR B 1 225 ? -62.620 -4.666 21.968 1.00 7.41 225 TYR B C 1
ATOM 4399 O O . TYR B 1 225 ? -62.540 -4.862 23.173 1.00 8.17 225 TYR B O 1
ATOM 4408 N N . PHE B 1 226 ? -61.807 -5.184 21.058 1.00 8.76 226 PHE B N 1
ATOM 4409 C CA . PHE B 1 226 ? -60.779 -6.110 21.533 1.00 8.51 226 PHE B CA 1
ATOM 4410 C C . PHE B 1 226 ? -59.819 -5.369 22.478 1.00 9.73 226 PHE B C 1
ATOM 4411 O O . PHE B 1 226 ? -59.360 -5.940 23.495 1.00 9.80 226 PHE B O 1
ATOM 4419 N N . GLU B 1 227 ? -59.551 -4.067 22.211 1.00 8.91 227 GLU B N 1
ATOM 4420 C CA . GLU B 1 227 ? -58.535 -3.258 22.889 1.00 11.91 227 GLU B CA 1
ATOM 4421 C C . GLU B 1 227 ? -59.081 -2.737 24.233 1.00 12.14 227 GLU B C 1
ATOM 4422 O O . GLU B 1 227 ? -58.383 -2.768 25.262 1.00 16.78 227 GLU B O 1
ATOM 4428 N N . THR B 1 228 ? -60.311 -2.241 24.235 1.00 9.78 228 THR B N 1
ATOM 4429 C CA . THR B 1 228 ? -60.786 -1.447 25.348 1.00 11.05 228 THR B CA 1
ATOM 4430 C C . THR B 1 228 ? -61.815 -2.193 26.195 1.00 11.28 228 THR B C 1
ATOM 4431 O O . THR B 1 228 ? -62.144 -1.779 27.283 1.00 13.14 228 THR B O 1
ATOM 4435 N N . VAL B 1 229 ? -62.315 -3.344 25.766 1.00 10.98 229 VAL B N 1
ATOM 4436 C CA . VAL B 1 229 ? -63.281 -4.135 26.529 1.00 9.70 229 VAL B CA 1
ATOM 4437 C C . VAL B 1 229 ? -62.693 -5.522 26.846 1.00 10.71 229 VAL B C 1
ATOM 4438 O O . VAL B 1 229 ? -62.402 -5.901 27.984 1.00 11.21 229 VAL B O 1
ATOM 4442 N N . ASN B 1 230 ? -62.410 -6.250 25.798 1.00 8.78 230 ASN B N 1
ATOM 4443 C CA . ASN B 1 230 ? -62.058 -7.698 25.997 1.00 8.00 230 ASN B CA 1
ATOM 4444 C C . ASN B 1 230 ? -60.735 -7.805 26.765 1.00 9.51 230 ASN B C 1
ATOM 4445 O O . ASN B 1 230 ? -60.601 -8.598 27.712 1.00 10.23 230 ASN B O 1
AT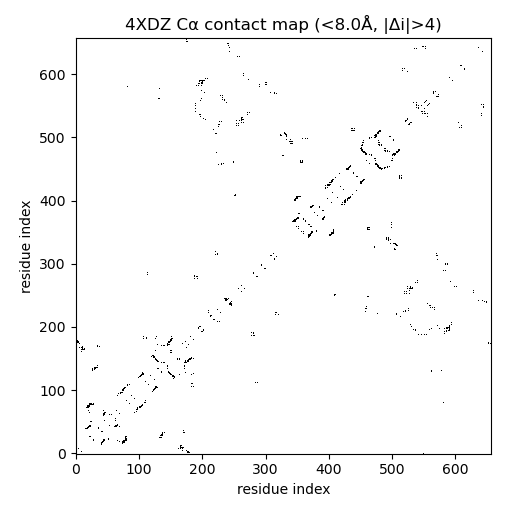OM 4450 N N . GLU B 1 231 ? -59.730 -6.994 26.365 1.00 8.05 231 GLU B N 1
ATOM 4451 C CA . GLU B 1 231 ? -58.418 -7.141 26.969 1.00 8.01 231 GLU B CA 1
ATOM 4452 C C . GLU B 1 231 ? -58.417 -6.763 28.426 1.00 8.19 231 GLU B C 1
ATOM 4453 O O . GLU B 1 231 ? -57.548 -7.151 29.177 1.00 8.61 231 GLU B O 1
ATOM 4459 N N . LEU B 1 232 ? -59.353 -5.853 28.844 1.00 7.82 232 LEU B N 1
ATOM 4460 C CA . LEU B 1 232 ? -59.386 -5.455 30.235 1.00 8.31 232 LEU B CA 1
ATOM 4461 C C . LEU B 1 232 ? -59.496 -6.643 31.137 1.00 7.97 232 LEU B C 1
ATOM 4462 O O . LEU B 1 232 ? -58.907 -6.649 32.225 1.00 8.37 232 LEU B O 1
ATOM 4467 N N . LYS B 1 233 ? -60.271 -7.652 30.786 1.00 8.84 233 LYS B N 1
ATOM 4468 C CA . LYS B 1 233 ? -60.418 -8.811 31.607 1.00 9.36 233 LYS B CA 1
ATOM 4469 C C . LYS B 1 233 ? -59.059 -9.556 31.778 1.00 6.87 233 LYS B C 1
ATOM 4470 O O . LYS B 1 233 ? -58.750 -10.010 32.878 1.00 8.10 233 LYS B O 1
ATOM 4476 N N . LEU B 1 234 ? -58.333 -9.630 30.699 1.00 7.13 234 LEU B N 1
ATOM 4477 C CA . LEU B 1 234 ? -57.019 -10.297 30.721 1.00 7.70 234 LEU B CA 1
ATOM 4478 C C . LEU B 1 234 ? -56.017 -9.597 31.617 1.00 9.00 234 LEU B C 1
ATOM 4479 O O . LEU B 1 234 ? -55.304 -10.194 32.457 1.00 10.57 234 LEU B O 1
ATOM 4484 N N . ILE B 1 235 ? -56.037 -8.249 31.546 1.00 8.04 235 ILE B N 1
ATOM 4485 C CA . ILE B 1 235 ? -55.181 -7.445 32.424 1.00 7.88 235 ILE B CA 1
ATOM 4486 C C . ILE B 1 235 ? -55.585 -7.503 33.872 1.00 7.83 235 ILE B C 1
ATOM 4487 O O . ILE B 1 235 ? -54.762 -7.611 34.770 1.00 8.26 235 ILE B O 1
ATOM 4492 N N . VAL B 1 236 ? -56.888 -7.359 34.122 1.00 7.31 236 VAL B N 1
ATOM 4493 C CA . VAL B 1 236 ? -57.365 -7.375 35.457 1.00 7.33 236 VAL B CA 1
ATOM 4494 C C . VAL B 1 236 ? -57.109 -8.718 36.108 1.00 8.56 236 VAL B C 1
ATOM 4495 O O . VAL B 1 236 ? -56.855 -8.773 37.345 1.00 9.88 236 VAL B O 1
ATOM 4499 N N . ASP B 1 237 ? -57.146 -9.813 35.400 1.00 8.32 237 ASP B N 1
ATOM 4500 C CA . ASP B 1 237 ? -56.797 -11.105 35.904 1.00 8.93 237 ASP B CA 1
ATOM 4501 C C . ASP B 1 237 ? -55.383 -11.098 36.473 1.00 8.95 237 ASP B C 1
ATOM 4502 O O . ASP B 1 237 ? -55.115 -11.703 37.522 1.00 9.98 237 ASP B O 1
ATOM 4507 N N . LEU B 1 238 ? -54.465 -10.419 35.771 1.00 7.53 238 LEU B N 1
ATOM 4508 C CA . LEU B 1 238 ? -53.074 -10.308 36.325 1.00 8.22 238 LEU B CA 1
ATOM 4509 C C . LEU B 1 238 ? -53.052 -9.558 37.622 1.00 8.14 238 LEU B C 1
ATOM 4510 O O . LEU B 1 238 ? -52.284 -9.886 38.499 1.00 8.25 238 LEU B O 1
ATOM 4515 N N . ILE B 1 239 ? -53.765 -8.411 37.677 1.00 7.50 239 ILE B N 1
ATOM 4516 C CA . ILE B 1 239 ? -53.814 -7.673 38.941 1.00 8.84 239 ILE B CA 1
ATOM 4517 C C . ILE B 1 239 ? -54.354 -8.523 40.071 1.00 8.53 239 ILE B C 1
ATOM 4518 O O . ILE B 1 239 ? -53.879 -8.469 41.197 1.00 8.39 239 ILE B O 1
ATOM 4523 N N . TYR B 1 240 ? -55.466 -9.226 39.799 1.00 7.75 240 TYR B N 1
ATOM 4524 C CA . TYR B 1 240 ? -56.109 -10.044 40.771 1.00 8.19 240 TYR B CA 1
ATOM 4525 C C . TYR B 1 240 ? -55.147 -11.103 41.401 1.00 6.74 240 TYR B C 1
ATOM 4526 O O . TYR B 1 240 ? -55.237 -11.374 42.569 1.00 7.73 240 TYR B O 1
ATOM 4535 N N . GLU B 1 241 ? -54.269 -11.622 40.551 1.00 8.82 241 GLU B N 1
ATOM 4536 C CA . GLU B 1 241 ? -53.321 -12.678 40.918 1.00 9.53 241 GLU B CA 1
ATOM 4537 C C . GLU B 1 241 ? -52.055 -12.153 41.508 1.00 9.89 241 GLU B C 1
ATOM 4538 O O . GLU B 1 241 ? -51.512 -12.715 42.459 1.00 10.91 241 GLU B O 1
ATOM 4544 N N . LYS B 1 242 ? -51.547 -11.015 41.009 1.00 9.91 242 LYS B N 1
ATOM 4545 C CA . LYS B 1 242 ? -50.196 -10.561 41.283 1.00 10.91 242 LYS B CA 1
ATOM 4546 C C . LYS B 1 242 ? -50.058 -9.094 41.598 1.00 8.75 242 LYS B C 1
ATOM 4547 O O . LYS B 1 242 ? -48.943 -8.606 41.665 1.00 11.09 242 LYS B O 1
ATOM 4553 N N . GLY B 1 243 ? -51.178 -8.384 41.805 1.00 8.47 243 GLY B N 1
ATOM 4554 C CA . GLY B 1 243 ? -51.159 -6.991 42.086 1.00 8.39 243 GLY B CA 1
ATOM 4555 C C . GLY B 1 243 ? -50.751 -6.171 40.902 1.00 7.99 243 GLY B C 1
ATOM 4556 O O . GLY B 1 243 ? -50.573 -6.582 39.780 1.00 8.42 243 GLY B O 1
ATOM 4557 N N . LEU B 1 244 ? -50.719 -4.856 41.147 1.00 8.96 244 LEU B N 1
ATOM 4558 C CA . LEU B 1 244 ? -50.361 -3.894 40.170 1.00 9.18 244 LEU B CA 1
ATOM 4559 C C . LEU B 1 244 ? -48.924 -4.088 39.688 1.00 8.46 244 LEU B C 1
ATOM 4560 O O . LEU B 1 244 ? -48.587 -3.946 38.519 1.00 8.53 244 LEU B O 1
ATOM 4565 N N . THR B 1 245 ? -48.064 -4.533 40.634 1.00 9.51 245 THR B N 1
ATOM 4566 C CA . THR B 1 245 ? -46.674 -4.783 40.255 1.00 10.10 245 THR B CA 1
ATOM 4567 C C . THR B 1 245 ? -46.548 -5.924 39.259 1.00 9.96 245 THR B C 1
ATOM 4568 O O . THR B 1 245 ? -45.858 -5.839 38.244 1.00 9.95 245 THR B O 1
ATOM 4572 N N . GLY B 1 246 ? -47.266 -7.022 39.517 1.00 9.58 246 GLY B N 1
ATOM 4573 C CA . GLY B 1 246 ? -47.259 -8.168 38.612 1.00 9.65 246 GLY B CA 1
ATOM 4574 C C . GLY B 1 246 ? -47.784 -7.898 37.256 1.00 9.82 246 GLY B C 1
ATOM 4575 O O . GLY B 1 246 ? -47.260 -8.268 36.234 1.00 10.85 246 GLY B O 1
ATOM 4576 N N . MET B 1 247 ? -48.849 -7.082 37.237 1.00 9.12 247 MET B N 1
ATOM 4577 C CA . MET B 1 247 ? -49.395 -6.618 35.987 1.00 9.43 247 MET B CA 1
ATOM 4578 C C . MET B 1 247 ? -48.408 -5.789 35.202 1.00 9.04 247 MET B C 1
ATOM 4579 O O . MET B 1 247 ? -48.132 -6.018 34.037 1.00 8.83 247 MET B O 1
ATOM 4584 N N . LEU B 1 248 ? -47.796 -4.841 35.897 1.00 10.00 248 LEU B N 1
ATOM 4585 C CA . LEU B 1 248 ? -46.988 -3.885 35.199 1.00 9.16 248 LEU B CA 1
ATOM 4586 C C . LEU B 1 248 ? -45.719 -4.605 34.692 1.00 9.15 248 LEU B C 1
ATOM 4587 O O . LEU B 1 248 ? -45.227 -4.330 33.570 1.00 11.18 248 LEU B O 1
ATOM 4592 N N . ARG B 1 249 ? -45.193 -5.635 35.392 1.00 9.34 249 ARG B N 1
ATOM 4593 C CA . ARG B 1 249 ? -44.062 -6.359 34.892 1.00 11.14 249 ARG B CA 1
ATOM 4594 C C . ARG B 1 249 ? -44.360 -7.217 33.629 1.00 10.55 249 ARG B C 1
ATOM 4595 O O . ARG B 1 249 ? -43.476 -7.587 32.886 1.00 14.19 249 ARG B O 1
ATOM 4603 N N . ALA B 1 250 ? -45.631 -7.565 33.420 1.00 9.43 250 ALA B N 1
ATOM 4604 C CA . ALA B 1 250 ? -46.008 -8.299 32.298 1.00 9.04 250 ALA B CA 1
ATOM 4605 C C . ALA B 1 250 ? -46.171 -7.568 31.029 1.00 7.16 250 ALA B C 1
ATOM 4606 O O . ALA B 1 250 ? -46.094 -8.083 29.895 1.00 10.37 250 ALA B O 1
ATOM 4608 N N . VAL B 1 251 ? -46.451 -6.237 31.107 1.00 7.29 251 VAL B N 1
ATOM 4609 C CA . VAL B 1 251 ? -46.744 -5.486 29.891 1.00 7.23 251 VAL B CA 1
ATOM 4610 C C . VAL B 1 251 ? -45.452 -4.863 29.373 1.00 6.04 251 VAL B C 1
ATOM 4611 O O . VAL B 1 251 ? -44.344 -4.905 30.012 1.00 7.66 251 VAL B O 1
ATOM 4615 N N . SER B 1 252 ? -45.510 -4.411 28.143 1.00 6.62 252 SER B N 1
ATOM 4616 C CA . SER B 1 252 ? -44.287 -3.919 27.452 1.00 6.74 252 SER B CA 1
ATOM 4617 C C . SER B 1 252 ? -43.749 -2.692 28.151 1.00 7.40 252 SER B C 1
ATOM 4618 O O . SER B 1 252 ? -44.482 -1.976 28.803 1.00 6.73 252 SER B O 1
ATOM 4621 N N . ASP B 1 253 ? -42.464 -2.469 27.983 1.00 7.07 253 ASP B N 1
ATOM 4622 C CA . ASP B 1 253 ? -41.902 -1.206 28.491 1.00 6.82 253 ASP B CA 1
ATOM 4623 C C . ASP B 1 253 ? -42.617 0.036 27.928 1.00 7.29 253 ASP B C 1
ATOM 4624 O O . ASP B 1 253 ? -42.825 1.029 28.588 1.00 7.94 253 ASP B O 1
ATOM 4629 N N . THR B 1 254 ? -42.937 -0.055 26.647 1.00 6.67 254 THR B N 1
ATOM 4630 C CA . THR B 1 254 ? -43.758 1.024 26.053 1.00 7.11 254 THR B CA 1
ATOM 4631 C C . THR B 1 254 ? -45.027 1.261 26.765 1.00 6.26 254 THR B C 1
ATOM 4632 O O . THR B 1 254 ? -45.398 2.422 26.996 1.00 6.89 254 THR B O 1
ATOM 4636 N N . ALA B 1 255 ? -45.699 0.185 27.091 1.00 6.14 255 ALA B N 1
ATOM 4637 C CA . ALA B 1 255 ? -46.962 0.293 27.874 1.00 5.84 255 ALA B CA 1
ATOM 4638 C C . ALA B 1 255 ? -46.753 0.737 29.303 1.00 6.32 255 ALA B C 1
ATOM 4639 O O . ALA B 1 255 ? -47.570 1.487 29.855 1.00 7.17 255 ALA B O 1
ATOM 4641 N N . LYS B 1 256 ? -45.612 0.378 29.907 1.00 5.73 256 LYS B N 1
ATOM 4642 C CA . LYS B 1 256 ? -45.336 0.839 31.254 1.00 6.12 256 LYS B CA 1
ATOM 4643 C C . LYS B 1 256 ? -45.159 2.402 31.239 1.00 7.36 256 LYS B C 1
ATOM 4644 O O . LYS B 1 256 ? -45.800 3.069 32.015 1.00 8.40 256 LYS B O 1
ATOM 4650 N N . TYR B 1 257 ? -44.371 2.869 30.267 1.00 7.14 257 TYR B N 1
ATOM 4651 C CA . TYR B 1 257 ? -44.161 4.327 30.227 1.00 6.57 257 TYR B CA 1
ATOM 4652 C C . TYR B 1 257 ? -45.425 5.059 29.859 1.00 8.19 257 TYR B C 1
ATOM 4653 O O . TYR B 1 257 ? -45.787 6.067 30.485 1.00 8.51 257 TYR B O 1
ATOM 4662 N N . GLY B 1 258 ? -46.169 4.585 28.831 1.00 7.58 258 GLY B N 1
ATOM 4663 C CA . GLY B 1 258 ? -47.454 5.177 28.465 1.00 7.36 258 GLY B CA 1
ATOM 4664 C C . GLY B 1 258 ? -48.431 5.154 29.600 1.00 7.90 258 GLY B C 1
ATOM 4665 O O . GLY B 1 258 ? -49.105 6.156 29.813 1.00 8.15 258 GLY B O 1
ATOM 4666 N N . GLY B 1 259 ? -48.591 4.014 30.251 1.00 7.81 259 GLY B N 1
ATOM 4667 C CA . GLY B 1 259 ? -49.539 3.944 31.305 1.00 7.68 259 GLY B CA 1
ATOM 4668 C C . GLY B 1 259 ? -49.200 4.799 32.487 1.00 9.01 259 GLY B C 1
ATOM 4669 O O . GLY B 1 259 ? -50.062 5.451 33.115 1.00 10.01 259 GLY B O 1
ATOM 4670 N N . ILE B 1 260 ? -47.930 4.793 32.889 1.00 9.05 260 ILE B N 1
ATOM 4671 C CA . ILE B 1 260 ? -47.532 5.531 34.096 1.00 9.71 260 ILE B CA 1
ATOM 4672 C C . ILE B 1 260 ? -47.791 7.031 33.850 1.00 10.57 260 ILE B C 1
ATOM 4673 O O . ILE B 1 260 ? -48.319 7.707 34.713 1.00 14.20 260 ILE B O 1
ATOM 4678 N N . THR B 1 261 ? -47.428 7.516 32.685 1.00 9.22 261 THR B N 1
ATOM 4679 C CA . THR B 1 261 ? -47.600 8.947 32.400 1.00 9.86 261 THR B CA 1
ATOM 4680 C C . THR B 1 261 ? -49.048 9.302 32.148 1.00 10.92 261 THR B C 1
ATOM 4681 O O . THR B 1 261 ? -49.570 10.286 32.678 1.00 13.48 261 THR B O 1
ATOM 4685 N N . VAL B 1 262 ? -49.703 8.623 31.219 1.00 9.19 262 VAL B N 1
ATOM 4686 C CA . VAL B 1 262 ? -51.080 8.958 30.883 1.00 10.10 262 VAL B CA 1
ATOM 4687 C C . VAL B 1 262 ? -52.056 8.626 31.954 1.00 10.88 262 VAL B C 1
ATOM 4688 O O . VAL B 1 262 ? -53.033 9.349 32.132 1.00 11.67 262 VAL B O 1
ATOM 4692 N N . GLY B 1 263 ? -51.845 7.584 32.721 1.00 10.31 263 GLY B N 1
ATOM 4693 C CA . GLY B 1 263 ? -52.753 7.282 33.773 1.00 10.73 263 GLY B CA 1
ATOM 4694 C C . GLY B 1 263 ? -52.954 8.392 34.776 1.00 14.13 263 GLY B C 1
ATOM 4695 O O . GLY B 1 263 ? -54.057 8.631 35.247 1.00 14.53 263 GLY B O 1
ATOM 4696 N N . LYS B 1 264 ? -51.844 9.003 35.152 1.00 12.48 264 LYS B N 1
ATOM 4697 C CA . LYS B 1 264 ? -51.841 10.143 36.042 1.00 14.13 264 LYS B CA 1
ATOM 4698 C C . LYS B 1 264 ? -52.380 11.439 35.383 1.00 14.45 264 LYS B C 1
ATOM 4699 O O . LYS B 1 264 ? -52.784 12.361 36.083 1.00 18.78 264 LYS B O 1
ATOM 4705 N N . PHE B 1 265 ? -52.408 11.482 34.028 1.00 13.48 265 PHE B N 1
ATOM 4706 C CA . PHE B 1 265 ? -53.073 12.560 33.306 1.00 15.85 265 PHE B CA 1
ATOM 4707 C C . PHE B 1 265 ? -54.598 12.384 33.402 1.00 16.41 265 PHE B C 1
ATOM 4708 O O . PHE B 1 265 ? -55.299 13.378 33.626 1.00 23.93 265 PHE B O 1
ATOM 4716 N N . ILE B 1 266 ? -55.066 11.181 33.155 1.00 18.09 266 ILE B N 1
ATOM 4717 C CA . ILE B 1 266 ? -56.506 10.865 33.063 1.00 17.69 266 ILE B CA 1
ATOM 4718 C C . ILE B 1 266 ? -57.084 10.944 34.502 1.00 19.14 266 ILE B C 1
ATOM 4719 O O . ILE B 1 266 ? -58.096 11.612 34.784 1.00 22.62 266 ILE B O 1
ATOM 4724 N N . ILE B 1 267 ? -56.441 10.229 35.415 1.00 14.02 267 ILE B N 1
ATOM 4725 C CA . ILE B 1 267 ? -56.882 10.077 36.814 1.00 12.55 267 ILE B CA 1
ATOM 4726 C C . ILE B 1 267 ? -55.941 10.928 37.629 1.00 15.43 267 ILE B C 1
ATOM 4727 O O . ILE B 1 267 ? -54.914 10.483 38.168 1.00 18.86 267 ILE B O 1
ATOM 4732 N N . ASP B 1 268 ? -56.276 12.238 37.589 1.00 16.17 268 ASP B N 1
ATOM 4733 C CA . ASP B 1 268 ? -55.396 13.300 38.184 1.00 21.18 268 ASP B CA 1
ATOM 4734 C C . ASP B 1 268 ? -55.914 13.738 39.557 1.00 16.12 268 ASP B C 1
ATOM 4735 O O . ASP B 1 268 ? -56.796 13.119 40.118 1.00 18.14 268 ASP B O 1
ATOM 4740 N N . LYS B 1 269 ? -55.358 14.807 40.100 1.00 18.70 269 LYS B N 1
ATOM 4741 C CA . LYS B 1 269 ? -55.850 15.324 41.390 1.00 16.04 269 LYS B CA 1
ATOM 4742 C C . LYS B 1 269 ? -57.332 15.704 41.349 1.00 15.42 269 LYS B C 1
ATOM 4743 O O . LYS B 1 269 ? -58.003 15.553 42.318 1.00 15.79 269 LYS B O 1
ATOM 4749 N N . SER B 1 270 ? -57.824 16.177 40.224 1.00 18.54 270 SER B N 1
ATOM 4750 C CA . SER B 1 270 ? -59.222 16.604 40.085 1.00 17.85 270 SER B CA 1
ATOM 4751 C C . SER B 1 270 ? -60.118 15.353 40.306 1.00 18.54 270 SER B C 1
ATOM 4752 O O . SER B 1 270 ? -61.179 15.378 41.018 1.00 15.66 270 SER B O 1
ATOM 4755 N N . VAL B 1 271 ? -59.679 14.227 39.791 1.00 17.34 271 VAL B N 1
ATOM 4756 C CA . VAL B 1 271 ? -60.439 12.980 39.947 1.00 17.32 271 VAL B CA 1
ATOM 4757 C C . VAL B 1 271 ? -60.338 12.512 41.401 1.00 14.76 271 VAL B C 1
ATOM 4758 O O . VAL B 1 271 ? -61.347 12.093 41.949 1.00 16.69 271 VAL B O 1
ATOM 4762 N N . ARG B 1 272 ? -59.125 12.515 42.018 1.00 13.71 272 ARG B N 1
ATOM 4763 C CA . ARG B 1 272 ? -59.007 12.198 43.436 1.00 13.99 272 ARG B CA 1
ATOM 4764 C C . ARG B 1 272 ? -59.839 13.051 44.356 1.00 13.86 272 ARG B C 1
ATOM 4765 O O . ARG B 1 272 ? -60.369 12.597 45.411 1.00 14.55 272 ARG B O 1
ATOM 4773 N N . ASP B 1 273 ? -59.891 14.360 44.015 1.00 13.00 273 ASP B N 1
ATOM 4774 C CA . ASP B 1 273 ? -60.741 15.282 44.782 1.00 12.97 273 ASP B CA 1
ATOM 4775 C C . ASP B 1 273 ? -62.211 14.876 44.624 1.00 10.65 273 ASP B C 1
ATOM 4776 O O . ASP B 1 273 ? -62.930 14.875 45.584 1.00 11.78 273 ASP B O 1
ATOM 4781 N N . LYS B 1 274 ? -62.588 14.544 43.380 1.00 10.98 274 LYS B N 1
ATOM 4782 C CA . LYS B 1 274 ? -63.956 14.053 43.186 1.00 11.79 274 LYS B CA 1
ATOM 4783 C C . LYS B 1 274 ? -64.241 12.831 44.023 1.00 10.38 274 LYS B C 1
ATOM 4784 O O . LYS B 1 274 ? -65.364 12.644 44.464 1.00 11.11 274 LYS B O 1
ATOM 4790 N N . MET B 1 275 ? -63.259 11.908 44.123 1.00 12.10 275 MET B N 1
ATOM 4791 C CA . MET B 1 275 ? -63.516 10.744 44.976 1.00 10.93 275 MET B CA 1
ATOM 4792 C C . MET B 1 275 ? -63.749 11.055 46.453 1.00 10.13 275 MET B C 1
ATOM 4793 O O . MET B 1 275 ? -64.648 10.494 47.030 1.00 9.88 275 MET B O 1
ATOM 4798 N N . LYS B 1 276 ? -63.010 12.085 46.965 1.00 10.81 276 LYS B N 1
ATOM 4799 C CA . LYS B 1 276 ? -63.304 12.521 48.329 1.00 10.81 276 LYS B CA 1
ATOM 4800 C C . LYS B 1 276 ? -64.717 13.119 48.417 1.00 9.60 276 LYS B C 1
ATOM 4801 O O . LYS B 1 276 ? -65.365 12.907 49.390 1.00 9.86 276 LYS B O 1
ATOM 4807 N N . ILE B 1 277 ? -65.137 13.848 47.377 1.00 9.01 277 ILE B N 1
ATOM 4808 C CA . ILE B 1 277 ? -66.472 14.439 47.375 1.00 9.07 277 ILE B CA 1
ATOM 4809 C C . ILE B 1 277 ? -67.520 13.336 47.311 1.00 8.32 277 ILE B C 1
ATOM 4810 O O . ILE B 1 277 ? -68.525 13.397 48.022 1.00 8.86 277 ILE B O 1
ATOM 4815 N N . VAL B 1 278 ? -67.305 12.311 46.468 1.00 8.68 278 VAL B N 1
ATOM 4816 C CA . VAL B 1 278 ? -68.257 11.173 46.438 1.00 8.92 278 VAL B CA 1
ATOM 4817 C C . VAL B 1 278 ? -68.408 10.530 47.838 1.00 7.88 278 VAL B C 1
ATOM 4818 O O . VAL B 1 278 ? -69.513 10.245 48.290 1.00 7.68 278 VAL B O 1
ATOM 4822 N N . LEU B 1 279 ? -67.282 10.266 48.480 1.00 7.29 279 LEU B N 1
ATOM 4823 C CA . LEU B 1 279 ? -67.263 9.745 49.804 1.00 7.69 279 LEU B CA 1
ATOM 4824 C C . LEU B 1 279 ? -68.019 10.582 50.812 1.00 7.02 279 LEU B C 1
ATOM 4825 O O . LEU B 1 279 ? -68.760 10.137 51.660 1.00 8.64 279 LEU B O 1
ATOM 4830 N N . GLU B 1 280 ? -67.725 11.905 50.759 1.00 9.14 280 GLU B N 1
ATOM 4831 C CA . GLU B 1 280 ? -68.442 12.859 51.616 1.00 8.86 280 GLU B CA 1
ATOM 4832 C C . GLU B 1 280 ? -69.973 12.791 51.472 1.00 7.04 280 GLU B C 1
ATOM 4833 O O . GLU B 1 280 ? -70.676 12.858 52.464 1.00 9.00 280 GLU B O 1
ATOM 4839 N N . ARG B 1 281 ? -70.400 12.701 50.218 1.00 7.53 281 ARG B N 1
ATOM 4840 C CA . ARG B 1 281 ? -71.863 12.613 49.999 1.00 8.34 281 ARG B CA 1
ATOM 4841 C C . ARG B 1 281 ? -72.475 11.308 50.464 1.00 7.98 281 ARG B C 1
ATOM 4842 O O . ARG B 1 281 ? -73.635 11.262 50.886 1.00 8.55 281 ARG B O 1
ATOM 4850 N N . ILE B 1 282 ? -71.682 10.236 50.507 1.00 8.12 282 ILE B N 1
ATOM 4851 C CA . ILE B 1 282 ? -72.104 8.984 51.116 1.00 7.84 282 ILE B CA 1
ATOM 4852 C C . ILE B 1 282 ? -72.166 9.173 52.637 1.00 8.94 282 ILE B C 1
ATOM 4853 O O . ILE B 1 282 ? -73.161 8.840 53.249 1.00 11.01 282 ILE B O 1
ATOM 4858 N N . ARG B 1 283 ? -71.116 9.754 53.229 1.00 7.58 283 ARG B N 1
ATOM 4859 C CA . ARG B 1 283 ? -71.048 9.847 54.653 1.00 8.12 283 ARG B CA 1
ATOM 4860 C C . ARG B 1 283 ? -72.102 10.811 55.207 1.00 9.71 283 ARG B C 1
ATOM 4861 O O . ARG B 1 283 ? -72.576 10.622 56.332 1.00 13.83 283 ARG B O 1
ATOM 4869 N N . SER B 1 284 ? -72.455 11.858 54.492 1.00 9.09 284 SER B N 1
ATOM 4870 C CA . SER B 1 284 ? -73.385 12.838 54.987 1.00 9.45 284 SER B CA 1
ATOM 4871 C C . SER B 1 284 ? -74.835 12.477 54.888 1.00 10.62 284 SER B C 1
ATOM 4872 O O . SER B 1 284 ? -75.690 13.196 55.430 1.00 11.52 284 SER B O 1
ATOM 4875 N N . GLY B 1 285 ? -75.151 11.380 54.248 1.00 9.86 285 GLY B N 1
ATOM 4876 C CA . GLY B 1 285 ? -76.519 11.057 53.955 1.00 9.95 285 GLY B CA 1
ATOM 4877 C C . GLY B 1 285 ? -77.053 11.538 52.636 1.00 8.42 285 GLY B C 1
ATOM 4878 O O . GLY B 1 285 ? -78.196 11.211 52.309 1.00 8.90 285 GLY B O 1
ATOM 4879 N N . GLU B 1 286 ? -76.319 12.407 51.979 1.00 8.46 286 GLU B N 1
ATOM 4880 C CA . GLU B 1 286 ? -76.861 13.027 50.765 1.00 9.24 286 GLU B CA 1
ATOM 4881 C C . GLU B 1 286 ? -77.120 12.036 49.664 1.00 8.16 286 GLU B C 1
ATOM 4882 O O . GLU B 1 286 ? -78.161 12.044 49.037 1.00 8.63 286 GLU B O 1
ATOM 4888 N N . PHE B 1 287 ? -76.159 11.097 49.473 1.00 7.51 287 PHE B N 1
ATOM 4889 C CA . PHE B 1 287 ? -76.422 10.048 48.467 1.00 8.12 287 PHE B CA 1
ATOM 4890 C C . PHE B 1 287 ? -77.697 9.231 48.788 1.00 5.97 287 PHE B C 1
ATOM 4891 O O . PHE B 1 287 ? -78.513 9.044 47.877 1.00 6.98 287 PHE B O 1
ATOM 4899 N N . ALA B 1 288 ? -77.827 8.871 50.053 1.00 7.46 288 ALA B N 1
ATOM 4900 C CA . ALA B 1 288 ? -78.965 8.045 50.435 1.00 7.58 288 ALA B CA 1
ATOM 4901 C C . ALA B 1 288 ? -80.261 8.827 50.130 1.00 8.07 288 ALA B C 1
ATOM 4902 O O . ALA B 1 288 ? -81.247 8.280 49.603 1.00 8.89 288 ALA B O 1
ATOM 4904 N N . ARG B 1 289 ? -80.291 10.104 50.464 1.00 7.91 289 ARG B N 1
ATOM 4905 C CA A ARG B 1 289 ? -81.508 10.900 50.230 0.47 8.64 289 ARG B CA 1
ATOM 4906 C CA B ARG B 1 289 ? -81.438 11.005 50.184 0.53 9.02 289 ARG B CA 1
ATOM 4907 C C . ARG B 1 289 ? -81.786 11.018 48.758 1.00 7.87 289 ARG B C 1
ATOM 4908 O O . ARG B 1 289 ? -82.980 10.968 48.327 1.00 9.19 289 ARG B O 1
ATOM 4923 N N . GLU B 1 290 ? -80.792 11.198 47.904 1.00 7.43 290 GLU B N 1
ATOM 4924 C CA . GLU B 1 290 ? -80.947 11.291 46.458 1.00 7.20 290 GLU B CA 1
ATOM 4925 C C . GLU B 1 290 ? -81.455 10.009 45.913 1.00 7.75 290 GLU B C 1
ATOM 4926 O O . GLU B 1 290 ? -82.241 10.000 44.962 1.00 8.63 290 GLU B O 1
ATOM 4932 N N . TRP B 1 291 ? -80.895 8.877 46.333 1.00 6.44 291 TRP B N 1
ATOM 4933 C CA . TRP B 1 291 ? -81.343 7.593 45.896 1.00 6.72 291 TRP B CA 1
ATOM 4934 C C . TRP B 1 291 ? -82.802 7.353 46.217 1.00 6.72 291 TRP B C 1
ATOM 4935 O O . TRP B 1 291 ? -83.531 6.927 45.343 1.00 7.86 291 TRP B O 1
ATOM 4946 N N . ILE B 1 292 ? -83.162 7.587 47.475 1.00 7.65 292 ILE B N 1
ATOM 4947 C CA . ILE B 1 292 ? -84.576 7.427 47.830 1.00 9.06 292 ILE B CA 1
ATOM 4948 C C . ILE B 1 292 ? -85.455 8.279 46.877 1.00 8.23 292 ILE B C 1
ATOM 4949 O O . ILE B 1 292 ? -86.516 7.803 46.434 1.00 9.56 292 ILE B O 1
ATOM 4954 N N . LYS B 1 293 ? -85.070 9.543 46.669 1.00 9.31 293 LYS B N 1
ATOM 4955 C CA . LYS B 1 293 ? -85.905 10.400 45.794 1.00 8.72 293 LYS B CA 1
ATOM 4956 C C . LYS B 1 293 ? -85.980 9.905 44.380 1.00 9.05 293 LYS B C 1
ATOM 4957 O O . LYS B 1 293 ? -87.059 9.836 43.744 1.00 9.30 293 LYS B O 1
ATOM 4963 N N . GLU B 1 294 ? -84.853 9.365 43.886 1.00 8.00 294 GLU B N 1
ATOM 4964 C CA . GLU B 1 294 ? -84.829 8.831 42.527 1.00 7.89 294 GLU B CA 1
ATOM 4965 C C . GLU B 1 294 ? -85.682 7.582 42.434 1.00 8.09 294 GLU B C 1
ATOM 4966 O O . GLU B 1 294 ? -86.449 7.407 41.460 1.00 8.56 294 GLU B O 1
ATOM 4972 N N . TYR B 1 295 ? -85.603 6.684 43.428 1.00 8.38 295 TYR B N 1
ATOM 4973 C CA . TYR B 1 295 ? -86.482 5.518 43.442 1.00 8.45 295 TYR B CA 1
ATOM 4974 C C . TYR B 1 295 ? -87.989 5.966 43.406 1.00 9.83 295 TYR B C 1
ATOM 4975 O O . TYR B 1 295 ? -88.798 5.371 42.685 1.00 9.16 295 TYR B O 1
ATOM 4984 N N . GLU B 1 296 ? -88.305 6.960 44.227 1.00 8.95 296 GLU B N 1
ATOM 4985 C CA . GLU B 1 296 ? -89.692 7.398 44.300 1.00 9.54 296 GLU B CA 1
ATOM 4986 C C . GLU B 1 296 ? -90.173 8.079 43.039 1.00 9.70 296 GLU B C 1
ATOM 4987 O O . GLU B 1 296 ? -91.405 8.149 42.829 1.00 11.34 296 GLU B O 1
ATOM 4993 N N . ARG B 1 297 ? -89.305 8.515 42.170 1.00 9.24 297 ARG B N 1
ATOM 4994 C CA . ARG B 1 297 ? -89.649 8.958 40.828 1.00 11.30 297 ARG B CA 1
ATOM 4995 C C . ARG B 1 297 ? -89.875 7.895 39.829 1.00 8.88 297 ARG B C 1
ATOM 4996 O O . ARG B 1 297 ? -90.199 8.161 38.685 1.00 10.78 297 ARG B O 1
ATOM 5004 N N . GLY B 1 298 ? -89.624 6.627 40.178 1.00 8.51 298 GLY B N 1
ATOM 5005 C CA . GLY B 1 298 ? -89.619 5.512 39.255 1.00 11.24 298 GLY B CA 1
ATOM 5006 C C . GLY B 1 298 ? -88.281 5.067 38.697 1.00 11.45 298 GLY B C 1
ATOM 5007 O O . GLY B 1 298 ? -88.264 4.431 37.636 1.00 13.51 298 GLY B O 1
ATOM 5008 N N . MET B 1 299 ? -87.190 5.466 39.349 1.00 10.53 299 MET B N 1
ATOM 5009 C CA . MET B 1 299 ? -85.795 5.140 38.920 1.00 10.45 299 MET B CA 1
ATOM 5010 C C . MET B 1 299 ? -85.584 5.398 37.415 1.00 10.17 299 MET B C 1
ATOM 5011 O O . MET B 1 299 ? -84.951 4.623 36.724 1.00 12.89 299 MET B O 1
ATOM 5016 N N . PRO B 1 300 ? -86.022 6.594 36.902 1.00 11.48 300 PRO B N 1
ATOM 5017 C CA . PRO B 1 300 ? -85.823 6.821 35.478 1.00 12.19 300 PRO B CA 1
ATOM 5018 C C . PRO B 1 300 ? -84.363 6.805 35.012 1.00 12.18 300 PRO B C 1
ATOM 5019 O O . PRO B 1 300 ? -84.078 6.454 33.927 1.00 14.12 300 PRO B O 1
ATOM 5023 N N . THR B 1 301 ? -83.465 7.305 35.846 1.00 12.66 301 THR B N 1
ATOM 5024 C CA . THR B 1 301 ? -82.028 7.363 35.527 1.00 12.23 301 THR B CA 1
ATOM 5025 C C . THR B 1 301 ? -81.544 5.937 35.200 1.00 12.17 301 THR B C 1
ATOM 5026 O O . THR B 1 301 ? -80.762 5.736 34.251 1.00 13.13 301 THR B O 1
ATOM 5030 N N . VAL B 1 302 ? -82.040 4.981 35.950 1.00 12.25 302 VAL B N 1
ATOM 5031 C CA . VAL B 1 302 ? -81.601 3.565 35.829 1.00 12.10 302 VAL B CA 1
ATOM 5032 C C . VAL B 1 302 ? -82.200 2.969 34.554 1.00 13.72 302 VAL B C 1
ATOM 5033 O O . VAL B 1 302 ? -81.516 2.377 33.733 1.00 11.72 302 VAL B O 1
ATOM 5037 N N . PHE B 1 303 ? -83.521 3.108 34.415 1.00 10.50 303 PHE B N 1
ATOM 5038 C CA . PHE B 1 303 ? -84.115 2.476 33.261 1.00 10.47 303 PHE B CA 1
ATOM 5039 C C . PHE B 1 303 ? -83.710 3.093 31.921 1.00 10.74 303 PHE B C 1
ATOM 5040 O O . PHE B 1 303 ? -83.543 2.398 30.923 1.00 11.56 303 PHE B O 1
ATOM 5048 N N . LYS B 1 304 ? -83.586 4.428 31.904 1.00 9.27 304 LYS B N 1
ATOM 5049 C CA . LYS B 1 304 ? -83.165 5.101 30.681 1.00 10.38 304 LYS B CA 1
ATOM 5050 C C . LYS B 1 304 ? -81.754 4.616 30.328 1.00 10.19 304 LYS B C 1
ATOM 5051 O O . LYS B 1 304 ? -81.449 4.383 29.159 1.00 11.14 304 LYS B O 1
ATOM 5057 N N . GLU B 1 305 ? -80.864 4.536 31.291 1.00 10.45 305 GLU B N 1
ATOM 5058 C CA . GLU B 1 305 ? -79.518 4.052 30.962 1.00 10.30 305 GLU B CA 1
ATOM 5059 C C . GLU B 1 305 ? -79.521 2.656 30.449 1.00 9.76 305 GLU B C 1
ATOM 5060 O O . GLU B 1 305 ? -78.830 2.414 29.460 1.00 10.93 305 GLU B O 1
ATOM 5066 N N . LEU B 1 306 ? -80.286 1.751 30.996 1.00 10.38 306 LEU B N 1
ATOM 5067 C CA . LEU B 1 306 ? -80.330 0.394 30.538 1.00 10.93 306 LEU B CA 1
ATOM 5068 C C . LEU B 1 306 ? -80.814 0.313 29.128 1.00 10.76 306 LEU B C 1
ATOM 5069 O O . LEU B 1 306 ? -80.278 -0.451 28.296 1.00 12.31 306 LEU B O 1
ATOM 5074 N N . SER B 1 307 ? -81.901 1.020 28.854 1.00 11.15 307 SER B N 1
ATOM 5075 C CA . SER B 1 307 ? -82.415 0.950 27.488 1.00 11.65 307 SER B CA 1
ATOM 5076 C C . SER B 1 307 ? -81.443 1.492 26.441 1.00 11.54 307 SER B C 1
ATOM 5077 O O . SER B 1 307 ? -81.256 0.957 25.332 1.00 13.72 307 SER B O 1
ATOM 5080 N N . GLU B 1 308 ? -80.834 2.644 26.768 1.00 9.64 308 GLU B N 1
ATOM 5081 C CA . GLU B 1 308 ? -79.861 3.232 25.848 1.00 11.60 308 GLU B CA 1
ATOM 5082 C C . GLU B 1 308 ? -78.637 2.286 25.687 1.00 10.17 308 GLU B C 1
ATOM 5083 O O . GLU B 1 308 ? -78.145 2.078 24.595 1.00 11.51 308 GLU B O 1
ATOM 5089 N N . LEU B 1 309 ? -78.184 1.790 26.777 1.00 10.26 309 LEU B N 1
ATOM 5090 C CA . LEU B 1 309 ? -76.943 0.959 26.774 1.00 10.04 309 LEU B CA 1
ATOM 5091 C C . LEU B 1 309 ? -77.150 -0.298 25.934 1.00 9.90 309 LEU B C 1
ATOM 5092 O O . LEU B 1 309 ? -76.276 -0.662 25.114 1.00 10.16 309 LEU B O 1
ATOM 5097 N N . GLU B 1 310 ? -78.271 -1.002 26.122 1.00 10.02 310 GLU B N 1
ATOM 5098 C CA . GLU B 1 310 ? -78.409 -2.324 25.541 1.00 11.82 310 GLU B CA 1
ATOM 5099 C C . GLU B 1 310 ? -78.400 -2.208 24.014 1.00 12.10 310 GLU B C 1
ATOM 5100 O O . GLU B 1 310 ? -77.975 -3.160 23.374 1.00 13.78 310 GLU B O 1
ATOM 5106 N N . GLY B 1 311 ? -78.872 -1.072 23.480 1.00 10.94 311 GLY B N 1
ATOM 5107 C CA . GLY B 1 311 ? -78.899 -0.875 22.071 1.00 12.64 311 GLY B CA 1
ATOM 5108 C C . GLY B 1 311 ? -77.709 -0.120 21.469 1.00 13.70 311 GLY B C 1
ATOM 5109 O O . GLY B 1 311 ? -77.651 0.136 20.288 1.00 14.49 311 GLY B O 1
ATOM 5110 N N . SER B 1 312 ? -76.743 0.190 22.293 1.00 11.59 312 SER B N 1
ATOM 5111 C CA . SER B 1 312 ? -75.631 1.061 21.900 1.00 11.39 312 SER B CA 1
ATOM 5112 C C . SER B 1 312 ? -74.537 0.278 21.123 1.00 10.49 312 SER B C 1
ATOM 5113 O O . SER B 1 312 ? -74.500 -0.919 21.206 1.00 9.61 312 SER B O 1
ATOM 5116 N N . THR B 1 313 ? -73.708 0.962 20.355 1.00 10.34 313 THR B N 1
ATOM 5117 C CA . THR B 1 313 ? -72.685 0.324 19.553 1.00 10.63 313 THR B CA 1
ATOM 5118 C C . THR B 1 313 ? -71.792 -0.597 20.336 1.00 9.54 313 THR B C 1
ATOM 5119 O O . THR B 1 313 ? -71.552 -1.773 19.961 1.00 9.45 313 THR B O 1
ATOM 5123 N N . ILE B 1 314 ? -71.344 -0.169 21.525 1.00 8.17 314 ILE B N 1
ATOM 5124 C CA . ILE B 1 314 ? -70.418 -1.004 22.304 1.00 9.67 314 ILE B CA 1
ATOM 5125 C C . ILE B 1 314 ? -71.080 -2.343 22.603 1.00 7.00 314 ILE B C 1
ATOM 5126 O O . ILE B 1 314 ? -70.441 -3.420 22.597 1.00 8.24 314 ILE B O 1
ATOM 5131 N N . GLU B 1 315 ? -72.423 -2.302 22.912 1.00 8.61 315 GLU B N 1
ATOM 5132 C CA . GLU B 1 315 ? -73.093 -3.526 23.280 1.00 8.89 315 GLU B CA 1
ATOM 5133 C C . GLU B 1 315 ? -73.471 -4.362 22.108 1.00 8.67 315 GLU B C 1
ATOM 5134 O O . GLU B 1 315 ? -73.414 -5.595 22.204 1.00 9.79 315 GLU B O 1
ATOM 5140 N N . THR B 1 316 ? -73.862 -3.814 20.987 1.00 9.11 316 THR B N 1
ATOM 5141 C CA . THR B 1 316 ? -74.213 -4.585 19.801 1.00 11.32 316 THR B CA 1
ATOM 5142 C C . THR B 1 316 ? -72.969 -5.189 19.134 1.00 10.41 316 THR B C 1
ATOM 5143 O O . THR B 1 316 ? -72.947 -6.357 18.813 1.00 11.29 316 THR B O 1
ATOM 5147 N N . VAL B 1 317 ? -71.939 -4.390 19.004 1.00 9.09 317 VAL B N 1
ATOM 5148 C CA . VAL B 1 317 ? -70.647 -4.898 18.522 1.00 9.76 317 VAL B CA 1
ATOM 5149 C C . VAL B 1 317 ? -70.108 -5.958 19.472 1.00 8.19 317 VAL B C 1
ATOM 5150 O O . VAL B 1 317 ? -69.714 -7.070 19.069 1.00 10.39 317 VAL B O 1
ATOM 5154 N N . GLY B 1 318 ? -70.207 -5.728 20.769 1.00 8.66 318 GLY B N 1
ATOM 5155 C CA . GLY B 1 318 ? -69.733 -6.683 21.761 1.00 8.08 318 GLY B CA 1
ATOM 5156 C C . GLY B 1 318 ? -70.494 -8.004 21.760 1.00 7.86 318 GLY B C 1
ATOM 5157 O O . GLY B 1 318 ? -69.912 -9.043 21.840 1.00 9.10 318 GLY B O 1
ATOM 5158 N N . ARG B 1 319 ? -71.856 -7.938 21.607 1.00 8.83 319 ARG B N 1
ATOM 5159 C CA . ARG B 1 319 ? -72.595 -9.202 21.558 1.00 9.37 319 ARG B CA 1
ATOM 5160 C C . ARG B 1 319 ? -72.162 -9.999 20.343 1.00 9.18 319 ARG B C 1
ATOM 5161 O O . ARG B 1 319 ? -72.049 -11.256 20.456 1.00 9.70 319 ARG B O 1
ATOM 5169 N N . LYS B 1 320 ? -72.004 -9.402 19.195 1.00 10.02 320 LYS B N 1
ATOM 5170 C CA . LYS B 1 320 ? -71.608 -10.061 18.002 1.00 11.69 320 LYS B CA 1
ATOM 5171 C C . LYS B 1 320 ? -70.235 -10.746 18.179 1.00 9.68 320 LYS B C 1
ATOM 5172 O O . LYS B 1 320 ? -70.030 -11.938 17.881 1.00 10.04 320 LYS B O 1
ATOM 5178 N N . LEU B 1 321 ? -69.279 -9.988 18.736 1.00 8.95 321 LEU B N 1
ATOM 5179 C CA . LEU B 1 321 ? -67.948 -10.508 18.904 1.00 9.86 321 LEU B CA 1
ATOM 5180 C C . LEU B 1 321 ? -67.829 -11.540 19.963 1.00 9.95 321 LEU B C 1
ATOM 5181 O O . LEU B 1 321 ? -67.143 -12.574 19.780 1.00 9.76 321 LEU B O 1
ATOM 5186 N N . ARG B 1 322 ? -68.525 -11.382 21.087 1.00 9.24 322 ARG B N 1
ATOM 5187 C CA . ARG B 1 322 ? -68.550 -12.415 22.092 1.00 9.21 322 ARG B CA 1
ATOM 5188 C C . ARG B 1 322 ? -69.098 -13.708 21.614 1.00 8.04 322 ARG B C 1
ATOM 5189 O O . ARG B 1 322 ? -68.560 -14.791 21.847 1.00 9.93 322 ARG B O 1
ATOM 5197 N N . GLU B 1 323 ? -70.162 -13.645 20.816 1.00 9.58 323 GLU B N 1
ATOM 5198 C CA . GLU B 1 323 ? -70.721 -14.883 20.280 1.00 10.59 323 GLU B CA 1
ATOM 5199 C C . GLU B 1 323 ? -69.692 -15.565 19.378 1.00 10.28 323 GLU B C 1
ATOM 5200 O O . GLU B 1 323 ? -69.528 -16.814 19.464 1.00 11.30 323 GLU B O 1
ATOM 5206 N N . MET B 1 324 ? -68.917 -14.820 18.593 1.00 11.52 324 MET B N 1
ATOM 5207 C CA A MET B 1 324 ? -67.906 -15.400 17.739 0.69 12.26 324 MET B CA 1
ATOM 5208 C CA B MET B 1 324 ? -67.903 -15.383 17.745 0.31 10.91 324 MET B CA 1
ATOM 5209 C C . MET B 1 324 ? -66.762 -15.943 18.571 1.00 12.82 324 MET B C 1
ATOM 5210 O O . MET B 1 324 ? -66.299 -17.075 18.330 1.00 12.52 324 MET B O 1
ATOM 5219 N N . MET B 1 325 ? -66.291 -15.209 19.568 1.00 11.12 325 MET B N 1
ATOM 5220 C CA . MET B 1 325 ? -65.124 -15.630 20.346 1.00 10.82 325 MET B CA 1
ATOM 5221 C C . MET B 1 325 ? -65.388 -16.829 21.151 1.00 11.48 325 MET B C 1
ATOM 5222 O O . MET B 1 325 ? -64.499 -17.646 21.387 1.00 13.01 325 MET B O 1
ATOM 5227 N N . PHE B 1 326 ? -66.632 -16.979 21.664 1.00 11.76 326 PHE B N 1
ATOM 5228 C CA . PHE B 1 326 ? -66.969 -17.977 22.671 1.00 12.44 326 PHE B CA 1
ATOM 5229 C C . PHE B 1 326 ? -67.589 -19.242 22.090 1.00 14.01 326 PHE B C 1
ATOM 5230 O O . PHE B 1 326 ? -67.980 -20.089 22.807 1.00 16.77 326 PHE B O 1
ATOM 5238 N N . ARG B 1 327 ? -67.581 -19.366 20.779 1.00 14.65 327 ARG B N 1
ATOM 5239 C CA . ARG B 1 327 ? -68.153 -20.597 20.177 1.00 17.89 327 ARG B CA 1
ATOM 5240 C C . ARG B 1 327 ? -67.398 -21.885 20.596 1.00 20.94 327 ARG B C 1
ATOM 5241 O O . ARG B 1 327 ? -68.041 -22.945 20.867 1.00 30.57 327 ARG B O 1
ATOM 5249 N N . GLY B 1 328 ? -66.068 -21.764 20.740 1.00 28.54 328 GLY B N 1
ATOM 5250 C CA . GLY B 1 328 ? -65.200 -22.890 21.200 1.00 36.77 328 GLY B CA 1
ATOM 5251 C C . GLY B 1 328 ? -64.803 -23.838 20.096 1.00 31.78 328 GLY B C 1
ATOM 5252 O O . GLY B 1 328 ? -65.236 -23.646 18.945 1.00 31.59 328 GLY B O 1
ATOM 5253 N N . MET B 1 329 ? -63.967 -24.832 20.425 1.00 28.79 329 MET B N 1
ATOM 5254 C CA . MET B 1 329 ? -63.374 -25.727 19.405 1.00 30.45 329 MET B CA 1
ATOM 5255 C C . MET B 1 329 ? -64.467 -26.714 18.841 1.00 37.98 329 MET B C 1
ATOM 5256 O O . MET B 1 329 ? -65.331 -27.154 19.621 1.00 36.54 329 MET B O 1
ATOM 5261 N N . LYS B 1 330 ? -64.456 -27.053 17.528 1.00 32.36 330 LYS B N 1
ATOM 5262 C CA . LYS B 1 330 ? -65.372 -28.171 17.007 1.00 36.79 330 LYS B CA 1
ATOM 5263 C C . LYS B 1 330 ? -65.016 -29.545 17.577 1.00 52.99 330 LYS B C 1
ATOM 5264 O O . LYS B 1 330 ? -63.907 -29.737 18.113 1.00 55.11 330 LYS B O 1
#

Nearest PDB structures (foldseek):
  4xeh-assembly1_A  TM=9.261E-01  e=1.552E-56  Ignisphaera aggregans DSM 17230
  5e4r-assembly1_A  TM=9.911E-01  e=1.159E-53  Ignisphaera aggregans DSM 17230
  5yeq-assembly1_B  TM=9.599E-01  e=1.127E-46  Sulfolobus acidocaldarius
  7q03-assembly1_A  TM=9.694E-01  e=4.243E-41  Methanothermococcus thermolithotrophicus DSM 2095
  4kqw-assembly1_B  TM=9.784E-01  e=1.913E-38  Slackia exigua ATCC 700122

Secondary structure (DSSP, 8-state):
--EE-GGG--SGGGTT-EEEEE--SHHHHHHHHHHHHTT-EEEEEESSSSHHHHHHHHTT---EEHHHHHHT-SEEEE-S-GGGHHHHIIIIITTTSPTT-EEEESSSHHHHTTSS---TTS-EEEEEESS-HHHHHHHHHTT----EEEEEEE-SSS-HHHHHHHHHHHTTGGGT-EEE--HHHHHHHHHHHIIIIITHHHHHHHHHHHHHHHHTT--HHHHHIIIIIHHHHHHHHHHHHHHHHHHHHS-HHHHHHHHHHHHHHS-HHHHHHHHHHHHHHHTTHHHHHHHHHHHTT-HHHHHHHHHHHTSHHHHHHHHHHHHHT---/--EE-GGG--SGGGTT-EEEEE--SHHHHHHHHHHHHTT-EEEEEESSSSHHHHHHHHTT---EEHHHHHHT-SEEEE-S-GGGHHHHIIIIITTTSPTT-EEEESSSHHHHTTSS---TTS-EEEEEESS-HHHHHHHHHTT----EEEEEEE-SSS-HHHHHHHHHHHTTGGGT-EEE--HHHHHHHHHHHIIIIITHHHHHHHHHHHHHHHHTT--HHHHHIIIIIHHHHHHHHHHHHHHHHHHHHS-HHHHHHHHHHHHHHS-HHHHHHHHHHHHHHHTTHHHHHHHHHHHTT-HHHHHHHHHHHTSHHHHHHHHHHHHHTS---

GO terms:
  GO:0004455 ketol-acid reductoisomerase activity (F, EXP)